Protein AF-A0A379ACI0-F1 (afdb_monomer_lite)

pLDDT: mean 88.12, std 12.46, range [31.86, 98.62]

Sequence (749 aa):
MEHFRGHLYNWYDTQTLKPLNPRYVSTVDSGNMAAHLVTLQAGLAQWKYQPVMSLPCILEGLSDTFSLLKDQRSDTRSDIVEQIAAKLSLMQRASPADFHAGMQALLALSVVAEQAYLPTTRLNWPALFHQQLVDFTQEWALLFSWVSPDAPLPADIPSLLWLAELNLNRPGLPEKQAETAIWAARERMAALLELDSRLSDHASMDFRFLYYPATSLLSVGYNMDSGLLDASKYDLFPSEVRLTHYFAISTSQLPAKSWFVLGRLFTQLNNQPAVMSWSGSMFEYLMPHLVMPVYLDTLLEKMALSAVRQQIASGNSTDTPWGVSESGYAAFDVNHNYQYRAFGTPELGLKRGLNDNHVVAPYATLLALMVLPQEATANLIRLKKMGASGDYGYYEALDFTADRLAPGQPFSIVKSYMAHHQAMGLLALSHQLLDAPMVARFMSSALFQSSRLLLQEKVPDDIELYTPRRSFVENSDPKQQRSIPDQREFSGSDPRQPQLQLLSNADYHLMVTHAGTGYSQWKGLALTRWRADSTSNNYGTFCYVTDQQSAEVIAHSYQPTCCERPHYKTRFNDAGIEFDASGTTFSIHTHIVVSPEDDVEIRRITVTNRSRQTRPFDITSYTEVVLAPAASDMAHPAFSNLFVQTEIVDRLEAILAHRRPREENEVTAWMFHAMAIHGNTGRQTSFETDRARFLGRGRTPADAQALMPGSELTGQQGAVLDPVLSIRQSSDVKSGRGRHHRYALRCDT

Organism: Enterobacter agglomerans (NCBI:txid549)

Foldseek 3Di:
DDADQLFAFPDADPPVRHGDPQRWGFLLVLLVLLLVLLLVLLVLVCQQFDFVDDQLVLLVVLVVLLVVLVVPDPDDPVVLNVVLVVLSVVLNPDQPVVNLVSLVVNLVSLVVSQVRDDDPDPDRSSVVSNVSSVVVNVVCCQQVQLDDPVRHDPSDRGGLNCLLCVCVVDPPRDCVSSVRNNVVSVVVVVVSVVSSVVSVSSSSHQQLVQADPVLLWGFSIARPVVRDTHPDTQQALLASSLSSLLSCVLVVNGPPVSLVRRDQAWAADPNAIEGADAAQALCSLQVSVLAADADPQAPSLSHNQVSVVVQVVVCVVVVHQGAAFWFFFLDADPVRATDTDGARDPRRHLDPCSVQWDKHALLSLLSCCLRCVVSSVVSLVVCVVVVQADDLGGATIWTQRPVSDDVPGRTDHRRDDDPVSSVSSVSSVCCNPVVSSSNVSSCVDPSSVVSSVSSRHHDDPDDDHDDPPDRDDPPPPPVVPPPQQVWDKDWADPLPDWAWDWADLVQWIWIATQQGATFIDGNQFTFFDDDPDSPQSAAHKWKWKAFLVPRDIWIQGCPPQVDPPQTWMWIDGPQFIWIWTDHDFWIKIWGWHQDNVANKIKIKIKIAGQDQFKTKIKMKIKTFGQQGRNVVCVVCVQVSLQQKFWDQDVVQLKIKIWGHDPDPPDDIKIKIKHKDWPDDDPKDKAWAFEPCLQAPPPGGPNRRPCSGHPHGHPRDTTRYRGTMTMMMIMDIDGHGDMIMMMMMMHMDD

Structure (mmCIF, N/CA/C/O backbone):
data_AF-A0A379ACI0-F1
#
_entry.id   AF-A0A379ACI0-F1
#
loop_
_atom_site.group_PDB
_atom_site.id
_atom_site.type_symbol
_atom_site.label_atom_id
_atom_site.label_alt_id
_atom_site.label_comp_id
_atom_site.label_asym_id
_atom_site.label_entity_id
_atom_site.label_seq_id
_atom_site.pdbx_PDB_ins_code
_atom_site.Cartn_x
_atom_site.Cartn_y
_atom_site.Cartn_z
_atom_site.occupancy
_atom_site.B_iso_or_equiv
_atom_site.auth_seq_id
_atom_site.auth_comp_id
_atom_site.auth_asym_id
_atom_site.auth_atom_id
_atom_site.pdbx_PDB_model_num
ATOM 1 N N . MET A 1 1 ? 19.127 -13.271 1.588 1.00 89.81 1 MET A N 1
ATOM 2 C CA . MET A 1 1 ? 18.110 -13.074 2.645 1.00 89.81 1 MET A CA 1
ATOM 3 C C . MET A 1 1 ? 17.628 -14.440 3.105 1.00 89.81 1 MET A C 1
ATOM 5 O O . MET A 1 1 ? 17.553 -15.342 2.271 1.00 89.81 1 MET A O 1
ATOM 9 N N . GLU A 1 2 ? 17.359 -14.611 4.401 1.00 92.44 2 GLU A N 1
ATOM 10 C CA . GLU A 1 2 ? 16.724 -15.835 4.919 1.00 92.44 2 GLU A CA 1
ATOM 11 C C . GLU A 1 2 ? 15.342 -16.005 4.279 1.00 92.44 2 GLU A C 1
ATOM 13 O O . GLU A 1 2 ? 14.630 -15.018 4.114 1.00 92.44 2 GLU A O 1
ATOM 18 N N . HIS A 1 3 ? 14.977 -17.226 3.902 1.00 93.88 3 HIS A N 1
ATOM 19 C CA . HIS A 1 3 ? 13.701 -17.549 3.269 1.00 93.88 3 HIS A CA 1
ATOM 20 C C . HIS A 1 3 ? 13.302 -18.989 3.611 1.00 93.88 3 HIS A C 1
ATOM 22 O O . HIS A 1 3 ? 14.149 -19.798 3.999 1.00 93.88 3 HIS A O 1
ATOM 28 N N . PHE A 1 4 ? 12.021 -19.324 3.460 1.00 95.88 4 PHE A N 1
ATOM 29 C CA . PHE A 1 4 ? 11.481 -20.634 3.817 1.00 95.88 4 PHE A CA 1
ATOM 30 C C . PHE A 1 4 ? 10.836 -21.307 2.609 1.00 95.88 4 PHE A C 1
ATOM 32 O O . PHE A 1 4 ? 9.865 -20.802 2.060 1.00 95.88 4 PHE A O 1
ATOM 39 N N . ARG A 1 5 ? 11.369 -22.463 2.189 1.00 95.62 5 ARG A N 1
ATOM 40 C CA . ARG A 1 5 ? 10.863 -23.232 1.030 1.00 95.62 5 ARG A CA 1
ATOM 41 C C . ARG A 1 5 ? 10.708 -22.393 -0.256 1.00 95.62 5 ARG A C 1
ATOM 43 O O . ARG A 1 5 ? 9.732 -22.530 -0.987 1.00 95.62 5 ARG A O 1
ATOM 50 N N . GLY A 1 6 ? 11.664 -21.496 -0.497 1.00 94.94 6 GLY A N 1
ATOM 51 C CA . GLY A 1 6 ? 11.647 -20.536 -1.609 1.00 94.94 6 GLY A CA 1
ATOM 52 C C . GLY A 1 6 ? 10.874 -19.240 -1.329 1.00 94.94 6 GLY A C 1
ATOM 53 O O . GLY A 1 6 ? 11.082 -18.257 -2.030 1.00 94.94 6 GLY A O 1
ATOM 54 N N . HIS A 1 7 ? 10.049 -19.185 -0.280 1.00 97.00 7 HIS A N 1
ATOM 55 C CA . HIS A 1 7 ? 9.253 -18.006 0.064 1.00 97.00 7 HIS A CA 1
ATOM 56 C C . HIS A 1 7 ? 10.051 -16.993 0.881 1.00 97.00 7 HIS A C 1
ATOM 58 O O . HIS A 1 7 ? 10.611 -17.331 1.931 1.00 97.00 7 HIS A O 1
ATOM 64 N N . LEU A 1 8 ? 10.048 -15.736 0.439 1.00 95.25 8 LEU A N 1
ATOM 65 C CA . LEU A 1 8 ? 10.459 -14.621 1.285 1.00 95.25 8 LEU A CA 1
ATOM 66 C C . LEU A 1 8 ? 9.436 -14.397 2.405 1.00 95.25 8 LEU A C 1
ATOM 68 O O . LEU A 1 8 ? 8.249 -14.684 2.254 1.00 95.25 8 LEU A O 1
ATOM 72 N N . TYR A 1 9 ? 9.908 -13.869 3.529 1.00 95.94 9 TYR A N 1
ATOM 73 C CA . TYR A 1 9 ? 9.036 -13.381 4.587 1.00 95.94 9 TYR A CA 1
ATOM 74 C C . TYR A 1 9 ? 8.456 -12.013 4.217 1.00 95.94 9 TYR A C 1
ATOM 76 O O . TYR A 1 9 ? 9.044 -11.279 3.425 1.00 95.94 9 TYR A O 1
ATOM 84 N N . ASN A 1 10 ? 7.330 -11.641 4.825 1.00 91.50 10 ASN A N 1
ATOM 85 C CA . ASN A 1 10 ? 6.665 -10.374 4.510 1.00 91.50 10 ASN A CA 1
ATOM 86 C C . ASN A 1 10 ? 7.539 -9.140 4.764 1.00 91.50 10 ASN A C 1
ATOM 88 O O . ASN A 1 10 ? 7.423 -8.153 4.042 1.00 91.50 10 ASN A O 1
ATOM 92 N N . TRP A 1 11 ? 8.409 -9.183 5.777 1.00 92.88 11 TRP A N 1
ATOM 93 C CA . TRP A 1 11 ? 9.135 -8.001 6.227 1.00 92.88 11 TRP A CA 1
ATOM 94 C C . TRP A 1 11 ? 10.600 -8.302 6.538 1.00 92.88 11 TRP A C 1
ATOM 96 O O . TRP A 1 11 ? 10.926 -9.242 7.267 1.00 92.88 11 TRP A O 1
ATOM 106 N N . TYR A 1 12 ? 11.478 -7.441 6.027 1.00 94.56 12 TYR A N 1
ATOM 107 C CA . TYR A 1 12 ? 12.907 -7.429 6.320 1.00 94.56 12 TYR A CA 1
ATOM 108 C C . TYR A 1 12 ? 13.334 -6.019 6.705 1.00 94.56 12 TYR A C 1
ATOM 110 O O . TYR A 1 12 ? 12.845 -5.035 6.150 1.00 94.56 12 TYR A O 1
ATOM 118 N N . ASP A 1 13 ? 14.293 -5.928 7.617 1.00 93.12 13 ASP A N 1
ATOM 119 C CA . ASP A 1 13 ? 15.030 -4.693 7.834 1.00 93.12 13 ASP A CA 1
ATOM 120 C C . ASP A 1 13 ? 15.885 -4.398 6.592 1.00 93.12 13 ASP A C 1
ATOM 122 O O . ASP A 1 13 ? 16.698 -5.223 6.168 1.00 93.12 13 ASP A O 1
ATOM 126 N N . THR A 1 14 ? 15.702 -3.229 5.981 1.00 91.00 14 THR A N 1
ATOM 127 C CA . THR A 1 14 ? 16.304 -2.912 4.676 1.00 91.00 14 THR A CA 1
ATOM 128 C C . THR A 1 14 ? 17.811 -2.661 4.734 1.00 91.00 14 THR A C 1
ATOM 130 O O . THR A 1 14 ? 18.450 -2.622 3.687 1.00 91.00 14 THR A O 1
ATOM 133 N N . GLN A 1 15 ? 18.395 -2.477 5.923 1.00 94.00 15 GLN A N 1
ATOM 134 C CA . GLN A 1 15 ? 19.834 -2.240 6.085 1.00 94.00 15 GLN A CA 1
ATOM 135 C C . GLN A 1 15 ? 20.580 -3.535 6.403 1.00 94.00 15 GLN A C 1
ATOM 137 O O . GLN A 1 15 ? 21.621 -3.832 5.823 1.00 94.00 15 GLN A O 1
ATOM 142 N N . THR A 1 16 ? 20.042 -4.318 7.331 1.00 95.06 16 THR A N 1
ATOM 143 C CA . THR A 1 16 ? 20.653 -5.558 7.819 1.00 95.06 16 THR A CA 1
ATOM 144 C C . THR A 1 16 ? 20.209 -6.788 7.035 1.00 95.06 16 THR A C 1
ATOM 146 O O . THR A 1 16 ? 20.839 -7.839 7.156 1.00 95.06 16 THR A O 1
ATOM 149 N N . LEU A 1 17 ? 19.131 -6.674 6.250 1.00 94.88 17 LEU A N 1
ATOM 150 C CA . LEU A 1 17 ? 18.490 -7.758 5.500 1.00 94.88 17 LEU A CA 1
ATOM 151 C C . LEU A 1 17 ? 18.009 -8.920 6.385 1.00 94.88 17 LEU A C 1
ATOM 153 O O . LEU A 1 17 ? 17.786 -10.035 5.898 1.00 94.88 17 LEU A O 1
ATOM 157 N N . LYS A 1 18 ? 17.864 -8.673 7.693 1.00 95.31 18 LYS A N 1
ATOM 158 C CA . LYS A 1 18 ? 17.331 -9.635 8.658 1.00 95.31 18 LYS A CA 1
ATOM 159 C C . LYS A 1 18 ? 15.804 -9.610 8.633 1.00 95.31 18 LYS A C 1
ATOM 161 O O . LYS A 1 18 ? 15.226 -8.533 8.481 1.00 95.31 18 LYS A O 1
ATOM 166 N N . PRO A 1 19 ? 15.147 -10.768 8.790 1.00 94.44 19 PRO A N 1
ATOM 167 C CA . PRO A 1 19 ? 13.697 -10.806 8.838 1.00 94.44 19 PRO A CA 1
ATOM 168 C C . PRO A 1 19 ? 13.170 -10.123 10.103 1.00 94.44 19 PRO A C 1
ATOM 170 O O . PRO A 1 19 ? 13.763 -10.249 11.178 1.00 94.44 19 PRO A O 1
ATOM 173 N N . LEU A 1 20 ? 12.060 -9.401 9.965 1.00 92.69 20 LEU A N 1
ATOM 174 C CA . LEU A 1 20 ? 11.349 -8.801 11.092 1.00 92.69 20 LEU A CA 1
ATOM 175 C C . LEU A 1 20 ? 10.346 -9.802 11.672 1.00 92.69 20 LEU A C 1
ATOM 177 O O . LEU A 1 20 ? 9.811 -10.647 10.955 1.00 92.69 20 LEU A O 1
ATOM 181 N N . ASN A 1 21 ? 10.098 -9.699 12.979 1.00 90.06 21 ASN A N 1
ATOM 182 C CA . ASN A 1 21 ? 9.120 -10.547 13.651 1.00 90.06 21 ASN A CA 1
ATOM 183 C C . ASN A 1 21 ? 7.703 -9.951 13.560 1.00 90.06 21 ASN A C 1
ATOM 185 O O . ASN A 1 21 ? 7.558 -8.732 13.680 1.00 90.06 21 ASN A O 1
ATOM 189 N N . PRO A 1 22 ? 6.662 -10.794 13.437 1.00 91.00 22 PRO A N 1
ATOM 190 C CA . PRO A 1 22 ? 6.744 -12.248 13.279 1.00 91.00 22 PRO A CA 1
ATOM 191 C C . PRO A 1 22 ? 7.257 -12.646 11.888 1.00 91.00 22 PRO A C 1
ATOM 193 O O . PRO A 1 22 ? 6.895 -12.033 10.882 1.00 91.00 22 PRO A O 1
ATOM 196 N N . ARG A 1 23 ? 8.065 -13.710 11.823 1.00 94.12 23 ARG A N 1
ATOM 197 C CA . ARG A 1 23 ? 8.497 -14.289 10.544 1.00 94.12 23 ARG A CA 1
ATOM 198 C C . ARG A 1 23 ? 7.299 -14.967 9.888 1.00 94.12 23 ARG A C 1
ATOM 200 O O . ARG A 1 23 ? 6.845 -16.022 10.331 1.00 94.12 23 ARG A O 1
ATOM 207 N N . TYR A 1 24 ? 6.768 -14.342 8.847 1.00 96.38 24 TYR A N 1
ATOM 208 C CA . TYR A 1 24 ? 5.497 -14.730 8.242 1.00 96.38 24 TYR A CA 1
ATOM 209 C C . TYR A 1 24 ? 5.637 -14.916 6.734 1.00 96.38 24 TYR A C 1
ATOM 211 O O . TYR A 1 24 ? 6.251 -14.083 6.068 1.00 96.38 24 TYR A O 1
ATOM 219 N N . VAL A 1 25 ? 5.073 -16.008 6.215 1.00 97.38 25 VAL A N 1
ATOM 220 C CA . VAL A 1 25 ? 4.952 -16.279 4.779 1.00 97.38 25 VAL A CA 1
ATOM 221 C C . VAL A 1 25 ? 3.504 -16.045 4.361 1.00 97.38 25 VAL A C 1
ATOM 223 O O . VAL A 1 25 ? 2.625 -16.831 4.715 1.00 97.38 25 VAL A O 1
ATOM 226 N N . SER A 1 26 ? 3.268 -14.989 3.587 1.00 96.81 26 SER A N 1
ATOM 227 C CA . SER A 1 26 ? 1.974 -14.694 2.965 1.00 96.81 26 SER A CA 1
ATOM 228 C C . SER A 1 26 ? 1.792 -15.464 1.659 1.00 96.81 26 SER A C 1
ATOM 230 O O . SER A 1 26 ? 2.659 -15.445 0.776 1.00 96.81 26 SER A O 1
ATOM 232 N N . THR A 1 27 ? 0.639 -16.118 1.510 1.00 97.50 27 THR A N 1
ATOM 233 C CA . THR A 1 27 ? 0.257 -16.830 0.280 1.00 97.50 27 THR A CA 1
ATOM 234 C C . THR A 1 27 ? 0.143 -15.881 -0.912 1.00 97.50 27 THR A C 1
ATOM 236 O O . THR A 1 27 ? 0.573 -16.212 -2.022 1.00 97.50 27 THR A O 1
ATOM 239 N N . VAL A 1 28 ? -0.450 -14.707 -0.697 1.00 95.75 28 VAL A N 1
ATOM 240 C CA . VAL A 1 28 ? -0.686 -13.716 -1.751 1.00 95.75 28 VAL A CA 1
ATOM 241 C C . VAL A 1 28 ? 0.619 -13.063 -2.165 1.00 95.75 28 VAL A C 1
ATOM 243 O O . VAL A 1 28 ? 0.926 -13.060 -3.354 1.00 95.75 28 VAL A O 1
ATOM 246 N N . ASP A 1 29 ? 1.423 -12.593 -1.211 1.00 95.44 29 ASP A N 1
ATOM 247 C CA . ASP A 1 29 ? 2.673 -11.893 -1.532 1.00 95.44 29 ASP A CA 1
ATOM 248 C C . ASP A 1 29 ? 3.646 -12.823 -2.257 1.00 95.44 29 ASP A C 1
ATOM 250 O O . ASP A 1 29 ? 4.250 -12.447 -3.262 1.00 95.44 29 ASP A O 1
ATOM 254 N N . SER A 1 30 ? 3.719 -14.082 -1.812 1.00 97.00 30 SER A N 1
ATOM 255 C CA . SER A 1 30 ? 4.525 -15.112 -2.469 1.00 97.00 30 SER A CA 1
ATOM 256 C C . SER A 1 30 ? 4.057 -15.390 -3.895 1.00 97.00 30 SER A C 1
ATOM 258 O O . SER A 1 30 ? 4.872 -15.444 -4.813 1.00 97.00 30 SER A O 1
ATOM 260 N N . GLY A 1 31 ? 2.751 -15.582 -4.107 1.00 96.56 31 GLY A N 1
ATOM 261 C CA . GLY A 1 31 ? 2.221 -15.870 -5.442 1.00 96.56 31 GLY A CA 1
ATOM 262 C C . GLY A 1 31 ? 2.343 -14.682 -6.387 1.00 96.56 31 GLY A C 1
ATOM 263 O O . GLY A 1 31 ? 2.699 -14.860 -7.552 1.00 96.56 31 GLY A O 1
ATOM 264 N N . ASN A 1 32 ? 2.130 -13.474 -5.866 1.00 95.75 32 ASN A N 1
ATOM 265 C CA . ASN A 1 32 ? 2.331 -12.233 -6.591 1.00 95.75 32 ASN A CA 1
ATOM 266 C C . ASN A 1 32 ? 3.793 -12.098 -7.039 1.00 95.75 32 ASN A C 1
ATOM 268 O O . ASN A 1 32 ? 4.062 -11.917 -8.228 1.00 95.75 32 ASN A O 1
ATOM 272 N N . MET A 1 33 ? 4.740 -12.293 -6.118 1.00 96.31 33 MET A N 1
ATOM 273 C CA . MET A 1 33 ? 6.168 -12.273 -6.422 1.00 96.31 33 MET A CA 1
ATOM 274 C C . MET A 1 33 ? 6.548 -13.342 -7.451 1.00 96.31 33 MET A C 1
ATOM 276 O O . MET A 1 33 ? 7.152 -13.011 -8.468 1.00 96.31 33 MET A O 1
ATOM 280 N N . ALA A 1 34 ? 6.169 -14.604 -7.240 1.00 97.00 34 ALA A N 1
ATOM 281 C CA . ALA A 1 34 ? 6.536 -15.702 -8.134 1.00 97.00 34 ALA A CA 1
ATOM 282 C C . ALA A 1 34 ? 6.019 -15.486 -9.568 1.00 97.00 34 ALA A C 1
ATOM 284 O O . ALA A 1 34 ? 6.771 -15.630 -10.535 1.00 97.00 34 ALA A O 1
ATOM 285 N N . ALA A 1 35 ? 4.762 -15.062 -9.721 1.00 96.81 35 ALA A N 1
ATOM 286 C CA . ALA A 1 35 ? 4.184 -14.753 -11.024 1.00 96.81 35 ALA A CA 1
ATOM 287 C C . ALA A 1 35 ? 4.885 -13.575 -11.725 1.00 96.81 35 ALA A C 1
ATOM 289 O O . ALA A 1 35 ? 5.153 -13.635 -12.930 1.00 96.81 35 ALA A O 1
ATOM 290 N N . HIS A 1 36 ? 5.219 -12.516 -10.983 1.00 96.62 36 HIS A N 1
ATOM 291 C CA . HIS A 1 36 ? 5.930 -11.364 -11.535 1.00 96.62 36 HIS A CA 1
ATOM 292 C C . HIS A 1 36 ? 7.383 -11.687 -11.890 1.00 96.62 36 HIS A C 1
ATOM 294 O O . HIS A 1 36 ? 7.865 -11.192 -12.905 1.00 96.62 36 HIS A O 1
ATOM 300 N N . LEU A 1 37 ? 8.067 -12.557 -11.138 1.00 96.94 37 LEU A N 1
ATOM 301 C CA . LEU A 1 37 ? 9.415 -13.022 -11.484 1.00 96.94 37 LEU A CA 1
ATOM 302 C C . LEU A 1 37 ? 9.421 -13.784 -12.814 1.00 96.94 37 LEU A C 1
ATOM 304 O O . LEU A 1 37 ? 10.251 -13.489 -13.670 1.00 96.94 37 LEU A O 1
ATOM 308 N N . VAL A 1 38 ? 8.455 -14.683 -13.040 1.00 96.12 38 VAL A N 1
ATOM 309 C CA . VAL A 1 38 ? 8.307 -15.382 -14.334 1.00 96.12 38 VAL A CA 1
ATOM 310 C C . VAL A 1 38 ? 7.956 -14.404 -15.463 1.00 96.12 38 VAL A C 1
ATOM 312 O O . VAL A 1 38 ? 8.452 -14.524 -16.582 1.00 96.12 38 VAL A O 1
ATOM 315 N N . THR A 1 39 ? 7.136 -13.391 -15.179 1.00 96.38 39 THR A N 1
ATOM 316 C CA . THR A 1 39 ? 6.794 -12.341 -16.157 1.00 96.38 39 THR A CA 1
ATOM 317 C C . THR A 1 39 ? 8.010 -11.489 -16.527 1.00 96.38 39 THR A C 1
ATOM 319 O O . THR A 1 39 ? 8.228 -11.182 -17.701 1.00 96.38 39 THR A O 1
ATOM 322 N N . LEU A 1 40 ? 8.827 -11.127 -15.535 1.00 95.62 40 LEU A N 1
ATOM 323 C CA . LEU A 1 40 ? 10.072 -10.392 -15.725 1.00 95.62 40 LEU A CA 1
ATOM 324 C C . LEU A 1 40 ? 11.082 -11.224 -16.516 1.00 95.62 40 LEU A C 1
ATOM 326 O O . LEU A 1 40 ? 11.688 -10.707 -17.452 1.00 95.62 40 LEU A O 1
ATOM 330 N N . GLN A 1 41 ? 11.204 -12.512 -16.191 1.00 95.06 41 GLN A N 1
ATOM 331 C CA . GLN A 1 41 ? 12.053 -13.461 -16.904 1.00 95.06 41 GLN A CA 1
ATOM 332 C C . GLN A 1 41 ? 11.717 -13.490 -18.403 1.00 95.06 41 GLN A C 1
ATOM 334 O O . GLN A 1 41 ? 12.597 -13.314 -19.248 1.00 95.06 41 GLN A O 1
ATOM 339 N N . ALA A 1 42 ? 10.429 -13.599 -18.745 1.00 93.25 42 ALA A N 1
ATOM 340 C CA . ALA A 1 42 ? 9.968 -13.528 -20.130 1.00 93.25 42 ALA A CA 1
ATOM 341 C C . ALA A 1 42 ? 10.338 -12.200 -20.817 1.00 93.25 42 ALA A C 1
ATOM 343 O O . ALA A 1 42 ? 10.683 -12.188 -21.999 1.00 93.25 42 ALA A O 1
ATOM 344 N N . GLY A 1 43 ? 10.305 -11.082 -20.085 1.00 91.56 43 GLY A N 1
ATOM 345 C CA . GLY A 1 43 ? 10.757 -9.780 -20.577 1.00 91.56 43 GLY A CA 1
ATOM 346 C C . GLY A 1 43 ? 12.262 -9.727 -20.857 1.00 91.56 43 GLY A C 1
ATOM 347 O O . GLY A 1 43 ? 12.661 -9.287 -21.935 1.00 91.56 43 GLY A O 1
ATOM 348 N N . LEU A 1 44 ? 13.096 -10.221 -19.936 1.00 91.94 44 LEU A N 1
ATOM 349 C CA . LEU A 1 44 ? 14.555 -10.272 -20.116 1.00 91.94 44 LEU A CA 1
ATOM 350 C C . LEU A 1 44 ? 14.951 -11.153 -21.304 1.00 91.94 44 LEU A C 1
ATOM 352 O O . LEU A 1 44 ? 15.832 -10.792 -22.085 1.00 91.94 44 LEU A O 1
ATOM 356 N N . ALA A 1 45 ? 14.253 -12.272 -21.502 1.00 88.56 45 ALA A N 1
ATOM 357 C CA . ALA A 1 45 ? 14.496 -13.161 -22.631 1.00 88.56 45 ALA A CA 1
ATOM 358 C C . ALA A 1 45 ? 14.250 -12.489 -23.998 1.00 88.56 45 ALA A C 1
ATOM 360 O O . ALA A 1 45 ? 14.855 -12.902 -24.989 1.00 88.56 45 ALA A O 1
ATOM 361 N N . GLN A 1 46 ? 13.401 -11.455 -24.069 1.00 89.75 46 GLN A N 1
ATOM 362 C CA . GLN A 1 46 ? 13.144 -10.691 -25.297 1.00 89.75 46 GLN A CA 1
ATOM 363 C C . GLN A 1 46 ? 14.286 -9.721 -25.634 1.00 89.75 46 GLN A C 1
ATOM 365 O O . GLN A 1 46 ? 14.559 -9.490 -26.813 1.00 89.75 46 GLN A O 1
ATOM 370 N N . TRP A 1 47 ? 14.991 -9.187 -24.629 1.00 90.44 47 TRP A N 1
ATOM 371 C CA . TRP A 1 47 ? 16.016 -8.146 -24.815 1.00 90.44 47 TRP A CA 1
ATOM 372 C C . TRP A 1 47 ? 17.188 -8.588 -25.689 1.00 90.44 47 TRP A C 1
ATOM 374 O O . TRP A 1 47 ? 17.786 -7.770 -26.381 1.00 90.44 47 TRP A O 1
ATOM 384 N N . LYS A 1 48 ? 17.489 -9.889 -25.730 1.00 91.81 48 LYS A N 1
ATOM 385 C CA . LYS A 1 48 ? 18.557 -10.421 -26.590 1.00 91.81 48 LYS A CA 1
ATOM 386 C C . LYS A 1 48 ? 18.277 -10.250 -28.089 1.00 91.81 48 LYS A C 1
ATOM 388 O O . LYS A 1 48 ? 19.217 -10.189 -28.879 1.00 91.81 48 LYS A O 1
ATOM 393 N N . TYR A 1 49 ? 17.001 -10.180 -28.474 1.00 92.31 49 TYR A N 1
ATOM 394 C CA . TYR A 1 49 ? 16.559 -10.080 -29.867 1.00 92.31 49 TYR A CA 1
ATOM 395 C C . TYR A 1 49 ? 16.086 -8.682 -30.259 1.00 92.31 49 TYR A C 1
ATOM 397 O O . TYR A 1 49 ? 16.014 -8.380 -31.447 1.00 92.31 49 TYR A O 1
ATOM 405 N N . GLN A 1 50 ? 15.759 -7.838 -29.283 1.00 91.25 50 GLN A N 1
ATOM 406 C CA . GLN A 1 50 ? 15.362 -6.457 -29.532 1.00 91.25 50 GLN A CA 1
ATOM 407 C C . GLN A 1 50 ? 16.574 -5.596 -29.914 1.00 91.25 50 GLN A C 1
ATOM 409 O O . GLN A 1 50 ? 17.705 -5.951 -29.565 1.00 91.25 50 GLN A O 1
ATOM 414 N N . PRO A 1 51 ? 16.357 -4.472 -30.623 1.00 92.25 51 PRO A N 1
ATOM 415 C CA . PRO A 1 51 ? 17.410 -3.499 -30.884 1.00 92.25 51 PRO A CA 1
ATOM 416 C C . PRO A 1 51 ? 18.114 -3.095 -29.589 1.00 92.25 51 PRO A C 1
ATOM 418 O O . PRO A 1 51 ? 17.446 -2.799 -28.598 1.00 92.25 51 PRO A O 1
ATOM 421 N N . VAL A 1 52 ? 19.450 -3.036 -29.593 1.00 92.38 52 VAL A N 1
ATOM 422 C CA . VAL A 1 52 ? 20.214 -2.653 -28.388 1.00 92.38 52 VAL A CA 1
ATOM 423 C C . VAL A 1 52 ? 19.902 -1.242 -27.896 1.00 92.38 52 VAL A C 1
ATOM 425 O O . VAL A 1 52 ? 20.148 -0.925 -26.737 1.00 92.38 52 VAL A O 1
ATOM 428 N N . MET A 1 53 ? 19.351 -0.403 -28.774 1.00 89.94 53 MET A N 1
ATOM 429 C CA . MET A 1 53 ? 18.834 0.919 -28.456 1.00 89.94 53 MET A CA 1
ATOM 430 C C . MET A 1 53 ? 17.566 1.188 -29.260 1.00 89.94 53 MET A C 1
ATOM 432 O O . MET A 1 53 ? 17.574 1.113 -30.490 1.00 89.94 53 MET A O 1
ATOM 436 N N . SER A 1 54 ? 16.488 1.570 -28.578 1.00 89.25 54 SER A N 1
ATOM 437 C CA . SER A 1 54 ? 15.295 2.111 -29.232 1.00 89.25 54 SER A CA 1
ATOM 438 C C . SER A 1 54 ? 15.445 3.624 -29.372 1.00 89.25 54 SER A C 1
ATOM 440 O O . SER A 1 54 ? 15.147 4.370 -28.440 1.00 89.25 54 SER A O 1
ATOM 442 N N . LEU A 1 55 ? 15.930 4.083 -30.530 1.00 88.38 55 LEU A N 1
ATOM 443 C CA . LEU A 1 55 ? 16.111 5.518 -30.793 1.00 88.38 55 LEU A CA 1
ATOM 444 C C . LEU A 1 55 ? 14.825 6.339 -30.588 1.00 88.38 55 LEU A C 1
ATOM 446 O O . LEU A 1 55 ? 14.922 7.394 -29.962 1.00 88.38 55 LEU A O 1
ATOM 450 N N . PRO A 1 56 ? 13.631 5.876 -31.023 1.00 88.00 56 PRO A N 1
ATOM 451 C CA . PRO A 1 56 ? 12.386 6.595 -30.757 1.00 88.00 56 PRO A CA 1
ATOM 452 C C . PRO A 1 56 ? 12.116 6.763 -29.258 1.00 88.00 56 PRO A C 1
ATOM 454 O O . PRO A 1 56 ? 11.891 7.878 -28.803 1.00 88.00 56 PRO A O 1
ATOM 457 N N . CYS A 1 57 ? 12.248 5.687 -28.474 1.00 88.38 57 CYS A N 1
ATOM 458 C CA . CYS A 1 57 ? 12.021 5.724 -27.027 1.00 88.38 57 CYS A CA 1
ATOM 459 C C . CYS A 1 57 ? 13.017 6.647 -26.308 1.00 88.38 57 CYS A C 1
ATOM 461 O O . CYS A 1 57 ? 12.654 7.347 -25.366 1.00 88.38 57 CYS A O 1
ATOM 463 N N . ILE A 1 58 ? 14.274 6.665 -26.755 1.00 90.25 58 ILE A N 1
ATOM 464 C CA . ILE A 1 58 ? 15.312 7.528 -26.185 1.00 90.25 58 ILE A CA 1
ATOM 465 C C . ILE A 1 58 ? 15.009 9.002 -26.485 1.00 90.25 58 ILE A C 1
ATOM 467 O O . ILE A 1 58 ? 15.132 9.838 -25.595 1.00 90.25 58 ILE A O 1
ATOM 471 N N . LEU A 1 59 ? 14.567 9.329 -27.704 1.00 90.44 59 LEU A N 1
ATOM 472 C CA . LEU A 1 59 ? 14.157 10.691 -28.061 1.00 90.44 59 LEU A CA 1
ATOM 473 C C . LEU A 1 59 ? 12.907 11.156 -27.322 1.00 90.44 59 LEU A C 1
ATOM 475 O O . LEU A 1 59 ? 12.850 12.319 -26.926 1.00 90.44 59 LEU A O 1
ATOM 479 N N . GLU A 1 60 ? 11.917 10.283 -27.150 1.00 90.62 60 GLU A N 1
ATOM 480 C CA . GLU A 1 60 ? 10.726 10.576 -26.350 1.00 90.62 60 GLU A CA 1
ATOM 481 C C . GLU A 1 60 ? 11.132 10.872 -24.904 1.00 90.62 60 GLU A C 1
ATOM 483 O O . GLU A 1 60 ? 10.841 11.955 -24.403 1.00 90.62 60 GLU A O 1
ATOM 488 N N . GLY A 1 61 ? 11.944 10.006 -24.288 1.00 92.00 61 GLY A N 1
ATOM 489 C CA . GLY A 1 61 ? 12.443 10.224 -22.928 1.00 92.00 61 GLY A CA 1
ATOM 490 C C . GLY A 1 61 ? 13.285 11.497 -22.772 1.00 92.00 61 GLY A C 1
ATOM 491 O O . GLY A 1 61 ? 13.161 12.197 -21.771 1.00 92.00 61 GLY A O 1
ATOM 492 N N . LEU A 1 62 ? 14.118 11.842 -23.759 1.00 92.50 62 LEU A N 1
ATOM 493 C CA . LEU A 1 62 ? 14.853 13.115 -23.771 1.00 92.50 62 LEU A CA 1
ATOM 494 C C . LEU A 1 62 ? 13.907 14.313 -23.899 1.00 92.50 62 LEU A C 1
ATOM 496 O O . LEU A 1 62 ? 14.138 15.348 -23.275 1.00 92.50 62 LEU A O 1
ATOM 500 N N . SER A 1 63 ? 12.848 14.180 -24.697 1.00 92.75 63 SER A N 1
ATOM 501 C CA . SER A 1 63 ? 11.834 15.221 -24.885 1.00 92.75 63 SER A CA 1
ATOM 502 C C . SER A 1 63 ? 11.017 15.447 -23.612 1.00 92.75 63 SER A C 1
ATOM 504 O O . SER A 1 63 ? 10.716 16.597 -23.288 1.00 92.75 63 SER A O 1
ATOM 506 N N . ASP A 1 64 ? 10.719 14.390 -22.856 1.00 92.19 64 ASP A N 1
ATOM 507 C CA . ASP A 1 64 ? 10.043 14.478 -21.559 1.00 92.19 64 ASP A CA 1
ATOM 508 C C . ASP A 1 64 ? 10.917 15.204 -20.529 1.00 92.19 64 ASP A C 1
ATOM 510 O O . ASP A 1 64 ? 10.488 16.203 -19.944 1.00 92.19 64 ASP A O 1
ATOM 514 N N . TH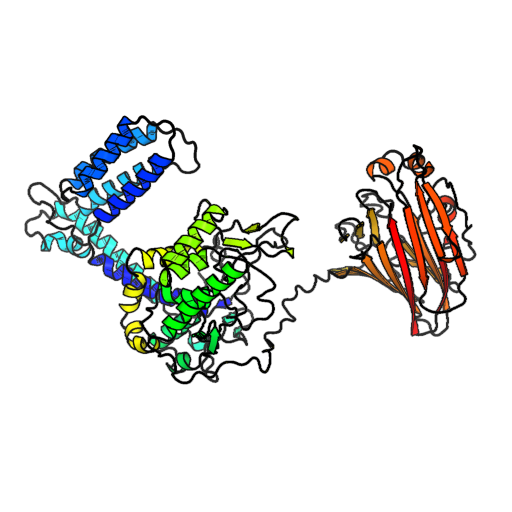R A 1 65 ? 12.179 14.785 -20.366 1.00 91.69 65 THR A N 1
ATOM 515 C CA . THR A 1 65 ? 13.138 15.464 -19.475 1.00 91.69 65 THR A CA 1
ATOM 516 C C . THR A 1 65 ? 13.323 16.931 -19.874 1.00 91.69 65 THR A C 1
ATOM 518 O O . THR A 1 65 ? 13.344 17.820 -19.019 1.00 91.69 65 THR A O 1
ATOM 521 N N . PHE A 1 66 ? 13.413 17.213 -21.177 1.00 91.12 66 PHE A N 1
ATOM 522 C CA . PHE A 1 66 ? 13.524 18.575 -21.696 1.00 91.12 66 PHE A CA 1
ATOM 523 C C . PHE A 1 66 ? 12.257 19.411 -21.451 1.00 91.12 66 PHE A C 1
ATOM 525 O O . PHE A 1 66 ? 12.354 20.603 -21.156 1.00 91.12 66 PHE A O 1
ATOM 532 N N . SER A 1 67 ? 11.070 18.809 -21.521 1.00 90.38 67 SER A N 1
ATOM 533 C CA . SER A 1 67 ? 9.810 19.494 -21.211 1.00 90.38 67 SER A CA 1
ATOM 534 C C . SER A 1 67 ? 9.750 19.899 -19.737 1.00 90.38 67 SER A C 1
ATOM 536 O O . SER A 1 67 ? 9.411 21.037 -19.424 1.00 90.38 67 SER A O 1
ATOM 538 N N . LEU A 1 68 ? 10.193 19.023 -18.832 1.00 87.88 68 LEU A N 1
ATOM 539 C CA . LEU A 1 68 ? 10.282 19.325 -17.399 1.00 87.88 68 LEU A CA 1
ATOM 540 C C . LEU A 1 68 ? 11.336 20.398 -17.088 1.00 87.88 68 LEU A C 1
ATOM 542 O O . LEU A 1 68 ? 11.122 21.255 -16.229 1.00 87.88 68 LEU A O 1
ATOM 546 N N . LEU A 1 69 ? 12.454 20.391 -17.820 1.00 86.12 69 LEU A N 1
ATOM 547 C CA . LEU A 1 69 ? 13.445 21.468 -17.791 1.00 86.12 69 LEU A CA 1
ATOM 548 C C . LEU A 1 69 ? 12.821 22.805 -18.203 1.00 86.12 69 LEU A C 1
ATOM 550 O O . LEU A 1 69 ? 13.048 23.817 -17.537 1.00 86.12 69 LEU A O 1
ATOM 554 N N . LYS A 1 70 ? 12.038 22.812 -19.286 1.00 84.19 70 LYS A N 1
ATOM 555 C CA . LYS A 1 70 ? 11.372 24.008 -19.810 1.00 84.19 70 LYS A CA 1
ATOM 556 C C . LYS A 1 70 ? 10.354 24.575 -18.815 1.00 84.19 70 LYS A C 1
ATOM 558 O O . LYS A 1 70 ? 10.337 25.786 -18.610 1.00 84.19 70 LYS A O 1
ATOM 563 N N . ASP A 1 71 ? 9.564 23.718 -18.173 1.00 79.38 71 ASP A N 1
ATOM 564 C CA . ASP A 1 71 ? 8.518 24.120 -17.222 1.00 79.38 71 ASP A CA 1
ATOM 565 C C . ASP A 1 71 ? 9.073 24.727 -15.919 1.00 79.38 71 ASP A C 1
ATOM 567 O O . ASP A 1 71 ? 8.384 25.494 -15.248 1.00 79.38 71 ASP A O 1
ATOM 571 N N . GLN A 1 72 ? 10.326 24.431 -15.553 1.00 74.88 72 GLN A N 1
ATOM 572 C CA . GLN A 1 72 ? 10.946 24.933 -14.321 1.00 74.88 72 GLN A CA 1
ATOM 573 C C . GLN A 1 72 ? 11.528 26.355 -14.406 1.00 74.88 72 GLN A C 1
ATOM 575 O O . GLN A 1 72 ? 12.077 26.829 -13.407 1.00 74.88 72 GLN A O 1
ATOM 580 N N . ARG A 1 73 ? 11.434 27.073 -15.539 1.00 62.62 73 ARG A N 1
ATOM 581 C CA . ARG A 1 73 ? 12.094 28.389 -15.674 1.00 62.62 73 ARG A CA 1
ATOM 582 C C . ARG A 1 73 ? 11.158 29.549 -16.002 1.00 62.62 73 ARG A C 1
ATOM 584 O O . ARG A 1 73 ? 10.377 29.507 -16.943 1.00 62.62 73 ARG A O 1
ATOM 591 N N . SER A 1 74 ? 11.361 30.632 -15.246 1.00 53.34 74 SER A N 1
ATOM 592 C CA . SER A 1 74 ? 10.863 31.986 -15.508 1.00 53.34 74 SER A CA 1
ATOM 593 C C . SER A 1 74 ? 11.862 32.882 -16.261 1.00 53.34 74 SER A C 1
ATOM 595 O O . SER A 1 74 ? 11.461 33.947 -16.701 1.00 53.34 74 SER A O 1
ATOM 597 N N . ASP A 1 75 ? 13.139 32.488 -16.407 1.00 55.38 75 ASP A N 1
ATOM 598 C CA . ASP A 1 75 ? 14.182 33.312 -17.054 1.00 55.38 75 ASP A CA 1
ATOM 599 C C . ASP A 1 75 ? 15.411 32.470 -17.483 1.00 55.38 75 ASP A C 1
ATOM 601 O O . ASP A 1 75 ? 16.470 32.441 -16.849 1.00 55.38 75 ASP A O 1
ATOM 605 N N . THR A 1 76 ? 15.271 31.696 -18.559 1.00 54.59 76 THR A N 1
ATOM 606 C CA . THR A 1 76 ? 16.419 31.094 -19.266 1.00 54.59 76 THR A CA 1
ATOM 607 C C . THR A 1 76 ? 16.735 31.938 -20.484 1.00 54.59 76 THR A C 1
ATOM 609 O O . THR A 1 76 ? 15.817 32.447 -21.115 1.00 54.59 76 THR A O 1
ATOM 612 N N . ARG A 1 77 ? 18.006 31.998 -20.887 1.00 63.22 77 ARG A N 1
ATOM 613 C CA . ARG A 1 77 ? 18.404 32.383 -22.247 1.00 63.22 77 ARG A CA 1
ATOM 614 C C . ARG A 1 77 ? 17.576 31.594 -23.285 1.00 63.22 77 ARG A C 1
ATOM 616 O O . ARG A 1 77 ? 17.859 30.418 -23.523 1.00 63.22 77 ARG A O 1
ATOM 623 N N . SER A 1 78 ? 16.505 32.213 -23.807 1.00 68.56 78 SER A N 1
ATOM 624 C CA . SER A 1 78 ? 15.484 31.588 -24.679 1.00 68.56 78 SER A CA 1
ATOM 625 C C . SER A 1 78 ? 16.112 30.893 -25.886 1.00 68.56 78 SER A C 1
ATOM 627 O O . SER A 1 78 ? 15.670 29.830 -26.311 1.00 68.56 78 SER A O 1
ATOM 629 N N . ASP A 1 79 ? 17.230 31.439 -26.362 1.00 82.50 79 ASP A N 1
ATOM 630 C CA . ASP A 1 79 ? 17.996 30.965 -27.505 1.00 82.50 79 ASP A CA 1
ATOM 631 C C . ASP A 1 79 ? 18.548 29.542 -27.337 1.00 82.50 79 ASP A C 1
ATOM 633 O O . ASP A 1 79 ? 18.563 28.789 -28.309 1.00 82.50 79 ASP A O 1
ATOM 637 N N . ILE A 1 80 ? 18.986 29.130 -26.141 1.00 84.69 80 ILE A N 1
ATOM 638 C CA . ILE A 1 80 ? 19.533 27.773 -25.933 1.00 84.69 80 ILE A CA 1
ATOM 639 C C . ILE A 1 80 ? 18.403 26.740 -25.896 1.00 84.69 80 ILE A C 1
ATOM 641 O O . ILE A 1 80 ? 18.524 25.660 -26.473 1.00 84.69 80 ILE A O 1
ATOM 645 N N . VAL A 1 81 ? 17.289 27.075 -25.243 1.00 85.00 81 VAL A N 1
ATOM 646 C CA . VAL A 1 81 ? 16.107 26.204 -25.158 1.00 85.00 81 VAL A CA 1
ATOM 647 C C . VAL A 1 81 ? 15.509 25.998 -26.548 1.00 85.00 81 VAL A C 1
ATOM 649 O O . VAL A 1 81 ? 15.219 24.868 -26.931 1.00 85.00 81 VAL A O 1
ATOM 652 N N . GLU A 1 82 ? 15.392 27.063 -27.341 1.00 88.38 82 GLU A N 1
ATOM 653 C CA . GLU A 1 82 ? 14.943 26.983 -28.733 1.00 88.38 82 GLU A CA 1
ATOM 654 C C . GLU A 1 82 ? 15.883 26.129 -29.596 1.00 88.38 82 GLU A C 1
ATOM 656 O O . GLU A 1 82 ? 15.410 25.303 -30.377 1.00 88.38 82 GLU A O 1
ATOM 661 N N . GLN A 1 83 ? 17.204 26.254 -29.418 1.00 91.25 83 GLN A N 1
ATOM 662 C CA . GLN A 1 83 ? 18.183 25.414 -30.117 1.00 91.25 83 GLN A CA 1
ATOM 663 C C . GLN A 1 83 ? 18.048 23.930 -29.758 1.00 91.25 83 GLN A C 1
ATOM 665 O O . GLN A 1 83 ? 18.056 23.085 -30.656 1.00 91.25 83 GLN A O 1
ATOM 670 N N . ILE A 1 84 ? 17.888 23.601 -28.471 1.00 91.94 84 ILE A N 1
ATOM 671 C CA . ILE A 1 84 ? 17.669 22.218 -28.023 1.00 91.94 84 ILE A CA 1
ATOM 672 C C . ILE A 1 84 ? 16.354 21.677 -28.600 1.00 91.94 84 ILE A C 1
ATOM 674 O O . ILE A 1 84 ? 16.346 20.592 -29.181 1.00 91.94 84 ILE A O 1
ATOM 678 N N . ALA A 1 85 ? 15.265 22.448 -28.526 1.00 91.50 85 ALA A N 1
ATOM 679 C CA . ALA A 1 85 ? 13.961 22.060 -29.064 1.00 91.50 85 ALA A CA 1
ATOM 680 C C . ALA A 1 85 ? 14.002 21.813 -30.583 1.00 91.50 85 ALA A C 1
ATOM 682 O O . ALA A 1 85 ? 13.483 20.805 -31.075 1.00 91.50 85 ALA A O 1
ATOM 683 N N . ALA A 1 86 ? 14.653 22.706 -31.336 1.00 92.12 86 ALA A N 1
ATOM 684 C CA . ALA A 1 86 ? 14.831 22.562 -32.777 1.00 92.12 86 ALA A CA 1
ATOM 685 C C . ALA A 1 86 ? 15.658 21.315 -33.113 1.00 92.12 86 ALA A C 1
ATOM 687 O O . ALA A 1 86 ? 15.330 20.573 -34.042 1.00 92.12 86 ALA A O 1
ATOM 688 N N . LYS A 1 87 ? 16.708 21.045 -32.329 1.00 92.19 87 LYS A N 1
ATOM 689 C CA . LYS A 1 87 ? 17.569 19.883 -32.536 1.00 92.19 87 LYS A CA 1
ATOM 690 C C . LYS A 1 87 ? 16.854 18.566 -32.229 1.00 92.19 87 LYS A C 1
ATOM 692 O O . LYS A 1 87 ? 16.926 17.663 -33.058 1.00 92.19 87 LYS A O 1
ATOM 697 N N . LEU A 1 88 ? 16.117 18.477 -31.118 1.00 91.56 88 LEU A N 1
ATOM 698 C CA . LEU A 1 88 ? 15.276 17.315 -30.796 1.00 91.56 88 LEU A CA 1
ATOM 699 C C . LEU A 1 88 ? 14.261 17.040 -31.917 1.00 91.56 88 LEU A C 1
ATOM 701 O O . LEU A 1 88 ? 14.141 15.906 -32.376 1.00 91.56 88 LEU A O 1
ATOM 705 N N . SER A 1 89 ? 13.612 18.088 -32.435 1.00 90.12 89 SER A N 1
ATOM 706 C CA . SER A 1 89 ? 12.642 17.976 -33.536 1.00 90.12 89 SER A CA 1
ATOM 707 C C . SER A 1 89 ? 13.267 17.445 -34.833 1.00 90.12 89 SER A C 1
ATOM 709 O O . SER A 1 89 ? 12.661 16.633 -35.530 1.00 90.12 89 SER A O 1
ATOM 711 N N . LEU A 1 90 ? 14.492 17.870 -35.167 1.00 89.62 90 LEU A N 1
ATOM 712 C CA . LEU A 1 90 ? 15.228 17.343 -36.323 1.00 89.62 90 LEU A CA 1
ATOM 713 C C . LEU A 1 90 ? 15.585 15.863 -36.143 1.00 89.62 90 LEU A C 1
ATOM 715 O O . LEU A 1 90 ? 15.507 15.085 -37.093 1.00 89.62 90 LEU A O 1
ATOM 719 N N . MET A 1 91 ? 15.957 15.466 -34.926 1.00 89.69 91 MET A N 1
ATOM 720 C CA . MET A 1 91 ? 16.397 14.102 -34.632 1.00 89.69 91 MET A CA 1
ATOM 721 C C . MET A 1 91 ? 15.272 13.070 -34.689 1.00 89.69 91 MET A C 1
ATOM 723 O O . MET A 1 91 ? 15.547 11.923 -35.024 1.00 89.69 91 MET A O 1
ATOM 727 N N . GLN A 1 92 ? 14.013 13.472 -34.489 1.00 84.56 92 GLN A N 1
ATOM 728 C CA . GLN A 1 92 ? 12.844 12.593 -34.666 1.00 84.56 92 GLN A CA 1
ATOM 729 C C . GLN A 1 92 ? 12.751 11.960 -36.063 1.00 84.56 92 GLN A C 1
ATOM 731 O O . GLN A 1 92 ? 12.069 10.955 -36.238 1.00 84.56 92 GLN A O 1
ATOM 736 N N . ARG A 1 93 ? 13.412 12.550 -37.067 1.00 82.94 93 ARG A N 1
ATOM 737 C CA . ARG A 1 93 ? 13.416 12.073 -38.460 1.00 82.94 93 ARG A CA 1
ATOM 738 C C . ARG A 1 93 ? 14.811 11.684 -38.952 1.00 82.94 93 ARG A C 1
ATOM 740 O O . ARG A 1 93 ? 14.982 11.435 -40.143 1.00 82.94 93 ARG A O 1
ATOM 747 N N . ALA A 1 94 ? 15.808 11.695 -38.070 1.00 81.81 94 ALA A N 1
ATOM 748 C CA . ALA A 1 94 ? 17.186 11.414 -38.436 1.00 81.81 94 ALA A CA 1
ATOM 749 C C . ALA A 1 94 ? 17.385 9.922 -38.722 1.00 81.81 94 ALA A C 1
ATOM 751 O O . ALA A 1 94 ? 16.790 9.063 -38.069 1.00 81.81 94 ALA A O 1
ATOM 752 N N . SER A 1 95 ? 18.269 9.615 -39.673 1.00 80.62 95 SER A N 1
ATOM 753 C CA . SER A 1 95 ? 18.770 8.251 -39.817 1.00 80.62 95 SER A CA 1
ATOM 754 C C . SER A 1 95 ? 19.584 7.867 -38.570 1.00 80.62 95 SER A C 1
ATOM 756 O O . SER A 1 95 ? 20.148 8.749 -37.914 1.00 80.62 95 SER A O 1
ATOM 758 N N . PRO A 1 96 ? 19.723 6.571 -38.244 1.00 77.50 96 PRO A N 1
ATOM 759 C CA . PRO A 1 96 ? 20.606 6.137 -37.162 1.00 77.50 96 PRO A CA 1
ATOM 760 C C . PRO A 1 96 ? 22.045 6.676 -37.261 1.00 77.50 96 PRO A C 1
ATOM 762 O O . PRO A 1 96 ? 22.666 6.961 -36.241 1.00 77.50 96 PRO A O 1
ATOM 765 N N . ALA A 1 97 ? 22.568 6.861 -38.478 1.00 72.12 97 ALA A N 1
ATOM 766 C CA . ALA A 1 97 ? 23.902 7.419 -38.701 1.00 72.12 97 ALA A CA 1
ATOM 767 C C . ALA A 1 97 ? 23.983 8.914 -38.330 1.00 72.12 97 ALA A C 1
ATOM 769 O O . ALA A 1 97 ? 24.951 9.348 -37.705 1.00 72.12 97 ALA A O 1
ATOM 770 N N . ASP A 1 98 ? 22.942 9.689 -38.644 1.00 78.94 98 ASP A N 1
ATOM 771 C CA . ASP A 1 98 ? 22.857 11.118 -38.309 1.00 78.94 98 ASP A CA 1
ATOM 772 C C . ASP A 1 98 ? 22.507 11.356 -36.831 1.00 78.94 98 ASP A C 1
ATOM 774 O O . ASP A 1 98 ? 22.782 12.423 -36.269 1.00 78.94 98 ASP A O 1
ATOM 778 N N . PHE A 1 99 ? 21.918 10.349 -36.181 1.00 82.19 99 PHE A N 1
ATOM 779 C CA . PHE A 1 99 ? 21.487 10.404 -34.790 1.00 82.19 99 PHE A CA 1
ATOM 780 C C . PHE A 1 99 ? 22.650 10.687 -33.835 1.00 82.19 99 PHE A C 1
ATOM 782 O O . PHE A 1 99 ? 22.531 11.540 -32.956 1.00 82.19 99 PHE A O 1
ATOM 789 N N . HIS A 1 100 ? 23.804 10.039 -34.033 1.00 81.81 100 HIS A N 1
ATOM 790 C CA . HIS A 1 100 ? 24.977 10.233 -33.175 1.00 81.81 100 HIS A CA 1
ATOM 791 C C . HIS A 1 100 ? 25.504 11.674 -33.217 1.00 81.81 100 HIS A C 1
ATOM 793 O O . HIS A 1 100 ? 25.733 12.291 -32.175 1.00 81.81 100 HIS A O 1
ATOM 799 N N . ALA A 1 101 ? 25.641 12.243 -34.419 1.00 84.31 101 ALA A N 1
ATOM 800 C CA . ALA A 1 101 ? 26.037 13.640 -34.587 1.00 84.31 101 ALA A CA 1
ATOM 801 C C . ALA A 1 101 ? 25.001 14.594 -33.965 1.00 84.31 101 ALA A C 1
ATOM 803 O O . ALA A 1 101 ? 25.350 15.626 -33.387 1.00 84.31 101 ALA A O 1
ATOM 804 N N . GLY A 1 102 ? 23.718 14.230 -34.048 1.00 88.88 102 GLY A N 1
ATOM 805 C CA . GLY A 1 102 ? 22.635 14.918 -33.359 1.00 88.88 102 GLY A CA 1
ATOM 806 C C . GLY A 1 102 ? 22.814 14.959 -31.841 1.00 88.88 102 GLY A C 1
ATOM 807 O O . GLY A 1 102 ? 22.746 16.039 -31.250 1.00 88.88 102 GLY A O 1
ATOM 808 N N . MET A 1 103 ? 23.118 13.809 -31.238 1.00 89.38 103 MET A N 1
ATOM 809 C CA . MET A 1 103 ? 23.318 13.662 -29.794 1.00 89.38 103 MET A CA 1
ATOM 810 C C . MET A 1 103 ? 24.533 14.433 -29.283 1.00 89.38 103 MET A C 1
ATOM 812 O O . MET A 1 103 ? 24.435 15.089 -28.252 1.00 89.38 103 MET A O 1
ATOM 816 N N . GLN A 1 104 ? 25.652 14.430 -30.013 1.00 89.75 104 GLN A N 1
ATOM 817 C CA . GLN A 1 104 ? 26.835 15.221 -29.640 1.00 89.75 104 GLN A CA 1
ATOM 818 C C . GLN A 1 104 ? 26.539 16.726 -29.622 1.00 89.75 104 GLN A C 1
ATOM 820 O O . GLN A 1 104 ? 26.973 17.447 -28.723 1.00 89.75 104 GLN A O 1
ATOM 825 N N . ALA A 1 105 ? 25.744 17.207 -30.581 1.00 92.06 105 ALA A N 1
ATOM 826 C CA . ALA A 1 105 ? 25.310 18.600 -30.593 1.00 92.06 105 ALA A CA 1
ATOM 827 C C . ALA A 1 105 ? 24.373 18.926 -29.414 1.00 92.06 105 ALA A C 1
ATOM 829 O O . ALA A 1 105 ? 24.522 19.980 -28.798 1.00 92.06 105 ALA A O 1
ATOM 830 N N . LEU A 1 106 ? 23.444 18.027 -29.062 1.00 93.75 106 LEU A N 1
ATOM 831 C CA . LEU A 1 106 ? 22.606 18.182 -27.866 1.00 93.75 106 LEU A CA 1
ATOM 832 C C . LEU A 1 106 ? 23.437 18.189 -26.581 1.00 93.75 106 LEU A C 1
ATOM 834 O O . LEU A 1 106 ? 23.195 19.020 -25.708 1.00 93.75 106 LEU A O 1
ATOM 838 N N . LEU A 1 107 ? 24.441 17.315 -26.481 1.00 94.50 107 LEU A N 1
ATOM 839 C CA . LEU A 1 107 ? 25.346 17.257 -25.338 1.00 94.50 107 LEU A CA 1
ATOM 840 C C . LEU A 1 107 ? 26.078 18.592 -25.154 1.00 94.50 107 LEU A C 1
ATOM 842 O O . LEU A 1 107 ? 26.059 19.150 -24.058 1.00 94.50 107 LEU A O 1
ATOM 846 N N . ALA A 1 108 ? 26.621 19.166 -26.229 1.00 93.50 108 ALA A N 1
ATOM 847 C CA . ALA A 1 108 ? 27.259 20.480 -26.180 1.00 93.50 108 ALA A CA 1
ATOM 848 C C . ALA A 1 108 ? 26.297 21.589 -25.708 1.00 93.50 108 ALA A C 1
ATOM 850 O O . ALA A 1 108 ? 26.669 22.414 -24.874 1.00 93.50 108 ALA A O 1
ATOM 851 N N . LEU A 1 109 ? 25.048 21.590 -26.191 1.00 91.69 109 LEU A N 1
ATOM 852 C CA . LEU A 1 109 ? 24.024 22.551 -25.761 1.00 91.69 109 LEU A CA 1
ATOM 853 C C . LEU A 1 109 ? 23.622 22.359 -24.290 1.00 91.69 109 LEU A C 1
ATOM 855 O O . LEU A 1 109 ? 23.406 23.341 -23.578 1.00 91.69 109 LEU A O 1
ATOM 859 N N . SER A 1 110 ? 23.552 21.111 -23.819 1.00 91.94 110 SER A N 1
ATOM 860 C CA . SER A 1 110 ? 23.151 20.789 -22.445 1.00 91.94 110 SER A CA 1
ATOM 861 C C . SER A 1 110 ? 24.137 21.306 -21.394 1.00 91.94 110 SER A C 1
ATOM 863 O O . SER A 1 110 ? 23.691 21.805 -20.366 1.00 91.94 110 SER A O 1
ATOM 865 N N . VAL A 1 111 ? 25.446 21.312 -21.685 1.00 91.00 111 VAL A N 1
ATOM 866 C CA . VAL A 1 111 ? 26.475 21.891 -20.797 1.00 91.00 111 VAL A CA 1
ATOM 867 C C . VAL A 1 111 ? 26.203 23.374 -20.551 1.00 91.00 111 VAL A C 1
ATOM 869 O O . VAL A 1 111 ? 26.263 23.853 -19.419 1.00 91.00 111 VAL A O 1
ATOM 872 N N . VAL A 1 112 ? 25.866 24.117 -21.609 1.00 87.25 112 VAL A N 1
ATOM 873 C CA . VAL A 1 112 ? 25.563 25.549 -21.494 1.00 87.25 112 VAL A CA 1
ATOM 874 C C . VAL A 1 112 ? 24.240 25.765 -20.751 1.00 87.25 112 VAL A C 1
ATOM 876 O O . VAL A 1 112 ? 24.130 26.697 -19.954 1.00 87.25 112 VAL A O 1
ATOM 879 N N . ALA A 1 113 ? 23.241 24.907 -20.984 1.00 83.44 113 ALA A N 1
ATOM 880 C CA . ALA A 1 113 ? 21.955 24.964 -20.292 1.00 83.44 113 ALA A CA 1
ATOM 881 C C . ALA A 1 113 ? 22.091 24.703 -18.780 1.00 83.44 113 ALA A C 1
ATOM 883 O O . ALA A 1 113 ? 21.468 25.411 -17.983 1.00 83.44 113 ALA A O 1
ATOM 884 N N . GLU A 1 114 ? 22.926 23.736 -18.395 1.00 84.00 114 GLU A N 1
ATOM 885 C CA . GLU A 1 114 ? 23.237 23.401 -17.005 1.00 84.00 114 GLU A CA 1
ATOM 886 C C . GLU A 1 114 ? 23.994 24.535 -16.306 1.00 84.00 114 GLU A C 1
ATOM 888 O O . GLU A 1 114 ? 23.563 25.003 -15.255 1.00 84.00 114 GLU A O 1
ATOM 893 N N . GLN A 1 115 ? 25.063 25.055 -16.918 1.00 83.75 115 GLN A N 1
ATOM 894 C CA . GLN A 1 115 ? 25.850 26.163 -16.356 1.00 83.75 115 GLN A CA 1
ATOM 895 C C . GLN A 1 115 ? 25.039 27.452 -16.187 1.00 83.75 115 GLN A C 1
ATOM 897 O O . GLN A 1 115 ? 25.313 28.255 -15.297 1.00 83.75 115 GLN A O 1
ATOM 902 N N . ALA A 1 116 ? 24.041 27.667 -17.044 1.00 77.06 116 ALA A N 1
ATOM 903 C CA . ALA A 1 116 ? 23.158 28.822 -16.965 1.00 77.06 116 ALA A CA 1
ATOM 904 C C . ALA A 1 116 ? 22.045 28.665 -15.913 1.00 77.06 116 ALA A C 1
ATOM 906 O O . ALA A 1 116 ? 21.243 29.588 -15.754 1.00 77.06 116 ALA A O 1
ATOM 907 N N . TYR A 1 117 ? 21.905 27.510 -15.255 1.00 73.12 117 TYR A N 1
ATOM 908 C CA . TYR A 1 117 ? 20.826 27.244 -14.306 1.00 73.12 117 TYR A CA 1
ATOM 909 C C . TYR A 1 117 ? 21.196 27.638 -12.873 1.00 73.12 117 TYR A C 1
ATOM 911 O O . TYR A 1 117 ? 22.217 27.222 -12.333 1.00 73.12 117 TYR A O 1
ATOM 919 N N . LEU A 1 118 ? 20.316 28.414 -12.238 1.00 69.69 118 LEU A N 1
ATOM 920 C CA . LEU A 1 118 ? 20.338 28.667 -10.801 1.00 69.69 118 LEU A CA 1
ATOM 921 C C . LEU A 1 118 ? 19.220 27.824 -10.175 1.00 69.69 118 LEU A C 1
ATOM 923 O O . LEU A 1 118 ? 18.061 28.028 -10.539 1.00 69.69 118 LEU A O 1
ATOM 927 N N . PRO A 1 119 ? 19.529 26.875 -9.276 1.00 66.44 119 PRO A N 1
ATOM 928 C CA . PRO A 1 119 ? 18.529 25.952 -8.757 1.00 66.44 119 PRO A CA 1
ATOM 929 C C . PRO A 1 119 ? 17.483 26.676 -7.900 1.00 66.44 119 PRO A C 1
ATOM 931 O O . PRO A 1 119 ? 17.795 27.209 -6.838 1.00 66.44 119 PRO A O 1
ATOM 934 N N . THR A 1 120 ? 16.232 26.670 -8.365 1.00 66.12 120 THR A N 1
ATOM 935 C CA . THR A 1 120 ? 15.049 27.182 -7.642 1.00 66.12 120 THR A CA 1
ATOM 936 C C . THR A 1 120 ? 14.186 26.057 -7.061 1.00 66.12 120 THR A C 1
ATOM 938 O O . THR A 1 120 ? 13.353 26.290 -6.187 1.00 66.12 120 THR A O 1
ATOM 941 N N . THR A 1 121 ? 14.400 24.826 -7.525 1.00 68.06 121 THR A N 1
ATOM 942 C CA . THR A 1 121 ? 13.670 23.605 -7.165 1.00 68.06 121 THR A CA 1
ATOM 943 C C . THR A 1 121 ? 14.610 22.542 -6.599 1.00 68.06 121 THR A C 1
ATOM 945 O O . THR A 1 121 ? 15.824 22.589 -6.783 1.00 68.06 121 THR A O 1
ATOM 948 N N . ARG A 1 122 ? 14.039 21.532 -5.929 1.00 71.81 122 ARG A N 1
ATOM 949 C CA . ARG A 1 122 ? 14.789 20.393 -5.369 1.00 71.81 122 ARG A CA 1
ATOM 950 C C . ARG A 1 122 ? 15.463 19.521 -6.441 1.00 71.81 122 ARG A C 1
ATOM 952 O O . ARG A 1 122 ? 16.518 18.955 -6.178 1.00 71.81 122 ARG A O 1
ATOM 959 N N . LEU A 1 123 ? 14.855 19.401 -7.624 1.00 79.94 123 LEU A N 1
ATOM 960 C CA . LEU A 1 123 ? 15.393 18.653 -8.767 1.00 79.94 123 LEU A CA 1
ATOM 961 C C . LEU A 1 123 ? 16.044 19.605 -9.774 1.00 79.94 123 LEU A C 1
ATOM 963 O O . LEU A 1 123 ? 15.460 20.637 -10.106 1.00 79.94 123 LEU A O 1
ATOM 967 N N . ASN A 1 124 ? 17.226 19.229 -10.268 1.00 86.25 124 ASN A N 1
ATOM 968 C CA . ASN A 1 124 ? 17.982 19.951 -11.290 1.00 86.25 124 ASN A CA 1
ATOM 969 C C . ASN A 1 124 ? 17.788 19.265 -12.654 1.00 86.25 124 ASN A C 1
ATOM 971 O O . ASN A 1 124 ? 18.605 18.437 -13.059 1.00 86.25 124 ASN A O 1
ATOM 975 N N . TRP A 1 125 ? 16.685 19.573 -13.349 1.00 87.62 125 TRP A N 1
ATOM 976 C CA . TRP A 1 125 ? 16.402 18.982 -14.666 1.00 87.62 125 TRP A CA 1
ATOM 977 C C . TRP A 1 125 ? 17.476 19.259 -15.727 1.00 87.62 125 TRP A C 1
ATOM 979 O O . TRP A 1 125 ? 17.744 18.342 -16.496 1.00 87.62 125 TRP A O 1
ATOM 989 N N . PRO A 1 126 ? 18.135 20.437 -15.785 1.00 89.00 126 PRO A N 1
ATOM 990 C CA . PRO A 1 126 ? 19.291 20.637 -16.662 1.00 89.00 126 PRO A CA 1
ATOM 991 C C . PRO A 1 126 ? 20.410 19.614 -16.460 1.00 89.00 126 PRO A C 1
ATOM 993 O O . PRO A 1 126 ? 20.867 19.026 -17.438 1.00 89.00 126 PRO A O 1
ATOM 996 N N . ALA A 1 127 ? 20.800 19.350 -15.211 1.00 89.62 127 ALA A N 1
ATOM 997 C CA . ALA A 1 127 ? 21.816 18.342 -14.909 1.00 89.62 127 ALA A CA 1
ATOM 998 C C . ALA A 1 127 ? 21.339 16.922 -15.259 1.00 89.62 127 ALA A C 1
AT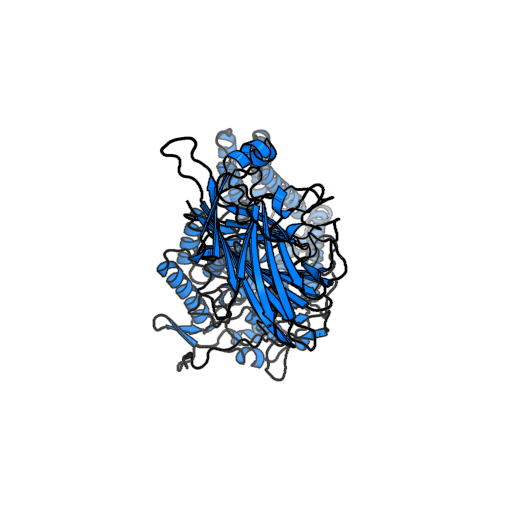OM 1000 O O . ALA A 1 127 ? 22.101 16.137 -15.813 1.00 89.62 127 ALA A O 1
ATOM 1001 N N . LEU A 1 128 ? 20.068 16.592 -14.996 1.00 91.88 128 LEU A N 1
ATOM 1002 C CA . LEU A 1 128 ? 19.497 15.288 -15.366 1.00 91.88 128 LEU A CA 1
ATOM 1003 C C . LEU A 1 128 ? 19.438 15.092 -16.889 1.00 91.88 128 LEU A C 1
ATOM 1005 O O . LEU A 1 128 ? 19.773 14.018 -17.379 1.00 91.88 128 LEU A O 1
ATOM 1009 N N . PHE A 1 129 ? 19.068 16.132 -17.640 1.00 93.19 129 PHE A N 1
ATOM 1010 C CA . PHE A 1 129 ? 19.081 16.122 -19.103 1.00 93.19 129 PHE A CA 1
ATOM 1011 C C . PHE A 1 129 ? 20.503 15.950 -19.647 1.00 93.19 129 PHE A C 1
ATOM 1013 O O . PHE A 1 129 ? 20.726 15.130 -20.535 1.00 93.19 129 PHE A O 1
ATOM 1020 N N . HIS A 1 130 ? 21.478 16.674 -19.085 1.00 94.00 130 HIS A N 1
ATOM 1021 C CA . HIS A 1 130 ? 22.889 16.509 -19.430 1.00 94.00 130 HIS A CA 1
ATOM 1022 C C . HIS A 1 130 ? 23.372 15.078 -19.157 1.00 94.00 130 HIS A C 1
ATOM 1024 O O . HIS A 1 130 ? 23.917 14.438 -20.055 1.00 94.00 130 HIS A O 1
ATOM 1030 N N . GLN A 1 131 ? 23.104 14.544 -17.962 1.00 94.75 131 GLN A N 1
ATOM 1031 C CA . GLN A 1 131 ? 23.496 13.186 -17.588 1.00 94.75 131 GLN A CA 1
ATOM 1032 C C . GLN A 1 131 ? 22.877 12.136 -18.520 1.00 94.75 131 GLN A C 1
ATOM 1034 O O . GLN A 1 131 ? 23.584 11.250 -18.986 1.00 94.75 131 GLN A O 1
ATOM 1039 N N . GLN A 1 132 ? 21.597 12.276 -18.878 1.00 94.00 132 GLN A N 1
ATOM 1040 C CA . GLN A 1 132 ? 20.923 11.371 -19.816 1.00 94.00 132 GLN A CA 1
ATOM 1041 C C . GLN A 1 132 ? 21.608 11.350 -21.197 1.00 94.00 132 GLN A C 1
ATOM 1043 O O . GLN A 1 132 ? 21.741 10.291 -21.815 1.00 94.00 132 GLN A O 1
ATOM 1048 N N . LEU A 1 133 ? 22.077 12.506 -21.684 1.00 94.69 133 LEU A N 1
ATOM 1049 C CA . LEU A 1 133 ? 22.850 12.608 -22.928 1.00 94.69 133 LEU A CA 1
ATOM 1050 C C . LEU A 1 133 ? 24.247 11.978 -22.787 1.00 94.69 133 LEU A C 1
ATOM 1052 O O . LEU A 1 133 ? 24.708 11.298 -23.708 1.00 94.69 133 LEU A O 1
ATOM 1056 N N . VAL A 1 134 ? 24.921 12.183 -21.650 1.00 95.06 134 VAL A N 1
ATOM 1057 C CA . VAL A 1 134 ? 26.223 11.562 -21.348 1.00 95.06 134 VAL A CA 1
ATOM 1058 C C . VAL A 1 134 ? 26.099 10.040 -21.351 1.00 95.06 134 VAL A C 1
ATOM 1060 O O . VAL A 1 134 ? 26.829 9.381 -22.091 1.00 95.06 134 VAL A O 1
ATOM 1063 N N . ASP A 1 135 ? 25.140 9.492 -20.607 1.00 93.50 135 ASP A N 1
ATOM 1064 C CA . ASP A 1 135 ? 24.921 8.048 -20.498 1.00 93.50 135 ASP A CA 1
ATOM 1065 C C . ASP A 1 135 ? 24.667 7.434 -21.879 1.00 93.50 135 ASP A C 1
ATOM 1067 O O . ASP A 1 135 ? 25.305 6.451 -22.261 1.00 93.50 135 ASP A O 1
ATOM 1071 N N . PHE A 1 136 ? 23.814 8.070 -22.691 1.00 91.25 136 PHE A N 1
ATOM 1072 C CA . PHE A 1 136 ? 23.568 7.611 -24.055 1.00 91.25 136 PHE A CA 1
ATOM 1073 C C . PHE A 1 136 ? 24.826 7.650 -24.931 1.00 91.25 136 PHE A C 1
ATOM 1075 O O . PHE A 1 136 ? 25.097 6.707 -25.673 1.00 91.25 136 PHE A O 1
ATOM 1082 N N . THR A 1 137 ? 25.586 8.748 -24.907 1.00 91.19 137 THR A N 1
ATOM 1083 C CA . THR A 1 137 ? 26.763 8.888 -25.782 1.00 91.19 137 THR A CA 1
ATOM 1084 C C . THR A 1 137 ? 27.868 7.894 -25.428 1.00 91.19 137 THR A C 1
ATOM 1086 O O . THR A 1 137 ? 28.513 7.371 -26.339 1.00 91.19 137 THR A O 1
ATOM 1089 N N . GLN A 1 138 ? 28.046 7.581 -24.142 1.00 92.44 138 GLN A N 1
ATOM 1090 C CA . GLN A 1 138 ? 28.956 6.530 -23.679 1.00 92.44 138 GLN A CA 1
ATOM 1091 C C . GLN A 1 138 ? 28.503 5.149 -24.157 1.00 92.44 138 GLN A C 1
ATOM 1093 O O . GLN A 1 138 ? 29.288 4.395 -24.734 1.00 92.44 138 GLN A O 1
ATOM 1098 N N . GLU A 1 139 ? 27.218 4.850 -23.980 1.00 92.62 139 GLU A N 1
ATOM 1099 C CA . GLU A 1 139 ? 26.615 3.595 -24.409 1.00 92.62 139 GLU A CA 1
ATOM 1100 C C . GLU A 1 139 ? 26.747 3.390 -25.928 1.00 92.62 139 GLU A C 1
ATOM 1102 O O . GLU A 1 139 ? 27.092 2.305 -26.407 1.00 92.62 139 GLU A O 1
ATOM 1107 N N . TRP A 1 140 ? 26.524 4.460 -26.697 1.00 91.50 140 TRP A N 1
ATOM 1108 C CA . TRP A 1 140 ? 26.674 4.448 -28.145 1.00 91.50 140 TRP A CA 1
ATOM 1109 C C . TRP A 1 140 ? 28.122 4.173 -28.549 1.00 91.50 140 TRP A C 1
ATOM 1111 O O . TRP A 1 140 ? 28.376 3.317 -29.395 1.00 91.50 140 TRP A O 1
ATOM 1121 N N . ALA A 1 141 ? 29.081 4.875 -27.939 1.00 91.12 141 ALA A N 1
ATOM 1122 C CA . ALA A 1 141 ? 30.500 4.694 -28.228 1.00 91.12 141 ALA A CA 1
ATOM 1123 C C . ALA A 1 141 ? 30.964 3.252 -27.964 1.00 91.12 141 ALA A C 1
ATOM 1125 O O . ALA A 1 141 ? 31.794 2.731 -28.706 1.00 91.12 141 ALA A O 1
ATOM 1126 N N . LEU A 1 142 ? 30.397 2.591 -26.951 1.00 93.38 142 LEU A N 1
ATOM 1127 C CA . LEU A 1 142 ? 30.696 1.200 -26.628 1.00 93.38 142 LEU A CA 1
ATOM 1128 C C . LEU A 1 142 ? 30.136 0.231 -27.685 1.00 93.38 142 LEU A C 1
ATOM 1130 O O . LEU A 1 142 ? 30.894 -0.516 -28.312 1.00 93.38 142 LEU A O 1
ATOM 1134 N N . LEU A 1 143 ? 28.817 0.253 -27.904 1.00 93.38 143 LEU A N 1
ATOM 1135 C CA . LEU A 1 143 ? 28.108 -0.731 -28.738 1.00 93.38 143 LEU A CA 1
ATOM 1136 C C . LEU A 1 143 ? 28.295 -0.516 -30.248 1.00 93.38 143 LEU A C 1
ATOM 1138 O O . LEU A 1 143 ? 28.163 -1.461 -31.029 1.00 93.38 143 LEU A O 1
ATOM 1142 N N . PHE A 1 144 ? 28.633 0.706 -30.659 1.00 92.38 144 PHE A N 1
ATOM 1143 C CA . PHE A 1 144 ? 28.850 1.087 -32.056 1.00 92.38 144 PHE A CA 1
ATOM 1144 C C . PHE A 1 144 ? 30.301 1.486 -32.352 1.00 92.38 144 PHE A C 1
ATOM 1146 O O . PHE A 1 144 ? 30.566 2.091 -33.387 1.00 92.38 144 PHE A O 1
ATOM 1153 N N . SER A 1 145 ? 31.253 1.097 -31.496 1.00 92.06 145 SER A N 1
ATOM 1154 C CA . SER A 1 145 ? 32.707 1.292 -31.693 1.00 92.06 145 SER A CA 1
ATOM 1155 C C . SER A 1 145 ? 33.236 0.769 -33.036 1.00 92.06 145 SER A C 1
ATOM 1157 O O . SER A 1 145 ? 34.258 1.233 -33.536 1.00 92.06 145 SER A O 1
ATOM 1159 N N . TRP A 1 146 ? 32.522 -0.180 -33.638 1.00 92.12 146 TRP A N 1
ATOM 1160 C CA . TRP A 1 146 ? 32.860 -0.781 -34.918 1.00 92.12 146 TRP A CA 1
ATOM 1161 C C . TRP A 1 146 ? 32.398 0.028 -36.139 1.00 92.12 146 TRP A C 1
ATOM 1163 O O . TRP A 1 146 ? 32.856 -0.253 -37.246 1.00 92.12 146 TRP A O 1
ATOM 1173 N N . VAL A 1 147 ? 31.500 1.006 -35.971 1.00 90.19 147 VAL A N 1
ATOM 1174 C CA . VAL A 1 147 ? 30.928 1.781 -37.081 1.00 90.19 147 VAL A CA 1
ATOM 1175 C C . VAL A 1 147 ? 31.987 2.715 -37.669 1.00 90.19 147 VAL A C 1
ATOM 1177 O O . VAL A 1 147 ? 32.554 3.555 -36.973 1.00 90.19 147 VAL A O 1
ATOM 1180 N N . SER A 1 148 ? 32.237 2.593 -38.972 1.00 86.19 148 SER A N 1
ATOM 1181 C CA . SER A 1 148 ? 33.171 3.442 -39.723 1.00 86.19 148 SER A CA 1
ATOM 1182 C C . SER A 1 148 ? 32.656 3.699 -41.147 1.00 86.19 148 SER A C 1
ATOM 1184 O O . SER A 1 148 ? 31.685 3.060 -41.561 1.00 86.19 148 SER A O 1
ATOM 1186 N N . PRO A 1 149 ? 33.279 4.603 -41.931 1.00 82.56 149 PRO A N 1
ATOM 1187 C CA . PRO A 1 149 ? 32.895 4.816 -43.330 1.00 82.56 149 PRO A CA 1
ATOM 1188 C C . PRO A 1 149 ? 32.909 3.533 -44.178 1.00 82.56 149 PRO A C 1
ATOM 1190 O O . PRO A 1 149 ? 32.044 3.357 -45.033 1.00 82.56 149 PRO A O 1
ATOM 1193 N N . ASP A 1 150 ? 33.842 2.618 -43.900 1.00 79.25 150 ASP A N 1
ATOM 1194 C CA . ASP A 1 150 ? 33.994 1.344 -44.618 1.00 79.25 150 ASP A CA 1
ATOM 1195 C C . ASP A 1 150 ? 33.062 0.235 -44.092 1.00 79.25 150 ASP A C 1
ATOM 1197 O O . ASP A 1 150 ? 32.850 -0.782 -44.754 1.00 79.25 150 ASP A O 1
ATOM 1201 N N . ALA A 1 151 ? 32.479 0.425 -42.906 1.00 81.94 151 ALA A N 1
ATOM 1202 C CA . ALA A 1 151 ? 31.551 -0.502 -42.267 1.00 81.94 151 ALA A CA 1
ATOM 1203 C C . ALA A 1 151 ? 30.388 0.271 -41.612 1.00 81.94 151 ALA A C 1
ATOM 1205 O O . ALA A 1 151 ? 30.317 0.369 -40.382 1.00 81.94 151 ALA A O 1
ATOM 1206 N N . PRO A 1 152 ? 29.469 0.845 -42.414 1.00 84.19 152 PRO A N 1
ATOM 1207 C CA . PRO A 1 152 ? 28.377 1.654 -41.891 1.00 84.19 152 PRO A CA 1
ATOM 1208 C C . PRO A 1 152 ? 27.345 0.798 -41.153 1.00 84.19 152 PRO A C 1
ATOM 1210 O O . PRO A 1 152 ? 27.178 -0.399 -41.432 1.00 84.19 152 PRO A O 1
ATOM 1213 N N . LEU A 1 153 ? 26.603 1.440 -40.250 1.00 85.88 153 LEU A N 1
ATOM 1214 C CA . LEU A 1 153 ? 25.486 0.831 -39.531 1.00 85.88 153 LEU A CA 1
ATOM 1215 C C . LEU A 1 153 ? 24.448 0.241 -40.515 1.00 85.88 153 LEU A C 1
ATOM 1217 O O . LEU A 1 153 ? 24.248 0.813 -41.591 1.00 85.88 153 LEU A O 1
ATOM 1221 N N . PRO A 1 154 ? 23.791 -0.897 -40.203 1.00 84.88 154 PRO A N 1
ATOM 1222 C CA . PRO A 1 154 ? 22.664 -1.384 -40.992 1.00 84.88 154 PRO A CA 1
ATOM 1223 C C . PRO A 1 154 ? 21.494 -0.387 -40.958 1.00 84.88 154 PRO A C 1
ATOM 1225 O O . PRO A 1 154 ? 21.485 0.550 -40.160 1.00 84.88 154 PRO A O 1
ATOM 1228 N N . ALA A 1 155 ? 20.495 -0.606 -41.820 1.00 82.56 155 ALA A N 1
ATOM 1229 C CA . ALA A 1 155 ? 19.289 0.226 -41.851 1.00 82.56 155 ALA A CA 1
ATOM 1230 C C . ALA A 1 155 ? 18.565 0.252 -40.491 1.00 82.56 155 ALA A C 1
ATOM 1232 O O . ALA A 1 155 ? 18.084 1.303 -40.075 1.00 82.56 155 ALA A O 1
ATOM 1233 N N . ASP A 1 156 ? 18.568 -0.884 -39.789 1.00 85.62 156 ASP A N 1
ATOM 1234 C CA . ASP A 1 156 ? 17.994 -1.039 -38.457 1.00 85.62 156 ASP A CA 1
ATOM 1235 C C . ASP A 1 156 ? 19.080 -1.159 -37.383 1.00 85.62 156 ASP A C 1
ATOM 1237 O O . ASP A 1 156 ? 20.181 -1.672 -37.624 1.00 85.62 156 ASP A O 1
ATOM 1241 N N . ILE A 1 157 ? 18.749 -0.725 -36.163 1.00 90.69 157 ILE A N 1
ATOM 1242 C CA . ILE A 1 157 ? 19.624 -0.908 -35.005 1.00 90.69 157 ILE A CA 1
ATOM 1243 C C . ILE A 1 157 ? 19.743 -2.410 -34.691 1.00 90.69 157 ILE A C 1
ATOM 1245 O O . ILE A 1 157 ? 18.722 -3.067 -34.470 1.00 90.69 157 ILE A O 1
ATOM 1249 N N . PRO A 1 158 ? 20.967 -2.966 -34.641 1.00 94.00 158 PRO A N 1
ATOM 1250 C CA . PRO A 1 158 ? 21.170 -4.383 -34.382 1.00 94.00 158 PRO A CA 1
ATOM 1251 C C . PRO A 1 158 ? 20.743 -4.784 -32.969 1.00 94.00 158 PRO A C 1
ATOM 1253 O O . PRO A 1 158 ? 20.737 -3.975 -32.040 1.00 94.00 158 PRO A O 1
ATOM 1256 N N . SER A 1 159 ? 20.422 -6.065 -32.801 1.00 95.25 159 SER A N 1
ATOM 1257 C CA . SER A 1 159 ? 20.151 -6.649 -31.490 1.00 95.25 159 SER A CA 1
ATOM 1258 C C . SER A 1 159 ? 21.427 -7.016 -30.742 1.00 95.25 159 SER A C 1
ATOM 1260 O O . SER A 1 159 ? 22.528 -7.035 -31.301 1.00 95.25 159 SER A O 1
ATOM 1262 N N . LEU A 1 160 ? 21.275 -7.346 -29.460 1.00 95.06 160 LEU A N 1
ATOM 1263 C CA . LEU A 1 160 ? 22.400 -7.761 -28.630 1.00 95.06 160 LEU A CA 1
ATOM 1264 C C . LEU A 1 160 ? 23.045 -9.050 -29.156 1.00 95.06 160 LEU A C 1
ATOM 1266 O O . LEU A 1 160 ? 24.268 -9.132 -29.252 1.00 95.06 160 LEU A O 1
ATOM 1270 N N . LEU A 1 161 ? 22.221 -10.024 -29.562 1.00 95.75 161 LEU A N 1
ATOM 1271 C CA . LEU A 1 161 ? 22.697 -11.257 -30.189 1.00 95.75 161 LEU A CA 1
ATOM 1272 C C . LEU A 1 161 ? 23.450 -10.967 -31.493 1.00 95.75 161 LEU A C 1
ATOM 1274 O O . LEU A 1 161 ? 24.528 -11.512 -31.716 1.00 95.75 161 LEU A O 1
ATOM 1278 N N . TRP A 1 162 ? 22.921 -10.061 -32.321 1.00 96.12 162 TRP A N 1
ATOM 1279 C CA . TRP A 1 162 ? 23.563 -9.689 -33.580 1.00 96.12 162 TRP A CA 1
ATOM 1280 C C . TRP A 1 162 ? 24.963 -9.102 -33.355 1.00 96.12 162 TRP A C 1
ATOM 1282 O O . TRP A 1 162 ? 25.898 -9.456 -34.074 1.00 96.12 162 TRP A O 1
ATOM 1292 N N . LEU A 1 163 ? 25.128 -8.245 -32.338 1.00 96.06 163 LEU A N 1
ATOM 1293 C CA . LEU A 1 163 ? 26.428 -7.669 -31.976 1.00 96.06 163 LEU A CA 1
ATOM 1294 C C . LEU A 1 163 ? 27.384 -8.698 -31.359 1.00 96.06 163 LEU A C 1
ATOM 1296 O O . LEU A 1 163 ? 28.579 -8.661 -31.641 1.00 96.06 163 LEU A O 1
ATOM 1300 N N . ALA A 1 164 ? 26.889 -9.653 -30.571 1.00 95.88 164 ALA A N 1
ATOM 1301 C CA . ALA A 1 164 ? 27.719 -10.737 -30.036 1.00 95.88 164 ALA A CA 1
ATOM 1302 C C . ALA A 1 164 ? 28.288 -11.661 -31.136 1.00 95.88 164 ALA A C 1
ATOM 1304 O O . ALA A 1 164 ? 29.312 -12.330 -30.931 1.00 95.88 164 ALA A O 1
ATOM 1305 N N . GLU A 1 165 ? 27.637 -11.661 -32.301 1.00 95.31 165 GLU A N 1
ATOM 1306 C CA . GLU A 1 165 ? 27.990 -12.386 -33.523 1.00 95.31 165 GLU A CA 1
ATOM 1307 C C . GLU A 1 165 ? 28.480 -11.445 -34.646 1.00 95.31 165 GLU A C 1
ATOM 1309 O O . GLU A 1 165 ? 28.493 -11.823 -35.817 1.00 95.31 165 GLU A O 1
ATOM 1314 N N . LEU A 1 166 ? 28.914 -10.220 -34.315 1.00 94.38 166 LEU A N 1
ATOM 1315 C CA . LEU A 1 166 ? 29.219 -9.157 -35.286 1.00 94.38 166 LEU A CA 1
ATOM 1316 C C . LEU A 1 166 ? 30.153 -9.597 -36.427 1.00 94.38 166 LEU A C 1
ATOM 1318 O O . LEU A 1 166 ? 29.862 -9.313 -37.585 1.00 94.38 166 LEU A O 1
ATOM 1322 N N . ASN A 1 167 ? 31.230 -10.336 -36.139 1.00 93.06 167 ASN A N 1
ATOM 1323 C CA . ASN A 1 167 ? 32.164 -10.813 -37.174 1.00 93.06 167 ASN A CA 1
ATOM 1324 C C . ASN A 1 167 ? 31.523 -11.802 -38.166 1.00 93.06 167 ASN A C 1
ATOM 1326 O O . ASN A 1 167 ? 31.933 -11.857 -39.324 1.00 93.06 167 ASN A O 1
ATOM 1330 N N . LEU A 1 168 ? 30.519 -12.572 -37.732 1.00 91.44 168 LEU A N 1
ATOM 1331 C CA . LEU A 1 168 ? 29.748 -13.458 -38.610 1.00 91.44 168 LEU A CA 1
ATOM 1332 C C . LEU A 1 168 ? 28.764 -12.650 -39.461 1.00 91.44 168 LEU A C 1
ATOM 1334 O O . LEU A 1 168 ? 28.599 -12.918 -40.648 1.00 91.44 168 LEU A O 1
ATOM 1338 N N . ASN A 1 169 ? 28.148 -11.632 -38.857 1.00 91.19 169 ASN A N 1
ATOM 1339 C CA . ASN A 1 169 ? 27.169 -10.770 -39.512 1.00 91.19 169 ASN A CA 1
ATOM 1340 C C . ASN A 1 169 ? 27.798 -9.727 -40.460 1.00 91.19 169 ASN A C 1
ATOM 1342 O O . ASN A 1 169 ? 27.123 -9.215 -41.355 1.00 91.19 169 ASN A O 1
ATOM 1346 N N . ARG A 1 170 ? 29.086 -9.404 -40.287 1.00 90.94 170 ARG A N 1
ATOM 1347 C CA . ARG A 1 170 ? 29.879 -8.497 -41.135 1.00 90.94 170 ARG A CA 1
ATOM 1348 C C . ARG A 1 170 ? 31.219 -9.149 -41.515 1.00 90.94 170 ARG A C 1
ATOM 1350 O O . ARG A 1 170 ? 32.266 -8.751 -40.998 1.00 90.94 170 ARG A O 1
ATOM 1357 N N . PRO A 1 171 ? 31.213 -10.133 -42.434 1.00 85.44 171 PRO A N 1
ATOM 1358 C CA . PRO A 1 171 ? 32.443 -10.773 -42.886 1.00 85.44 171 PRO A CA 1
ATOM 1359 C C . PRO A 1 171 ? 33.351 -9.738 -43.571 1.00 85.44 171 PRO A C 1
ATOM 1361 O O . PRO A 1 171 ? 32.947 -9.097 -44.539 1.00 85.44 171 PRO A O 1
ATOM 1364 N N . GLY A 1 172 ? 34.569 -9.559 -43.052 1.00 84.81 172 GLY A N 1
ATOM 1365 C CA . GLY A 1 172 ? 35.545 -8.572 -43.540 1.00 84.81 172 GLY A CA 1
ATOM 1366 C C . GLY A 1 172 ? 35.799 -7.389 -42.599 1.00 84.81 172 GLY A C 1
ATOM 1367 O O . GLY A 1 172 ? 36.744 -6.637 -42.828 1.00 84.81 172 GLY A O 1
ATOM 1368 N N . LEU A 1 173 ? 35.018 -7.243 -41.523 1.00 90.19 173 LEU A N 1
ATOM 1369 C CA . LEU A 1 173 ? 35.318 -6.286 -40.458 1.00 90.19 173 LEU A CA 1
ATOM 1370 C C . LEU A 1 173 ? 36.592 -6.726 -39.700 1.00 90.19 173 LEU A C 1
ATOM 1372 O O . LEU A 1 173 ? 36.673 -7.887 -39.290 1.00 90.19 173 LEU A O 1
ATOM 1376 N N . PRO A 1 174 ? 37.594 -5.847 -39.497 1.00 90.06 174 PRO A N 1
ATOM 1377 C CA . PRO A 1 174 ? 38.789 -6.196 -38.735 1.00 90.06 174 PRO A CA 1
ATOM 1378 C C . PRO A 1 174 ? 38.446 -6.609 -37.301 1.00 90.06 174 PRO A C 1
ATOM 1380 O O . PRO A 1 174 ? 37.729 -5.899 -36.599 1.00 90.06 174 PRO A O 1
ATOM 1383 N N . GLU A 1 175 ? 39.027 -7.712 -36.828 1.00 86.81 175 GLU A N 1
ATOM 1384 C CA . GLU A 1 175 ? 38.710 -8.278 -35.508 1.00 86.81 175 GLU A CA 1
ATOM 1385 C C . GLU A 1 175 ? 38.912 -7.268 -34.367 1.00 86.81 175 GLU A C 1
ATOM 1387 O O . GLU A 1 175 ? 38.026 -7.096 -33.535 1.00 86.81 175 GLU A O 1
ATOM 1392 N N . LYS A 1 176 ? 40.011 -6.502 -34.402 1.00 88.50 176 LYS A N 1
ATOM 1393 C CA . LYS A 1 176 ? 40.298 -5.430 -33.429 1.00 88.50 176 LYS A CA 1
ATOM 1394 C C . LYS A 1 176 ? 39.248 -4.315 -33.404 1.00 88.50 176 LYS A C 1
ATOM 1396 O O . LYS A 1 176 ? 39.066 -3.677 -32.377 1.00 88.50 176 LYS A O 1
ATOM 1401 N N . GLN A 1 177 ? 38.595 -4.043 -34.533 1.00 88.94 177 GLN A N 1
ATOM 1402 C CA . GLN A 1 177 ? 37.561 -3.009 -34.635 1.00 88.94 177 GLN A CA 1
ATOM 1403 C C . GLN A 1 177 ? 36.216 -3.508 -34.084 1.00 88.94 177 GLN A C 1
ATOM 1405 O O . GLN A 1 177 ? 35.435 -2.725 -33.554 1.00 88.94 177 GLN A O 1
ATOM 1410 N N . ALA A 1 178 ? 35.952 -4.811 -34.191 1.00 92.38 178 ALA A N 1
ATOM 1411 C CA . ALA A 1 178 ? 34.741 -5.446 -33.681 1.00 92.38 178 ALA A CA 1
ATOM 1412 C C . ALA A 1 178 ? 34.826 -5.817 -32.187 1.00 92.38 178 ALA A C 1
ATOM 1414 O O . ALA A 1 178 ? 33.795 -5.940 -31.524 1.00 92.38 178 ALA A O 1
ATOM 1415 N N . GLU A 1 179 ? 36.042 -6.010 -31.667 1.00 94.38 179 GLU A N 1
ATOM 1416 C CA . GLU A 1 179 ? 36.333 -6.587 -30.349 1.00 94.38 179 GLU A CA 1
ATOM 1417 C C . GLU A 1 179 ? 35.561 -5.916 -29.207 1.00 94.38 179 GLU A C 1
ATOM 1419 O O . GLU A 1 179 ? 34.893 -6.602 -28.436 1.00 94.38 179 GLU A O 1
ATOM 1424 N N . THR A 1 180 ? 35.584 -4.582 -29.130 1.00 95.56 180 THR A N 1
ATOM 1425 C CA . THR A 1 180 ? 34.923 -3.825 -28.055 1.00 95.56 180 THR A CA 1
ATOM 1426 C C . THR A 1 180 ? 33.406 -4.025 -28.044 1.00 95.56 180 THR A C 1
ATOM 1428 O O . THR A 1 180 ? 32.833 -4.306 -26.990 1.00 95.56 180 THR A O 1
ATOM 1431 N N . ALA A 1 181 ? 32.750 -3.927 -29.204 1.00 95.56 181 ALA A N 1
ATOM 1432 C CA . ALA A 1 181 ? 31.303 -4.105 -29.308 1.00 95.56 181 ALA A CA 1
ATOM 1433 C C . ALA A 1 181 ? 30.877 -5.561 -29.068 1.00 95.56 181 ALA A C 1
ATOM 1435 O O . ALA A 1 181 ? 29.891 -5.800 -28.370 1.00 95.56 181 ALA A O 1
ATOM 1436 N N . ILE A 1 182 ? 31.637 -6.533 -29.591 1.00 96.69 182 ILE A N 1
ATOM 1437 C CA . ILE A 1 182 ? 31.399 -7.964 -29.349 1.00 96.69 182 ILE A CA 1
ATOM 1438 C C . ILE A 1 182 ? 31.527 -8.275 -27.860 1.00 96.69 182 ILE A C 1
ATOM 1440 O O . ILE A 1 182 ? 30.660 -8.945 -27.299 1.00 96.69 182 ILE A O 1
ATOM 1444 N N . TRP A 1 183 ? 32.599 -7.801 -27.223 1.00 96.19 183 TRP A N 1
ATOM 1445 C CA . TRP A 1 183 ? 32.830 -8.004 -25.798 1.00 96.19 183 TRP A CA 1
ATOM 1446 C C . TRP A 1 183 ? 31.678 -7.423 -24.975 1.00 96.19 183 TRP A C 1
ATOM 1448 O O . TRP A 1 183 ? 31.049 -8.156 -24.215 1.00 96.19 183 TRP A O 1
ATOM 1458 N N . ALA A 1 184 ? 31.316 -6.157 -25.202 1.00 96.38 184 ALA A N 1
ATOM 1459 C CA . ALA A 1 184 ? 30.224 -5.503 -24.483 1.00 96.38 184 ALA A CA 1
ATOM 1460 C C . ALA A 1 184 ? 28.879 -6.224 -24.669 1.00 96.38 184 ALA A C 1
ATOM 1462 O O . ALA A 1 184 ? 28.113 -6.381 -23.715 1.00 96.38 184 ALA A O 1
ATOM 1463 N N . ALA A 1 185 ? 28.591 -6.693 -25.888 1.00 96.44 185 ALA A N 1
ATOM 1464 C CA . ALA A 1 185 ? 27.378 -7.446 -26.172 1.00 96.44 185 ALA A CA 1
ATOM 1465 C C . ALA A 1 185 ? 27.358 -8.803 -25.451 1.00 96.44 185 ALA A C 1
ATOM 1467 O O . ALA A 1 185 ? 26.348 -9.166 -24.846 1.00 96.44 185 ALA A O 1
ATOM 1468 N N . ARG A 1 186 ? 28.481 -9.532 -25.460 1.00 96.12 186 ARG A N 1
ATOM 1469 C CA . ARG A 1 186 ? 28.617 -10.830 -24.784 1.00 96.12 186 ARG A CA 1
ATOM 1470 C C . ARG A 1 186 ? 28.538 -10.713 -23.268 1.00 96.12 186 ARG A C 1
ATOM 1472 O O . ARG A 1 186 ? 27.854 -11.528 -22.660 1.00 96.12 186 ARG A O 1
ATOM 1479 N N . GLU A 1 187 ? 29.151 -9.693 -22.677 1.00 96.31 187 GLU A N 1
ATOM 1480 C CA . GLU A 1 187 ? 29.045 -9.421 -21.237 1.00 96.31 187 GLU A CA 1
ATOM 1481 C C . GLU A 1 187 ? 27.588 -9.187 -20.822 1.00 96.31 187 GLU A C 1
ATOM 1483 O O . GLU A 1 187 ? 27.098 -9.783 -19.865 1.00 96.31 187 GLU A O 1
ATOM 1488 N N . ARG A 1 188 ? 26.837 -8.389 -21.591 1.00 95.31 188 ARG A N 1
ATOM 1489 C CA . ARG A 1 188 ? 25.404 -8.171 -21.333 1.00 95.31 188 ARG A CA 1
ATOM 1490 C C . ARG A 1 188 ? 24.576 -9.428 -21.535 1.00 95.31 188 ARG A C 1
ATOM 1492 O O . ARG A 1 188 ? 23.658 -9.670 -20.762 1.00 95.31 188 ARG A O 1
ATOM 1499 N N . MET A 1 189 ? 24.880 -10.235 -22.551 1.00 94.81 189 MET A N 1
ATOM 1500 C CA . MET A 1 189 ? 24.211 -11.525 -22.733 1.00 94.81 189 MET A CA 1
ATOM 1501 C C . MET A 1 189 ? 24.486 -12.464 -21.558 1.00 94.81 189 MET A C 1
ATOM 1503 O O . MET A 1 189 ? 23.558 -13.116 -21.087 1.00 94.81 189 MET A O 1
ATOM 1507 N N . ALA A 1 190 ? 25.723 -12.507 -21.060 1.00 95.50 190 ALA A N 1
ATOM 1508 C CA . ALA A 1 190 ? 26.080 -13.286 -19.881 1.00 95.50 190 ALA A CA 1
ATOM 1509 C C . ALA A 1 190 ? 25.316 -12.800 -18.640 1.00 95.50 190 ALA A C 1
ATOM 1511 O O . ALA A 1 190 ? 24.753 -13.622 -17.922 1.00 95.50 190 ALA A O 1
ATOM 1512 N N . ALA A 1 191 ? 25.202 -11.482 -18.441 1.00 95.75 191 ALA A N 1
ATOM 1513 C CA . ALA A 1 191 ? 24.391 -10.905 -17.371 1.00 95.75 191 ALA A CA 1
ATOM 1514 C C . ALA A 1 191 ? 22.898 -11.251 -17.514 1.00 95.75 191 ALA A C 1
ATOM 1516 O O . ALA A 1 191 ? 22.258 -11.617 -16.535 1.00 95.75 191 ALA A O 1
ATOM 1517 N N . LEU A 1 192 ? 22.335 -11.200 -18.727 1.00 95.06 192 LEU A N 1
ATOM 1518 C CA . LEU A 1 192 ? 20.943 -11.599 -18.966 1.00 95.06 192 LEU A CA 1
ATOM 1519 C C . LEU A 1 192 ? 20.704 -13.082 -18.659 1.00 95.06 192 LEU A C 1
ATOM 1521 O O . LEU A 1 192 ? 19.667 -13.414 -18.094 1.00 95.06 192 LEU A O 1
ATOM 1525 N N . LEU A 1 193 ? 21.646 -13.965 -19.003 1.00 93.50 193 LEU A N 1
ATOM 1526 C CA . LEU A 1 193 ? 21.562 -15.396 -18.690 1.00 93.50 193 LEU A CA 1
ATOM 1527 C C . LEU A 1 193 ? 21.698 -15.670 -17.183 1.00 93.50 193 LEU A C 1
ATOM 1529 O O . LEU A 1 193 ? 20.991 -16.522 -16.649 1.00 93.50 193 LEU A O 1
ATOM 1533 N N . GLU A 1 194 ? 22.576 -14.944 -16.489 1.00 96.06 194 GLU A N 1
ATOM 1534 C CA . GLU A 1 194 ? 22.711 -15.026 -15.028 1.00 96.06 194 GLU A CA 1
ATOM 1535 C C . GLU A 1 194 ? 21.430 -14.564 -14.321 1.00 96.06 194 GLU A C 1
ATOM 1537 O O . GLU A 1 194 ? 20.926 -15.262 -13.436 1.00 96.06 194 GLU A O 1
ATOM 1542 N N . LEU A 1 195 ? 20.856 -13.441 -14.765 1.00 96.38 195 LEU A N 1
ATOM 1543 C CA . LEU A 1 195 ? 19.599 -12.920 -14.236 1.00 96.38 195 LEU A CA 1
ATOM 1544 C C . LEU A 1 195 ? 18.436 -13.872 -14.515 1.00 96.38 195 LEU A C 1
ATOM 1546 O O . LEU A 1 195 ? 17.633 -14.111 -13.619 1.00 96.38 195 LEU A O 1
ATOM 1550 N N . ASP A 1 196 ? 18.357 -14.445 -15.716 1.00 94.31 196 ASP A N 1
ATOM 1551 C CA . ASP A 1 196 ? 17.350 -15.450 -16.072 1.00 94.31 196 ASP A CA 1
ATOM 1552 C C . ASP A 1 196 ? 17.389 -16.650 -15.113 1.00 94.31 196 ASP A C 1
ATOM 1554 O O . ASP A 1 196 ? 16.361 -17.010 -14.532 1.00 94.31 196 ASP A O 1
ATOM 1558 N N . SER A 1 197 ? 18.585 -17.193 -14.852 1.00 94.19 197 SER A N 1
ATOM 1559 C CA . SER A 1 197 ? 18.775 -18.281 -13.884 1.00 94.19 197 SER A CA 1
ATOM 1560 C C . SER A 1 197 ? 18.325 -17.874 -12.481 1.00 94.19 197 SER A C 1
ATOM 1562 O O . SER A 1 197 ? 17.577 -18.604 -11.833 1.00 94.19 197 SER A O 1
ATOM 1564 N N . ARG A 1 198 ? 18.721 -16.685 -12.011 1.00 95.44 198 ARG A N 1
ATOM 1565 C CA . ARG A 1 198 ? 18.351 -16.196 -10.673 1.00 95.44 198 ARG A CA 1
ATOM 1566 C C . ARG A 1 198 ? 16.854 -15.978 -10.519 1.00 95.44 198 ARG A C 1
ATOM 1568 O O . ARG A 1 198 ? 16.301 -16.296 -9.469 1.00 95.44 198 ARG A O 1
ATOM 1575 N N . LEU A 1 199 ? 16.193 -15.430 -11.536 1.00 95.50 199 LEU A N 1
ATOM 1576 C CA . LEU A 1 199 ? 14.744 -15.244 -11.521 1.00 95.50 199 LEU A CA 1
ATOM 1577 C C . LEU A 1 199 ? 14.022 -16.591 -11.475 1.00 95.50 199 LEU A C 1
ATOM 1579 O O . LEU A 1 199 ? 13.081 -16.732 -10.697 1.00 95.50 199 LEU A O 1
ATOM 1583 N N . SER A 1 200 ? 14.488 -17.578 -12.246 1.00 91.81 200 SER A N 1
ATOM 1584 C CA . SER A 1 200 ? 13.956 -18.943 -12.211 1.00 91.81 200 SER A CA 1
ATOM 1585 C C . SER A 1 200 ? 14.084 -19.564 -10.817 1.00 91.81 200 SER A C 1
ATOM 1587 O O . SER A 1 200 ? 13.104 -20.079 -10.276 1.00 91.81 200 SER A O 1
ATOM 1589 N N . ASP A 1 201 ? 15.263 -19.463 -10.200 1.00 93.19 201 ASP A N 1
ATOM 1590 C CA . ASP A 1 201 ? 15.516 -20.008 -8.862 1.00 93.19 201 ASP A CA 1
ATOM 1591 C C . ASP A 1 201 ? 14.629 -19.339 -7.801 1.00 93.19 201 ASP A C 1
ATOM 1593 O O . ASP A 1 201 ? 14.041 -20.014 -6.955 1.00 93.19 201 ASP A O 1
ATOM 1597 N N . HIS A 1 202 ? 14.469 -18.014 -7.868 1.00 94.44 202 HIS A N 1
ATOM 1598 C CA . HIS A 1 202 ? 13.630 -17.265 -6.929 1.00 94.44 202 HIS A CA 1
ATOM 1599 C C . HIS A 1 202 ? 12.124 -17.422 -7.173 1.00 94.44 202 HIS A C 1
ATOM 1601 O O . HIS A 1 202 ? 11.342 -17.252 -6.238 1.00 94.44 202 HIS A O 1
ATOM 1607 N N . ALA A 1 203 ? 11.697 -17.757 -8.392 1.00 94.50 203 ALA A N 1
ATOM 1608 C CA . ALA A 1 203 ? 10.300 -18.071 -8.688 1.00 94.50 203 ALA A CA 1
ATOM 1609 C C . ALA A 1 203 ? 9.893 -19.475 -8.197 1.00 94.50 203 ALA A C 1
ATOM 1611 O O . ALA A 1 203 ? 8.700 -19.764 -8.073 1.00 94.50 203 ALA A O 1
ATOM 1612 N N . SER A 1 204 ? 10.861 -20.350 -7.894 1.00 94.25 204 SER A N 1
ATOM 1613 C CA . SER A 1 204 ? 10.622 -21.709 -7.402 1.00 94.25 204 SER A CA 1
ATOM 1614 C C . SER A 1 204 ? 10.215 -21.726 -5.919 1.00 94.25 204 SER A C 1
ATOM 1616 O O . SER A 1 204 ? 11.011 -22.042 -5.033 1.00 94.25 204 SER A O 1
ATOM 1618 N N . MET A 1 205 ? 8.942 -21.429 -5.653 1.00 96.31 205 MET A N 1
ATOM 1619 C CA . MET A 1 205 ? 8.333 -21.444 -4.315 1.00 96.31 205 MET A CA 1
ATOM 1620 C C . MET A 1 205 ? 7.384 -22.642 -4.132 1.00 96.31 205 MET A C 1
ATOM 1622 O O . MET A 1 205 ? 6.633 -22.981 -5.050 1.00 96.31 205 MET A O 1
ATOM 1626 N N . ASP A 1 206 ? 7.405 -23.286 -2.958 1.00 97.62 206 ASP A N 1
ATOM 1627 C CA . ASP A 1 206 ? 6.596 -24.476 -2.634 1.00 97.62 206 ASP A CA 1
ATOM 1628 C C . ASP A 1 206 ? 5.224 -24.121 -2.031 1.00 97.62 206 ASP A C 1
ATOM 1630 O O . ASP A 1 206 ? 5.045 -24.119 -0.819 1.00 97.62 206 ASP A O 1
ATOM 1634 N N . PHE A 1 207 ? 4.194 -23.922 -2.849 1.00 98.06 207 PHE A N 1
ATOM 1635 C CA . PHE A 1 207 ? 2.843 -23.594 -2.367 1.00 98.06 207 PHE A CA 1
ATOM 1636 C C . PHE A 1 207 ? 2.090 -24.776 -1.737 1.00 98.06 207 PHE A C 1
ATOM 1638 O O . PHE A 1 207 ? 1.032 -24.586 -1.133 1.00 98.06 207 PHE A O 1
ATOM 1645 N N . ARG A 1 208 ? 2.605 -26.010 -1.837 1.00 97.56 208 ARG A N 1
ATOM 1646 C CA . ARG A 1 208 ? 1.902 -27.216 -1.356 1.00 97.56 208 ARG A CA 1
ATOM 1647 C C . ARG A 1 208 ? 1.701 -27.234 0.156 1.00 97.56 208 ARG A C 1
ATOM 1649 O O . ARG A 1 208 ? 0.717 -27.806 0.610 1.00 97.56 208 ARG A O 1
ATOM 1656 N N . PHE A 1 209 ? 2.595 -26.627 0.941 1.00 96.56 209 PHE A N 1
ATOM 1657 C CA . PHE A 1 209 ? 2.422 -26.585 2.400 1.00 96.56 209 PHE A CA 1
ATOM 1658 C C . PHE A 1 209 ? 1.395 -25.538 2.852 1.00 96.56 209 PHE A C 1
ATOM 1660 O O . PHE A 1 209 ? 0.859 -25.667 3.946 1.00 96.56 209 PHE A O 1
ATOM 1667 N N . LEU A 1 210 ? 1.099 -24.536 2.017 1.00 97.50 210 LEU A N 1
ATOM 1668 C CA . LEU A 1 210 ? 0.051 -23.536 2.260 1.00 97.50 210 LEU A CA 1
ATOM 1669 C C . LEU A 1 210 ? -1.336 -24.044 1.843 1.00 97.50 210 LEU A C 1
ATOM 1671 O O . LEU A 1 210 ? -2.346 -23.394 2.100 1.00 97.50 210 LEU A O 1
ATOM 1675 N N . TYR A 1 211 ? -1.399 -25.196 1.178 1.00 97.50 211 TYR A N 1
ATOM 1676 C CA . TYR A 1 211 ? -2.618 -25.769 0.633 1.00 97.50 211 TYR A CA 1
ATOM 1677 C C . TYR A 1 211 ? -3.296 -26.709 1.629 1.00 97.50 211 TYR A C 1
ATOM 1679 O O . TYR A 1 211 ? -2.666 -27.605 2.186 1.00 97.50 211 TYR A O 1
ATOM 1687 N N . TYR A 1 212 ? -4.610 -26.554 1.796 1.00 95.88 212 TYR A N 1
ATOM 1688 C CA . TYR A 1 212 ? -5.457 -27.451 2.577 1.00 95.88 212 TYR A CA 1
ATOM 1689 C C . TYR A 1 212 ? -6.158 -28.465 1.657 1.00 95.88 212 TYR A C 1
ATOM 1691 O O . TYR A 1 212 ? -7.159 -28.116 1.022 1.00 95.88 212 TYR A O 1
ATOM 1699 N N . PRO A 1 213 ? -5.733 -29.746 1.617 1.00 93.19 213 PRO A N 1
ATOM 1700 C CA . PRO A 1 213 ? -6.306 -30.727 0.691 1.00 93.19 213 PRO A CA 1
ATOM 1701 C C . PRO A 1 213 ? -7.802 -30.975 0.910 1.00 93.19 213 PRO A C 1
ATOM 1703 O O . PRO A 1 213 ? -8.544 -31.170 -0.050 1.00 93.19 213 PRO A O 1
ATOM 1706 N N . ALA A 1 214 ? -8.256 -30.915 2.167 1.00 93.38 214 ALA A N 1
ATOM 1707 C CA . ALA A 1 214 ? -9.648 -31.168 2.538 1.00 93.38 214 ALA A CA 1
ATOM 1708 C C . ALA A 1 214 ? -10.627 -30.151 1.928 1.00 93.38 214 ALA A C 1
ATOM 1710 O O . ALA A 1 214 ? -11.702 -30.533 1.474 1.00 93.38 214 ALA A O 1
ATOM 1711 N N . THR A 1 215 ? -10.255 -28.869 1.893 1.00 94.00 215 THR A N 1
ATOM 1712 C CA . THR A 1 215 ? -11.091 -27.796 1.326 1.00 94.00 215 THR A CA 1
ATOM 1713 C C . THR A 1 215 ? -10.686 -27.424 -0.096 1.00 94.00 215 THR A C 1
ATOM 1715 O O . THR A 1 215 ? -11.435 -26.744 -0.785 1.00 94.00 215 THR A O 1
ATOM 1718 N N . SER A 1 216 ? -9.517 -27.877 -0.556 1.00 95.94 216 SER A N 1
ATOM 1719 C CA . SER A 1 216 ? -8.886 -27.446 -1.805 1.00 95.94 216 SER A CA 1
ATOM 1720 C C . SER A 1 216 ? -8.573 -25.942 -1.880 1.00 95.94 216 SER A C 1
ATOM 1722 O O . SER A 1 216 ? -8.453 -25.406 -2.979 1.00 95.94 216 SER A O 1
ATOM 1724 N N . LEU A 1 217 ? -8.404 -25.283 -0.730 1.00 96.69 217 LEU A N 1
ATOM 1725 C CA . LEU A 1 217 ? -8.120 -23.846 -0.614 1.00 96.69 217 LEU A CA 1
ATOM 1726 C C . LEU A 1 217 ? -6.708 -23.606 -0.078 1.00 96.69 217 LEU A C 1
ATOM 1728 O O . LEU A 1 217 ? -6.134 -24.476 0.579 1.00 96.69 217 LEU A O 1
ATOM 1732 N N . LEU A 1 218 ? -6.173 -22.413 -0.321 1.00 97.56 218 LEU A N 1
ATOM 1733 C CA . LEU A 1 218 ? -4.932 -21.950 0.293 1.00 97.56 218 LEU A CA 1
ATOM 1734 C C . LEU A 1 218 ? -5.212 -21.256 1.638 1.00 97.56 218 LEU A C 1
ATOM 1736 O O . LEU A 1 218 ? -6.208 -20.547 1.791 1.00 97.56 218 LEU A O 1
ATOM 1740 N N . SER A 1 219 ? -4.323 -21.466 2.606 1.00 97.19 219 SER A N 1
ATOM 1741 C CA . SER A 1 219 ? -4.226 -20.676 3.840 1.00 97.19 219 SER A CA 1
ATOM 1742 C C . SER A 1 219 ? -3.941 -19.208 3.521 1.00 97.19 219 SER A C 1
ATOM 1744 O O . SER A 1 219 ? -3.341 -18.917 2.484 1.00 97.19 219 SER A O 1
ATOM 1746 N N . VAL A 1 220 ? -4.300 -18.286 4.419 1.00 95.12 220 VAL A N 1
ATOM 1747 C CA . VAL A 1 220 ? -3.886 -16.875 4.289 1.00 95.12 220 VAL A CA 1
ATOM 1748 C C . VAL A 1 220 ? -2.359 -16.753 4.338 1.00 95.12 220 VAL A C 1
ATOM 1750 O O . VAL A 1 220 ? -1.750 -16.144 3.454 1.00 95.12 220 VAL A O 1
ATOM 1753 N N . GLY A 1 221 ? -1.737 -17.455 5.280 1.00 95.94 221 GLY A N 1
ATOM 1754 C CA . GLY A 1 221 ? -0.296 -17.633 5.321 1.00 95.94 221 GLY A CA 1
ATOM 1755 C C . GLY A 1 221 ? 0.145 -18.643 6.371 1.00 95.94 221 GLY A C 1
ATOM 1756 O O . GLY A 1 221 ? -0.624 -19.518 6.797 1.00 95.94 221 GLY A O 1
ATOM 1757 N N . TYR A 1 222 ? 1.420 -18.545 6.733 1.00 96.56 222 TYR A N 1
ATOM 1758 C CA . TYR A 1 222 ? 2.102 -19.417 7.679 1.00 96.56 222 TYR A CA 1
ATOM 1759 C C . TYR A 1 222 ? 3.019 -18.604 8.589 1.00 96.56 222 TYR A C 1
ATOM 1761 O O . TYR A 1 222 ? 3.896 -17.873 8.120 1.00 96.56 222 TYR A O 1
ATOM 1769 N N . ASN A 1 223 ? 2.846 -18.764 9.897 1.00 95.31 223 ASN A N 1
ATOM 1770 C CA . ASN A 1 223 ? 3.679 -18.116 10.897 1.00 95.31 223 ASN A CA 1
ATOM 1771 C C . ASN A 1 223 ? 4.823 -19.058 11.299 1.00 95.31 223 ASN A C 1
ATOM 1773 O O . ASN A 1 223 ? 4.604 -20.082 11.950 1.00 95.31 223 ASN A O 1
ATOM 1777 N N . MET A 1 224 ? 6.055 -18.697 10.937 1.00 93.62 224 MET A N 1
ATOM 1778 C CA . MET A 1 224 ? 7.249 -19.508 11.196 1.00 93.62 224 MET A CA 1
ATOM 1779 C C . MET A 1 224 ? 7.572 -19.660 12.677 1.00 93.62 224 MET A C 1
ATOM 1781 O O . MET A 1 224 ? 8.130 -20.681 13.071 1.00 93.62 224 MET A O 1
ATOM 1785 N N . ASP A 1 225 ? 7.267 -18.644 13.482 1.00 89.69 225 ASP A N 1
ATOM 1786 C CA . ASP A 1 225 ? 7.632 -18.623 14.898 1.00 89.69 225 ASP A CA 1
ATOM 1787 C C . ASP A 1 225 ? 6.738 -19.564 15.717 1.00 89.69 225 ASP A C 1
ATOM 1789 O O . ASP A 1 225 ? 7.211 -20.225 16.638 1.00 89.69 225 ASP A O 1
ATOM 1793 N N . SER A 1 226 ? 5.462 -19.680 15.340 1.00 92.12 226 SER A N 1
ATOM 1794 C CA . SER A 1 226 ? 4.522 -20.653 15.917 1.00 92.12 226 SER A CA 1
ATOM 1795 C C . SER A 1 226 ? 4.525 -22.012 15.208 1.00 92.12 226 SER A C 1
ATOM 1797 O O . SER A 1 226 ? 4.096 -23.006 15.791 1.00 92.12 226 SER A O 1
ATOM 1799 N N . GLY A 1 227 ? 4.998 -22.071 13.960 1.00 93.19 227 GLY A N 1
ATOM 1800 C CA . GLY A 1 227 ? 4.962 -23.271 13.124 1.00 93.19 227 GLY A CA 1
ATOM 1801 C C . GLY A 1 227 ? 3.558 -23.651 12.640 1.00 93.19 227 GLY A C 1
ATOM 1802 O O . GLY A 1 227 ? 3.312 -24.819 12.333 1.00 93.19 227 GLY A O 1
ATOM 1803 N N . LEU A 1 228 ? 2.624 -22.695 12.611 1.00 93.56 228 LEU A N 1
ATOM 1804 C CA . LEU A 1 228 ? 1.217 -22.931 12.292 1.00 93.56 228 LEU A CA 1
ATOM 1805 C C . LEU A 1 228 ? 0.791 -22.197 11.018 1.00 93.56 228 LEU A C 1
ATOM 1807 O O . LEU A 1 228 ? 1.183 -21.056 10.763 1.00 93.56 228 LEU A O 1
ATOM 1811 N N . LEU A 1 229 ? -0.054 -22.870 10.234 1.00 94.00 229 LEU A N 1
ATOM 1812 C CA . LEU A 1 229 ? -0.852 -22.232 9.192 1.00 94.00 229 LEU A CA 1
ATOM 1813 C C . LEU A 1 229 ? -1.973 -21.422 9.837 1.00 94.00 229 LEU A C 1
ATOM 1815 O O . LEU A 1 229 ? -2.539 -21.835 10.854 1.00 94.00 229 LEU A O 1
ATOM 1819 N N . ASP A 1 230 ? -2.348 -20.326 9.191 1.00 92.44 230 ASP A N 1
ATOM 1820 C CA . ASP A 1 230 ? -3.547 -19.600 9.584 1.00 92.44 230 ASP A CA 1
ATOM 1821 C C . ASP A 1 230 ? -4.798 -20.476 9.437 1.00 92.44 230 ASP A C 1
ATOM 1823 O O . ASP A 1 230 ? -4.933 -21.304 8.528 1.00 92.44 230 ASP A O 1
ATOM 1827 N N . ALA A 1 231 ? -5.747 -20.286 10.356 1.00 89.38 231 ALA A N 1
ATOM 1828 C CA . ALA A 1 231 ? -7.024 -20.996 10.310 1.00 89.38 231 ALA A CA 1
ATOM 1829 C C . ALA A 1 231 ? -7.888 -20.515 9.125 1.00 89.38 231 ALA A C 1
ATOM 1831 O O . ALA A 1 231 ? -8.614 -21.311 8.503 1.00 89.38 231 ALA A O 1
ATOM 1832 N N . SER A 1 232 ? -7.782 -19.214 8.830 1.00 91.81 232 SER A N 1
ATOM 1833 C CA . SER A 1 232 ? -8.426 -18.521 7.717 1.00 91.81 232 SER A CA 1
ATOM 1834 C C . SER A 1 232 ? -7.862 -18.980 6.376 1.00 91.81 232 SER A C 1
ATOM 1836 O O . SER A 1 232 ? -6.679 -19.296 6.242 1.00 91.81 232 SER A O 1
ATOM 1838 N N . LYS A 1 233 ? -8.731 -19.019 5.367 1.00 92.69 233 LYS A N 1
ATOM 1839 C CA . LYS A 1 233 ? -8.410 -19.479 4.015 1.00 92.69 233 LYS A CA 1
ATOM 1840 C C . LYS A 1 233 ? -8.943 -18.472 3.017 1.00 92.69 233 LYS A C 1
ATOM 1842 O O . LYS A 1 233 ? -9.965 -17.844 3.275 1.00 92.69 233 LYS A O 1
ATOM 1847 N N . TYR A 1 234 ? -8.290 -18.391 1.871 1.00 93.56 234 TYR A N 1
ATOM 1848 C CA . TYR A 1 234 ? -8.848 -17.688 0.730 1.00 93.56 234 TYR A CA 1
ATOM 1849 C C . TYR A 1 234 ? -9.924 -18.552 0.087 1.00 93.56 234 TYR A C 1
ATOM 1851 O O . TYR A 1 234 ? -9.620 -19.597 -0.483 1.00 93.56 234 TYR A O 1
ATOM 1859 N N . ASP A 1 235 ? -11.177 -18.138 0.222 1.00 92.81 235 ASP A N 1
ATOM 1860 C CA . ASP A 1 235 ? -12.350 -18.919 -0.160 1.00 92.81 235 ASP A CA 1
ATOM 1861 C C . ASP A 1 235 ? -13.269 -18.206 -1.154 1.00 92.81 235 ASP A C 1
ATOM 1863 O O . ASP A 1 235 ? -14.255 -18.807 -1.559 1.00 92.81 235 ASP A O 1
ATOM 1867 N N . LEU A 1 236 ? -12.955 -16.981 -1.590 1.00 94.56 236 LEU A N 1
ATOM 1868 C CA . LEU A 1 236 ? -13.742 -16.221 -2.565 1.00 94.56 236 LEU A CA 1
ATOM 1869 C C . LEU A 1 236 ? -12.983 -15.998 -3.868 1.00 94.56 236 LEU A C 1
ATOM 1871 O O . LEU A 1 236 ? -11.770 -15.795 -3.889 1.00 94.56 236 LEU A O 1
ATOM 1875 N N . PHE A 1 237 ? -13.725 -16.026 -4.975 1.00 94.88 237 PHE A N 1
ATOM 1876 C CA . PHE A 1 237 ? -13.173 -15.800 -6.302 1.00 94.88 237 PHE A CA 1
ATOM 1877 C C . PHE A 1 237 ? -12.740 -14.344 -6.492 1.00 94.88 237 PHE A C 1
ATOM 1879 O O . PHE A 1 237 ? -11.631 -14.150 -6.986 1.00 94.88 237 PHE A O 1
ATOM 1886 N N . PRO A 1 238 ? -13.503 -13.320 -6.059 1.00 93.88 238 PRO A N 1
ATOM 1887 C CA . PRO A 1 238 ? -13.044 -11.933 -6.053 1.00 93.88 238 PRO A CA 1
ATOM 1888 C C . PRO A 1 238 ? -11.989 -11.658 -4.959 1.00 93.88 238 PRO A C 1
ATOM 1890 O O . PRO A 1 238 ? -12.270 -11.029 -3.949 1.00 93.88 238 PRO A O 1
ATOM 1893 N N . SER A 1 239 ? -10.772 -12.168 -5.151 1.00 93.69 239 SER A N 1
ATOM 1894 C CA . SER A 1 239 ? -9.573 -11.893 -4.361 1.00 93.69 239 SER A CA 1
ATOM 1895 C C . SER A 1 239 ? -8.307 -11.886 -5.233 1.00 93.69 239 SER A C 1
ATOM 1897 O O . SER A 1 239 ? -8.175 -12.597 -6.231 1.00 93.69 239 SER A O 1
ATOM 1899 N N . GLU A 1 240 ? -7.334 -11.103 -4.809 1.00 93.44 240 GLU A N 1
ATOM 1900 C CA . GLU A 1 240 ? -5.959 -11.061 -5.272 1.00 93.44 240 GLU A CA 1
ATOM 1901 C C . GLU A 1 240 ? -5.255 -12.435 -5.306 1.00 93.44 240 GLU A C 1
ATOM 1903 O O . GLU A 1 240 ? -4.412 -12.682 -6.173 1.00 93.44 240 GLU A O 1
ATOM 1908 N N . VAL A 1 241 ? -5.669 -13.382 -4.453 1.00 96.06 241 VAL A N 1
ATOM 1909 C CA . VAL A 1 241 ? -5.133 -14.755 -4.394 1.00 96.06 241 VAL A CA 1
ATOM 1910 C C . VAL A 1 241 ? -5.342 -15.558 -5.683 1.00 96.06 241 VAL A C 1
ATOM 1912 O O . VAL A 1 241 ? -4.683 -16.580 -5.896 1.00 96.06 241 VAL A O 1
ATOM 1915 N N . ARG A 1 242 ? -6.230 -15.106 -6.585 1.00 96.50 242 ARG A N 1
ATOM 1916 C CA . ARG A 1 242 ? -6.427 -15.732 -7.903 1.00 96.50 242 ARG A CA 1
ATOM 1917 C C . ARG A 1 242 ? -5.102 -15.891 -8.644 1.00 96.50 242 ARG A C 1
ATOM 1919 O O . ARG A 1 242 ? -4.878 -16.936 -9.252 1.00 96.50 242 ARG A O 1
ATOM 1926 N N . LEU A 1 243 ? -4.211 -14.901 -8.560 1.00 97.69 243 LEU A N 1
ATOM 1927 C CA . LEU A 1 243 ? -2.895 -14.976 -9.195 1.00 97.69 243 LEU A CA 1
ATOM 1928 C C . LEU A 1 243 ? -2.063 -16.134 -8.626 1.00 97.69 243 LEU A C 1
ATOM 1930 O O . LEU A 1 243 ? -1.491 -16.912 -9.390 1.00 97.69 243 LEU A O 1
ATOM 1934 N N . THR A 1 244 ? -2.075 -16.313 -7.302 1.00 98.00 244 THR A N 1
ATOM 1935 C CA . THR A 1 244 ? -1.404 -17.432 -6.628 1.00 98.00 244 THR A CA 1
ATOM 1936 C C . THR A 1 244 ? -1.979 -18.779 -7.057 1.00 98.00 244 THR A C 1
ATOM 1938 O O . THR A 1 244 ? -1.221 -19.675 -7.423 1.00 98.00 244 THR A O 1
ATOM 1941 N N . HIS A 1 245 ? -3.308 -18.932 -7.066 1.00 97.94 245 HIS A N 1
ATOM 1942 C CA . HIS A 1 245 ? -3.946 -20.165 -7.541 1.00 97.94 245 HIS A CA 1
ATOM 1943 C C . HIS A 1 245 ? -3.564 -20.469 -8.991 1.00 97.94 245 HIS A C 1
ATOM 1945 O O . HIS A 1 245 ? -3.175 -21.594 -9.301 1.00 97.94 245 HIS A O 1
ATOM 1951 N N . TYR A 1 246 ? -3.630 -19.469 -9.872 1.00 98.00 246 TYR A N 1
ATOM 1952 C CA . TYR A 1 246 ? -3.280 -19.633 -11.278 1.00 98.00 246 TYR A CA 1
ATOM 1953 C C . TYR A 1 246 ? -1.826 -20.078 -11.457 1.00 98.00 246 TYR A C 1
ATOM 1955 O O . TYR A 1 246 ? -1.555 -21.042 -12.178 1.00 98.00 246 TYR A O 1
ATOM 1963 N N . PHE A 1 247 ? -0.894 -19.416 -10.765 1.00 97.75 247 PHE A N 1
ATOM 1964 C CA . PHE A 1 247 ? 0.525 -19.762 -10.774 1.00 97.75 247 PHE A CA 1
ATOM 1965 C C . PHE A 1 247 ? 0.758 -21.194 -10.282 1.00 97.75 247 PHE A C 1
ATOM 1967 O O . PHE A 1 247 ? 1.436 -21.989 -10.938 1.00 97.75 247 PHE A O 1
ATOM 1974 N N . ALA A 1 248 ? 0.175 -21.547 -9.139 1.00 97.94 248 ALA A N 1
ATOM 1975 C CA . ALA A 1 248 ? 0.430 -22.820 -8.485 1.00 97.94 248 ALA A CA 1
ATOM 1976 C C . ALA A 1 248 ? -0.217 -24.005 -9.234 1.00 97.94 248 ALA A C 1
ATOM 1978 O O . ALA A 1 248 ? 0.321 -25.112 -9.224 1.00 97.94 248 ALA A O 1
ATOM 1979 N N . ILE A 1 249 ? -1.324 -23.780 -9.953 1.00 97.94 249 ILE A N 1
ATOM 1980 C CA . ILE A 1 249 ? -1.886 -24.762 -10.897 1.00 97.94 249 ILE A CA 1
ATOM 1981 C C . ILE A 1 249 ? -0.996 -24.885 -12.141 1.00 97.94 249 ILE A C 1
ATOM 1983 O O . ILE A 1 249 ? -0.638 -25.994 -12.532 1.00 97.94 249 ILE A O 1
ATOM 1987 N N . SER A 1 250 ? -0.583 -23.759 -12.729 1.00 97.00 250 SER A N 1
ATOM 1988 C CA . SER A 1 250 ? 0.256 -23.729 -13.940 1.00 97.00 250 SER A CA 1
ATOM 1989 C C . SER A 1 250 ? 1.621 -24.394 -13.740 1.00 97.00 250 SER A C 1
ATOM 1991 O O . SER A 1 250 ? 2.188 -24.957 -14.672 1.00 97.00 250 SER A O 1
ATOM 1993 N N . THR A 1 251 ? 2.144 -24.355 -12.514 1.00 95.56 251 THR A N 1
ATOM 1994 C CA . THR A 1 251 ? 3.391 -25.022 -12.104 1.00 95.56 251 THR A CA 1
ATOM 1995 C C . THR A 1 251 ? 3.164 -26.434 -11.551 1.00 95.56 251 THR A C 1
ATOM 1997 O O . THR A 1 251 ? 4.079 -27.035 -10.995 1.00 95.56 251 THR A O 1
ATOM 2000 N N . SER A 1 252 ? 1.959 -26.995 -11.720 1.00 95.69 252 SER A N 1
ATOM 2001 C CA . SER A 1 252 ? 1.583 -28.352 -11.291 1.00 95.69 252 SER A CA 1
ATOM 2002 C C . SER A 1 252 ? 1.750 -28.627 -9.788 1.00 95.69 252 SER A C 1
ATOM 2004 O O . SER A 1 252 ? 1.933 -29.772 -9.375 1.00 95.69 252 SER A O 1
ATOM 2006 N N . GLN A 1 253 ? 1.673 -27.593 -8.949 1.00 97.19 253 GLN A N 1
ATOM 2007 C CA . GLN A 1 253 ? 1.736 -27.729 -7.492 1.00 97.19 253 GLN A CA 1
ATOM 2008 C C . GLN A 1 253 ? 0.360 -27.982 -6.869 1.00 97.19 253 GLN A C 1
ATOM 2010 O O . GLN A 1 253 ? 0.258 -28.687 -5.865 1.00 97.19 253 GLN A O 1
ATOM 2015 N N . LEU A 1 254 ? -0.697 -27.414 -7.460 1.00 97.44 254 LEU A N 1
ATOM 2016 C CA . LEU A 1 254 ? -2.079 -27.537 -6.997 1.00 97.44 254 LEU A CA 1
ATOM 2017 C C . LEU A 1 254 ? -2.982 -28.106 -8.101 1.00 97.44 254 LEU A C 1
ATOM 2019 O O . LEU A 1 254 ? -2.759 -27.845 -9.283 1.00 97.44 254 LEU A O 1
ATOM 2023 N N . PRO A 1 255 ? -4.052 -28.841 -7.745 1.00 96.62 255 PRO A N 1
ATOM 2024 C CA . PRO A 1 255 ? -5.024 -29.308 -8.724 1.00 96.62 255 PRO A CA 1
ATOM 2025 C C . PRO A 1 255 ? -5.880 -28.150 -9.255 1.00 96.62 255 PRO A C 1
ATOM 2027 O O . PRO A 1 255 ? -6.246 -27.242 -8.503 1.00 96.62 255 PRO A O 1
ATOM 2030 N N . ALA A 1 256 ? -6.318 -28.241 -10.517 1.00 96.06 256 ALA A N 1
ATOM 2031 C CA . ALA A 1 256 ? -7.209 -27.256 -11.146 1.00 96.06 256 ALA A CA 1
ATOM 2032 C C . ALA A 1 256 ? -8.518 -27.030 -10.364 1.00 96.06 256 ALA A C 1
ATOM 2034 O O . ALA A 1 256 ? -9.054 -25.926 -10.351 1.00 96.06 256 ALA A O 1
ATOM 2035 N N . LYS A 1 257 ? -8.998 -28.050 -9.631 1.00 95.56 257 LYS A N 1
ATOM 2036 C CA . LYS A 1 257 ? -10.151 -27.938 -8.721 1.00 95.56 257 LYS A CA 1
ATOM 2037 C C . LYS A 1 257 ? -10.008 -26.779 -7.723 1.00 95.56 257 LYS A C 1
ATOM 2039 O O . LYS A 1 257 ? -11.021 -26.190 -7.369 1.00 95.56 257 LYS A O 1
ATOM 2044 N N . SER A 1 258 ? -8.785 -26.430 -7.308 1.00 95.94 258 SER A N 1
ATOM 2045 C CA . SER A 1 258 ? -8.532 -25.320 -6.376 1.00 95.94 258 SER A CA 1
ATOM 2046 C C . SER A 1 258 ? -9.016 -23.956 -6.896 1.00 95.94 258 SER A C 1
ATOM 2048 O O . SER A 1 258 ? -9.398 -23.109 -6.102 1.00 95.94 258 SER A O 1
ATOM 2050 N N . TRP A 1 259 ? -9.082 -23.760 -8.218 1.00 96.75 259 TRP A N 1
ATOM 2051 C CA . TRP A 1 259 ? -9.645 -22.556 -8.840 1.00 96.75 259 TRP A CA 1
ATOM 2052 C C . TRP A 1 259 ? -11.176 -22.499 -8.734 1.00 96.75 259 TRP A C 1
ATOM 2054 O O . TRP A 1 259 ? -11.773 -21.452 -8.474 1.00 96.75 259 TRP A O 1
ATOM 2064 N N . PHE A 1 260 ? -11.829 -23.644 -8.932 1.00 94.50 260 PHE A N 1
ATOM 2065 C CA . PHE A 1 260 ? -13.289 -23.747 -9.006 1.00 94.50 260 PHE A CA 1
ATOM 2066 C C . PHE A 1 260 ? -13.970 -23.824 -7.636 1.00 94.50 260 PHE A C 1
ATOM 2068 O O . PHE A 1 260 ? -15.171 -23.599 -7.551 1.00 94.50 260 PHE A O 1
ATOM 2075 N N . VAL A 1 261 ? -13.226 -24.112 -6.562 1.00 94.06 261 VAL A N 1
ATOM 2076 C CA . VAL A 1 261 ? -13.764 -24.079 -5.187 1.00 94.06 261 VAL A CA 1
ATOM 2077 C C . VAL A 1 261 ? -13.844 -22.675 -4.592 1.00 94.06 261 VAL A C 1
ATOM 2079 O O . VAL A 1 261 ? -14.511 -22.507 -3.576 1.00 94.06 261 VAL A O 1
ATOM 2082 N N . LEU A 1 262 ? -13.195 -21.675 -5.199 1.00 94.75 262 LEU A N 1
ATOM 2083 C CA . LEU A 1 262 ? -13.359 -20.283 -4.780 1.00 94.75 262 LEU A CA 1
ATOM 2084 C C . LEU A 1 262 ? -14.843 -19.874 -4.927 1.00 94.75 262 LEU A C 1
ATOM 2086 O O . LEU A 1 262 ? -15.509 -20.200 -5.903 1.00 94.75 262 LEU A O 1
ATOM 2090 N N . GLY A 1 263 ? -15.417 -19.189 -3.955 1.00 91.69 263 GLY A N 1
ATOM 2091 C CA . GLY A 1 263 ? -16.830 -18.832 -3.939 1.00 91.69 263 GLY A CA 1
ATOM 2092 C C . GLY A 1 263 ? -17.146 -17.726 -4.943 1.00 91.69 263 GLY A C 1
ATOM 2093 O O . GLY A 1 263 ? -16.474 -16.697 -4.969 1.00 91.69 263 GLY A O 1
ATOM 2094 N N . ARG A 1 264 ? -18.189 -17.917 -5.757 1.00 90.69 264 ARG A N 1
ATOM 2095 C CA . ARG A 1 264 ? -18.774 -16.872 -6.611 1.00 90.69 264 ARG A CA 1
ATOM 2096 C C . ARG A 1 264 ? -20.070 -16.394 -5.957 1.00 90.69 264 ARG A C 1
ATOM 2098 O O . ARG A 1 264 ? -21.149 -16.887 -6.269 1.00 90.69 264 ARG A O 1
ATOM 2105 N N . LEU A 1 265 ? -19.957 -15.493 -4.985 1.00 90.12 265 LEU A N 1
ATOM 2106 C CA . LEU A 1 265 ? -21.126 -14.950 -4.292 1.00 90.12 265 LEU A CA 1
ATOM 2107 C C . LEU A 1 265 ? -21.743 -13.837 -5.130 1.00 90.12 265 LEU A C 1
ATOM 2109 O O . LEU A 1 265 ? -21.260 -12.707 -5.118 1.00 90.12 265 LEU A O 1
ATOM 2113 N N . PHE A 1 266 ? -22.786 -14.169 -5.883 1.00 89.06 266 PHE A N 1
ATOM 2114 C CA . PHE A 1 266 ? -23.446 -13.201 -6.745 1.00 89.06 266 PHE A CA 1
ATOM 2115 C C . PHE A 1 266 ? -24.404 -12.300 -5.967 1.00 89.06 266 PHE A C 1
ATOM 2117 O O . PHE A 1 266 ? -25.185 -12.759 -5.141 1.00 89.06 266 PHE A O 1
ATOM 2124 N N . THR A 1 267 ? -24.384 -11.015 -6.286 1.00 87.31 267 THR A N 1
ATOM 2125 C CA . THR A 1 267 ? -25.348 -10.004 -5.852 1.00 87.31 267 THR A CA 1
ATOM 2126 C C . THR A 1 267 ? -25.873 -9.253 -7.077 1.00 87.31 267 THR A C 1
ATOM 2128 O O . THR A 1 267 ? -25.399 -9.460 -8.197 1.00 87.31 267 THR A O 1
ATOM 2131 N N . GLN A 1 268 ? -26.866 -8.389 -6.887 1.00 83.25 268 GLN A N 1
ATOM 2132 C CA . GLN A 1 268 ? -27.466 -7.602 -7.959 1.00 83.25 268 GLN A CA 1
ATOM 2133 C C . GLN A 1 268 ? -27.252 -6.111 -7.698 1.00 83.25 268 GLN A C 1
ATOM 2135 O O . GLN A 1 268 ? -27.768 -5.565 -6.725 1.00 83.25 268 GLN A O 1
ATOM 2140 N N . LEU A 1 269 ? -26.526 -5.448 -8.600 1.00 82.50 269 LEU A N 1
ATOM 2141 C CA . LEU A 1 269 ? -26.283 -4.006 -8.578 1.00 82.50 269 LEU A CA 1
ATOM 2142 C C . LEU A 1 269 ? -26.869 -3.392 -9.846 1.00 82.50 269 LEU A C 1
ATOM 2144 O O . LEU A 1 269 ? -26.493 -3.778 -10.949 1.00 82.50 269 LEU A O 1
ATOM 2148 N N . ASN A 1 270 ? -27.815 -2.459 -9.713 1.00 75.94 270 ASN A N 1
ATOM 2149 C CA . ASN A 1 270 ? -28.484 -1.813 -10.854 1.00 75.94 270 ASN A CA 1
ATOM 2150 C C . ASN A 1 270 ? -29.017 -2.813 -11.906 1.00 75.94 270 ASN A C 1
ATOM 2152 O O . ASN A 1 270 ? -28.867 -2.606 -13.110 1.00 75.94 270 ASN A O 1
ATOM 2156 N N . ASN A 1 271 ? -29.626 -3.915 -11.451 1.00 76.81 271 ASN A N 1
ATOM 2157 C CA . ASN A 1 271 ? -30.118 -5.015 -12.296 1.00 76.81 271 ASN A CA 1
ATOM 2158 C C . ASN A 1 271 ? -29.048 -5.720 -13.145 1.00 76.81 271 ASN A C 1
ATOM 2160 O O . ASN A 1 271 ? -29.376 -6.351 -14.147 1.00 76.81 271 ASN A O 1
ATOM 2164 N N . GLN A 1 272 ? -27.782 -5.636 -12.742 1.00 79.88 272 GLN A N 1
ATOM 2165 C CA . GLN A 1 272 ? -26.678 -6.396 -13.315 1.00 79.88 272 GLN A CA 1
ATOM 2166 C C . GLN A 1 272 ? -26.073 -7.313 -12.244 1.00 79.88 272 GLN A C 1
ATOM 2168 O O . GLN A 1 272 ? -26.011 -6.924 -11.072 1.00 79.88 272 GLN A O 1
ATOM 2173 N N . PRO A 1 273 ? -25.637 -8.528 -12.615 1.00 82.06 273 PRO A N 1
ATOM 2174 C CA . PRO A 1 273 ? -24.969 -9.417 -11.681 1.00 82.06 273 PRO A CA 1
ATOM 2175 C C . PRO A 1 273 ? -23.581 -8.879 -11.332 1.00 82.06 273 PRO A C 1
ATOM 2177 O O . PRO A 1 273 ? -22.795 -8.530 -12.211 1.00 82.06 273 PRO A O 1
ATOM 2180 N N . ALA A 1 274 ? -23.269 -8.859 -10.043 1.00 88.44 274 ALA A N 1
ATOM 2181 C CA . ALA A 1 274 ? -21.948 -8.554 -9.511 1.00 88.44 274 ALA A CA 1
ATOM 2182 C C . ALA A 1 274 ? -21.494 -9.694 -8.598 1.00 88.44 274 ALA A C 1
ATOM 2184 O O . ALA A 1 274 ? -22.325 -10.438 -8.082 1.00 88.44 274 ALA A O 1
ATOM 2185 N N . VAL A 1 275 ? -20.188 -9.844 -8.389 1.00 90.88 275 VAL A N 1
ATOM 2186 C CA . VAL A 1 275 ? -19.640 -10.861 -7.480 1.00 90.88 275 VAL A CA 1
ATOM 2187 C C . VAL A 1 275 ? -19.030 -10.155 -6.281 1.00 90.88 275 VAL A C 1
ATOM 2189 O O . VAL A 1 275 ? -18.269 -9.210 -6.464 1.00 90.88 275 VAL A O 1
ATOM 2192 N N . MET A 1 276 ? -19.373 -10.604 -5.079 1.00 90.81 276 MET A N 1
ATOM 2193 C CA . MET A 1 276 ? -18.897 -10.024 -3.826 1.00 90.81 276 MET A CA 1
ATOM 2194 C C . MET A 1 276 ? -17.525 -10.575 -3.428 1.00 90.81 276 MET A C 1
ATOM 2196 O O . MET A 1 276 ? -17.245 -11.766 -3.597 1.00 90.81 276 MET A O 1
ATOM 2200 N N . SER A 1 277 ? -16.706 -9.712 -2.835 1.00 92.88 277 SER A N 1
ATOM 2201 C CA . SER A 1 277 ? -15.448 -10.042 -2.164 1.00 92.88 277 SER A CA 1
ATOM 2202 C C . SER A 1 277 ? -15.606 -9.929 -0.644 1.00 92.88 277 SER A C 1
ATOM 2204 O O . SER A 1 277 ? -16.669 -9.572 -0.127 1.00 92.88 277 SER A O 1
ATOM 2206 N N . TRP A 1 278 ? -14.547 -10.231 0.110 1.00 89.69 278 TRP A N 1
ATOM 2207 C CA . TRP A 1 278 ? -14.583 -10.082 1.565 1.00 89.69 278 TRP A CA 1
ATOM 2208 C C . TRP A 1 278 ? -14.702 -8.618 1.973 1.00 89.69 278 TRP A C 1
ATOM 2210 O O . TRP A 1 278 ? -15.581 -8.267 2.766 1.00 89.69 278 TRP A O 1
ATOM 2220 N N . SER A 1 279 ? -13.839 -7.761 1.424 1.00 88.69 279 SER A N 1
ATOM 2221 C CA . SER A 1 279 ? -13.767 -6.357 1.831 1.00 88.69 279 SER A CA 1
ATOM 2222 C C . SER A 1 279 ? -14.472 -5.384 0.884 1.00 88.69 279 SER A C 1
ATOM 2224 O O . SER A 1 279 ? -14.772 -4.272 1.300 1.00 88.69 279 SER A O 1
ATOM 2226 N N . GLY A 1 280 ? -14.798 -5.783 -0.346 1.00 90.81 280 GLY A N 1
ATOM 2227 C CA . GLY A 1 280 ? -15.326 -4.882 -1.379 1.00 90.81 280 GLY A CA 1
ATOM 2228 C C . GLY A 1 280 ? -14.267 -3.920 -1.930 1.00 90.81 280 GLY A C 1
ATOM 2229 O O . GLY A 1 280 ? -14.615 -2.840 -2.421 1.00 90.81 280 GLY A O 1
ATOM 2230 N N . SER A 1 281 ? -12.989 -4.271 -1.781 1.00 94.38 281 SER A N 1
ATOM 2231 C CA . SER A 1 281 ? -11.823 -3.434 -2.055 1.00 94.38 281 SER A CA 1
ATOM 2232 C C . SER A 1 281 ? -11.393 -3.553 -3.514 1.00 94.38 281 SER A C 1
ATOM 2234 O O . SER A 1 281 ? -11.350 -4.654 -4.059 1.00 94.38 281 SER A O 1
ATOM 2236 N N . MET A 1 282 ? -11.064 -2.439 -4.178 1.00 96.25 282 MET A N 1
ATOM 2237 C CA . MET A 1 282 ? -10.802 -2.439 -5.627 1.00 96.25 282 MET A CA 1
ATOM 2238 C C . MET A 1 282 ? -9.657 -3.383 -6.039 1.00 96.25 282 MET A C 1
ATOM 2240 O O . MET A 1 282 ? -9.731 -4.024 -7.093 1.00 96.25 282 MET A O 1
ATOM 2244 N N . PHE A 1 283 ? -8.599 -3.495 -5.228 1.00 95.31 283 PHE A N 1
ATOM 2245 C CA . PHE A 1 283 ? -7.444 -4.330 -5.578 1.00 95.31 283 PHE A CA 1
ATOM 2246 C C . PHE A 1 283 ? -7.786 -5.833 -5.666 1.00 95.31 283 PHE A C 1
ATOM 2248 O O . PHE A 1 283 ? -7.239 -6.509 -6.537 1.00 95.31 283 PHE A O 1
ATOM 2255 N N . GLU A 1 284 ? -8.737 -6.342 -4.865 1.00 95.44 284 GLU A N 1
ATOM 2256 C CA . GLU A 1 284 ? -9.187 -7.752 -4.882 1.00 95.44 284 GLU A CA 1
ATOM 2257 C C . GLU A 1 284 ? -9.699 -8.159 -6.280 1.00 95.44 284 GLU A C 1
ATOM 2259 O O . GLU A 1 284 ? -9.577 -9.307 -6.733 1.00 95.44 284 GLU A O 1
ATOM 2264 N N . TYR A 1 285 ? -10.269 -7.190 -6.998 1.00 96.69 285 TYR A N 1
ATOM 2265 C CA . TYR A 1 285 ? -10.804 -7.357 -8.342 1.00 96.69 285 TYR A CA 1
ATOM 2266 C C . TYR A 1 285 ? -9.730 -7.151 -9.410 1.00 96.69 285 TYR A C 1
ATOM 2268 O O . TYR A 1 285 ? -9.623 -7.967 -10.326 1.00 96.69 285 TYR A O 1
ATOM 2276 N N . LEU A 1 286 ? -8.930 -6.087 -9.288 1.00 97.56 286 LEU A N 1
ATOM 2277 C CA . LEU A 1 286 ? -8.131 -5.576 -10.404 1.00 97.56 286 LEU A CA 1
ATOM 2278 C C . LEU A 1 286 ? -6.642 -5.922 -10.352 1.00 97.56 286 LEU A C 1
ATOM 2280 O O . LEU A 1 286 ? -6.023 -5.995 -11.410 1.00 97.56 286 LEU A O 1
ATOM 2284 N N . MET A 1 287 ? -6.046 -6.153 -9.175 1.00 96.88 287 MET A N 1
ATOM 2285 C CA . MET A 1 287 ? -4.592 -6.360 -9.067 1.00 96.88 287 MET A CA 1
ATOM 2286 C C . MET A 1 287 ? -4.085 -7.514 -9.952 1.00 96.88 287 MET A C 1
ATOM 2288 O O . MET A 1 287 ? -3.125 -7.300 -10.696 1.00 96.88 287 MET A O 1
ATOM 2292 N N . PRO A 1 288 ? -4.741 -8.693 -10.007 1.00 96.81 288 PRO A N 1
ATOM 2293 C CA . PRO A 1 288 ? -4.278 -9.771 -10.879 1.00 96.81 288 PRO A CA 1
ATOM 2294 C C . PRO A 1 288 ? -4.241 -9.400 -12.372 1.00 96.81 288 PRO A C 1
ATOM 2296 O O . PRO A 1 288 ? -3.449 -9.972 -13.116 1.00 96.81 288 PRO A O 1
ATOM 2299 N N . HIS A 1 289 ? -5.055 -8.437 -12.826 1.00 96.25 289 HIS A N 1
ATOM 2300 C CA . HIS A 1 289 ? -5.132 -8.017 -14.235 1.00 96.25 289 HIS A CA 1
ATOM 2301 C C . HIS A 1 289 ? -3.905 -7.226 -14.708 1.00 96.25 289 HIS A C 1
ATOM 2303 O O . HIS A 1 289 ? -3.723 -7.029 -15.908 1.00 96.25 289 HIS A O 1
ATOM 2309 N N . LEU A 1 290 ? -3.022 -6.823 -13.787 1.00 97.38 290 LEU A N 1
ATOM 2310 C CA . LEU A 1 290 ? -1.740 -6.206 -14.133 1.00 97.38 290 LEU A CA 1
ATOM 2311 C C . LEU A 1 290 ? -0.872 -7.131 -15.001 1.00 97.38 290 LEU A C 1
ATOM 2313 O O . LEU A 1 290 ? -0.125 -6.650 -15.853 1.00 97.38 290 LEU A O 1
ATOM 2317 N N . VAL A 1 291 ? -0.989 -8.449 -14.804 1.00 97.31 291 VAL A N 1
ATOM 2318 C CA . VAL A 1 291 ? -0.234 -9.471 -15.552 1.00 97.31 291 VAL A CA 1
ATOM 2319 C C . VAL A 1 291 ? -1.114 -10.581 -16.129 1.00 97.31 291 VAL A C 1
ATOM 2321 O O . VAL A 1 291 ? -0.752 -11.179 -17.136 1.00 97.31 291 VAL A O 1
ATOM 2324 N N . MET A 1 292 ? -2.281 -10.871 -15.550 1.00 96.62 292 MET A N 1
ATOM 2325 C CA . MET A 1 292 ? -3.188 -11.895 -16.077 1.00 96.62 292 MET A CA 1
ATOM 2326 C C . MET A 1 292 ? -4.140 -11.302 -17.121 1.00 96.62 292 MET A C 1
ATOM 2328 O O . MET A 1 292 ? -4.742 -10.260 -16.861 1.00 96.62 292 MET A O 1
ATOM 2332 N N . PRO A 1 293 ? -4.359 -11.973 -18.267 1.00 96.38 293 PRO A N 1
ATOM 2333 C CA . PRO A 1 293 ? -5.305 -11.492 -19.263 1.00 96.38 293 PRO A CA 1
ATOM 2334 C C . PRO A 1 293 ? -6.750 -11.632 -18.779 1.00 96.38 293 PRO A C 1
ATOM 2336 O O . PRO A 1 293 ? -7.115 -12.600 -18.106 1.00 96.38 293 PRO A O 1
ATOM 2339 N N . VAL A 1 294 ? -7.583 -10.696 -19.221 1.00 95.62 294 VAL A N 1
ATOM 2340 C CA . VAL A 1 294 ? -9.039 -10.748 -19.099 1.00 95.62 294 VAL A CA 1
ATOM 2341 C C . VAL A 1 294 ? -9.618 -10.908 -20.495 1.00 95.62 294 VAL A C 1
ATOM 2343 O O . VAL A 1 294 ? -9.230 -10.188 -21.412 1.00 95.62 294 VAL A O 1
ATOM 2346 N N . TYR A 1 295 ? -10.526 -11.864 -20.671 1.00 95.00 295 TYR A N 1
ATOM 2347 C CA . TYR A 1 295 ? -11.174 -12.107 -21.958 1.00 95.00 295 TYR A CA 1
ATOM 2348 C C . TYR A 1 295 ? -12.595 -11.543 -21.956 1.00 95.00 295 TYR A C 1
ATOM 2350 O O . TYR A 1 295 ? -13.277 -11.571 -20.929 1.00 95.00 295 TYR A O 1
ATOM 2358 N N . LEU A 1 296 ? -13.039 -11.068 -23.120 1.00 92.31 296 LEU A N 1
ATOM 2359 C CA . LEU A 1 296 ? -14.398 -10.567 -23.329 1.00 92.31 296 LEU A CA 1
ATOM 2360 C C . LEU A 1 296 ? -15.442 -11.635 -22.972 1.00 92.31 296 LEU A C 1
ATOM 2362 O O . LEU A 1 296 ? -15.242 -12.822 -23.235 1.00 92.31 296 LEU A O 1
ATOM 2366 N N . ASP A 1 297 ? -16.555 -11.195 -22.387 1.00 89.81 297 ASP A N 1
ATOM 2367 C CA . ASP A 1 297 ? -17.704 -12.025 -22.006 1.00 89.81 297 ASP A CA 1
ATOM 2368 C C . ASP A 1 297 ? -17.381 -13.161 -21.024 1.00 89.81 297 ASP A C 1
ATOM 2370 O O . ASP A 1 297 ? -18.058 -14.191 -20.966 1.00 89.81 297 ASP A O 1
ATOM 2374 N N . THR A 1 298 ? -16.364 -12.942 -20.191 1.00 94.12 298 THR A N 1
ATOM 2375 C CA . THR A 1 298 ? -16.034 -13.819 -19.066 1.00 94.12 298 THR A CA 1
ATOM 2376 C C . THR A 1 298 ? -16.535 -13.262 -17.742 1.00 94.12 298 THR A C 1
ATOM 2378 O O . THR A 1 298 ? -16.770 -12.062 -17.585 1.00 94.12 298 THR A O 1
ATOM 2381 N N . LEU A 1 299 ? -16.644 -14.138 -16.744 1.00 92.81 299 LEU A N 1
ATOM 2382 C CA . LEU A 1 299 ? -16.938 -13.760 -15.369 1.00 92.81 299 LEU A CA 1
ATOM 2383 C C . LEU A 1 299 ? -15.915 -12.753 -14.829 1.00 92.81 299 LEU A C 1
ATOM 2385 O O . LEU A 1 299 ? -16.311 -11.811 -14.152 1.00 92.81 299 LEU A O 1
ATOM 2389 N N . LEU A 1 300 ? -14.627 -12.916 -15.159 1.00 94.75 300 LEU A N 1
ATOM 2390 C CA . LEU A 1 300 ? -13.567 -11.989 -14.746 1.00 94.75 300 LEU A CA 1
ATOM 2391 C C . LEU A 1 300 ? -13.821 -10.569 -15.265 1.00 94.75 300 LEU A C 1
ATOM 2393 O O . LEU A 1 300 ? -13.761 -9.622 -14.485 1.00 94.75 300 LEU A O 1
ATOM 2397 N N . GLU A 1 301 ? -14.170 -10.432 -16.547 1.00 94.88 301 GLU A N 1
ATOM 2398 C CA . GLU A 1 301 ? -14.505 -9.135 -17.145 1.00 94.88 301 GLU A CA 1
ATOM 2399 C C . GLU A 1 301 ? -15.724 -8.505 -16.461 1.00 94.88 301 GLU A C 1
ATOM 2401 O O . GLU A 1 301 ? -15.661 -7.361 -16.005 1.00 94.88 301 GLU A O 1
ATOM 2406 N N . LYS A 1 302 ? -16.838 -9.245 -16.357 1.00 92.69 302 LYS A N 1
ATOM 2407 C CA . LYS A 1 302 ? -18.076 -8.704 -15.770 1.00 92.69 302 LYS A CA 1
ATOM 2408 C C . LYS A 1 302 ? -17.894 -8.339 -14.299 1.00 92.69 302 LYS A C 1
ATOM 2410 O O . LYS A 1 302 ? -18.440 -7.332 -13.848 1.00 92.69 302 LYS A O 1
ATOM 2415 N N . MET A 1 303 ? -17.107 -9.123 -13.568 1.00 93.50 303 MET A N 1
ATOM 2416 C CA . MET A 1 303 ? -16.748 -8.870 -12.178 1.00 93.50 303 MET A CA 1
ATOM 2417 C C . MET A 1 303 ? -15.945 -7.565 -12.043 1.00 93.50 303 MET A C 1
ATOM 2419 O O . MET A 1 303 ? -16.347 -6.693 -11.274 1.00 93.50 303 MET A O 1
ATOM 2423 N N . ALA A 1 304 ? -14.865 -7.396 -12.815 1.00 96.00 304 ALA A N 1
ATOM 2424 C CA . ALA A 1 304 ? -14.046 -6.182 -12.793 1.00 96.00 304 ALA A CA 1
ATOM 2425 C C . ALA A 1 304 ? -14.858 -4.933 -13.178 1.00 96.00 304 ALA A C 1
ATOM 2427 O O . ALA A 1 304 ? -14.819 -3.916 -12.484 1.00 96.00 304 ALA A O 1
ATOM 2428 N N . LEU A 1 305 ? -15.660 -5.029 -14.242 1.00 95.69 305 LEU A N 1
ATOM 2429 C CA . LEU A 1 305 ? -16.509 -3.936 -14.710 1.00 95.69 305 LEU A CA 1
ATOM 2430 C C . LEU A 1 305 ? -17.561 -3.528 -13.671 1.00 95.69 305 LEU A C 1
ATOM 2432 O O . LEU A 1 305 ? -17.786 -2.337 -13.450 1.00 95.69 305 LEU A O 1
ATOM 2436 N N . SER A 1 306 ? -18.201 -4.503 -13.024 1.00 93.69 306 SER A N 1
ATOM 2437 C CA . SER A 1 306 ? -19.208 -4.239 -11.991 1.00 93.69 306 SER A CA 1
ATOM 2438 C C . SER A 1 306 ? -18.589 -3.594 -10.753 1.00 93.69 306 SER A C 1
ATOM 2440 O O . SER A 1 306 ? -19.172 -2.655 -10.212 1.00 93.69 306 SER A O 1
ATOM 2442 N N . ALA A 1 307 ? -17.386 -4.026 -10.358 1.00 95.19 307 ALA A N 1
ATOM 2443 C CA . ALA A 1 307 ? -16.663 -3.443 -9.234 1.00 95.19 307 ALA A CA 1
ATOM 2444 C C . ALA A 1 307 ? -16.347 -1.954 -9.458 1.00 95.19 307 ALA A C 1
ATOM 2446 O O . ALA A 1 307 ? -16.678 -1.111 -8.620 1.00 95.19 307 ALA A O 1
ATOM 2447 N N . VAL A 1 308 ? -15.790 -1.608 -10.625 1.00 97.25 308 VAL A N 1
ATOM 2448 C CA . VAL A 1 308 ? -15.464 -0.212 -10.965 1.00 97.25 308 VAL A CA 1
ATOM 2449 C C . VAL A 1 308 ? -16.728 0.645 -11.066 1.00 97.25 308 VAL A C 1
ATOM 2451 O O . VAL A 1 308 ? -16.773 1.745 -10.517 1.00 97.25 308 VAL A O 1
ATOM 2454 N N . ARG A 1 309 ? -17.791 0.145 -11.710 1.00 96.06 309 ARG A N 1
ATOM 2455 C CA . ARG A 1 309 ? -19.061 0.884 -11.831 1.00 96.06 309 ARG A CA 1
ATOM 2456 C C . ARG A 1 309 ? -19.714 1.162 -10.482 1.00 96.06 309 ARG A C 1
ATOM 2458 O O . ARG A 1 309 ? -20.230 2.260 -10.287 1.00 96.06 309 ARG A O 1
ATOM 2465 N N . GLN A 1 310 ? -19.685 0.204 -9.561 1.00 93.44 310 GLN A N 1
ATOM 2466 C CA . GLN A 1 310 ? -20.241 0.404 -8.226 1.00 93.44 310 GLN A CA 1
ATOM 2467 C C . GLN A 1 310 ? -19.443 1.433 -7.424 1.00 93.44 310 GLN A C 1
ATOM 2469 O O . GLN A 1 310 ? -20.032 2.284 -6.767 1.00 93.44 310 GLN A O 1
ATOM 2474 N N . GLN A 1 311 ? -18.114 1.414 -7.522 1.00 94.56 311 GLN A N 1
ATOM 2475 C CA . GLN A 1 311 ? -17.259 2.426 -6.900 1.00 94.56 311 GLN A CA 1
ATOM 2476 C C . GLN A 1 311 ? -17.536 3.831 -7.449 1.00 94.56 311 GLN A C 1
ATOM 2478 O O . GLN A 1 311 ? -17.681 4.771 -6.669 1.00 94.56 311 GLN A O 1
ATOM 2483 N N . ILE A 1 312 ? -17.701 3.970 -8.771 1.00 96.00 312 ILE A N 1
ATOM 2484 C CA . ILE A 1 312 ? -18.133 5.229 -9.401 1.00 96.00 312 ILE A CA 1
ATOM 2485 C C . ILE A 1 312 ? -19.499 5.667 -8.851 1.00 96.00 312 ILE A C 1
ATOM 2487 O O . ILE A 1 312 ? -19.667 6.825 -8.470 1.00 96.00 312 ILE A O 1
ATOM 2491 N N . ALA A 1 313 ? -20.474 4.755 -8.787 1.00 92.69 313 ALA A N 1
ATOM 2492 C CA . ALA A 1 313 ? -21.809 5.052 -8.269 1.00 92.69 313 ALA A CA 1
ATOM 2493 C C . ALA A 1 313 ? -21.775 5.498 -6.795 1.00 92.69 313 ALA A C 1
ATOM 2495 O O . ALA A 1 313 ? -22.423 6.482 -6.441 1.00 92.69 313 ALA A O 1
ATOM 2496 N N . SER A 1 314 ? -20.974 4.827 -5.965 1.00 89.75 314 SER A N 1
ATOM 2497 C CA . SER A 1 314 ? -20.777 5.157 -4.551 1.00 89.75 314 SER A CA 1
ATOM 2498 C C . SER A 1 314 ? -20.161 6.553 -4.372 1.00 89.75 314 SER A C 1
ATOM 2500 O O . SER A 1 314 ? -20.725 7.384 -3.654 1.00 89.75 314 SER A O 1
ATOM 2502 N N . GLY A 1 315 ? -19.088 6.875 -5.107 1.00 91.56 315 GLY A N 1
ATOM 2503 C CA . GLY A 1 315 ? -18.484 8.215 -5.088 1.00 91.56 315 GLY A CA 1
ATOM 2504 C C . GLY A 1 315 ? -19.453 9.310 -5.549 1.00 91.56 315 GLY A C 1
ATOM 2505 O O . GLY A 1 315 ? -19.585 10.344 -4.898 1.00 91.56 315 GLY A O 1
ATOM 2506 N N . ASN A 1 316 ? -20.220 9.056 -6.615 1.00 92.44 316 ASN A N 1
ATOM 2507 C CA . ASN A 1 316 ? -21.234 9.997 -7.104 1.00 92.44 316 ASN A CA 1
ATOM 2508 C C . ASN A 1 316 ? -22.360 10.234 -6.085 1.00 92.44 316 ASN A C 1
ATOM 2510 O O . ASN A 1 316 ? -22.838 11.358 -5.965 1.00 92.44 316 ASN A O 1
ATOM 2514 N N . SER A 1 317 ? -22.778 9.202 -5.345 1.00 88.12 317 SER A N 1
ATOM 2515 C CA . SER A 1 317 ? -23.852 9.319 -4.346 1.00 88.12 317 SER A CA 1
ATOM 2516 C C . SER A 1 317 ? -23.487 10.202 -3.147 1.00 88.12 317 SER A C 1
ATOM 2518 O O . SER A 1 317 ? -24.371 10.773 -2.513 1.00 88.12 317 SER A O 1
ATOM 2520 N N . THR A 1 318 ? -22.190 10.338 -2.865 1.00 86.38 318 THR A N 1
ATOM 2521 C CA . THR A 1 318 ? -21.643 11.113 -1.739 1.00 86.38 318 THR A CA 1
ATOM 2522 C C . THR A 1 318 ? -20.946 12.403 -2.181 1.00 86.38 318 THR A C 1
ATOM 2524 O O . THR A 1 318 ? -20.382 13.103 -1.348 1.00 86.38 318 THR A O 1
ATOM 2527 N N . ASP A 1 319 ? -20.967 12.716 -3.481 1.00 90.12 319 ASP A N 1
ATOM 2528 C CA . ASP A 1 319 ? -20.175 13.780 -4.113 1.00 90.12 319 ASP A CA 1
ATOM 2529 C C . ASP A 1 319 ? -18.688 13.776 -3.701 1.00 90.12 319 ASP A C 1
ATOM 2531 O O . ASP A 1 319 ? -18.053 14.806 -3.460 1.00 90.12 319 ASP A O 1
ATOM 2535 N N . THR A 1 320 ? -18.094 12.587 -3.657 1.00 93.25 320 THR A N 1
ATOM 2536 C CA . THR A 1 320 ? -16.664 12.399 -3.396 1.00 93.25 320 THR A CA 1
ATOM 2537 C C . THR A 1 320 ? -15.983 11.699 -4.576 1.00 93.25 320 THR A C 1
ATOM 2539 O O . THR A 1 320 ? -16.648 11.087 -5.420 1.00 93.25 320 THR A O 1
ATOM 2542 N N . PRO A 1 321 ? -14.650 11.810 -4.722 1.00 96.69 321 PRO A N 1
ATOM 2543 C CA . PRO A 1 321 ? -13.909 10.929 -5.618 1.00 96.69 321 PRO A CA 1
ATOM 2544 C C . PRO A 1 321 ? -14.121 9.457 -5.240 1.00 96.69 321 PRO A C 1
ATOM 2546 O O . PRO A 1 321 ? -14.369 9.135 -4.083 1.00 96.69 321 PRO A O 1
ATOM 2549 N N . TRP A 1 322 ? -13.979 8.557 -6.208 1.00 97.00 322 TRP A N 1
ATOM 2550 C CA . TRP A 1 322 ? -14.039 7.110 -5.974 1.00 97.00 322 TRP A CA 1
ATOM 2551 C C . TRP A 1 322 ? -12.642 6.479 -6.018 1.00 97.00 322 TRP A C 1
ATOM 2553 O O . TRP A 1 322 ? -11.662 7.160 -6.322 1.00 97.00 322 TRP A O 1
ATOM 2563 N N . GLY A 1 323 ? -12.541 5.184 -5.705 1.00 96.50 323 GLY A N 1
ATOM 2564 C CA . GLY A 1 323 ? -11.264 4.466 -5.615 1.00 96.50 323 GLY A CA 1
ATOM 2565 C C . GLY A 1 323 ? -10.958 4.008 -4.192 1.00 96.50 323 GLY A C 1
ATOM 2566 O O . GLY A 1 323 ? -9.872 4.244 -3.680 1.00 96.50 323 GLY A O 1
ATOM 2567 N N . VAL A 1 324 ? -11.926 3.383 -3.531 1.00 96.00 324 VAL A N 1
ATOM 2568 C CA . VAL A 1 324 ? -11.765 2.804 -2.197 1.00 96.00 324 VAL A CA 1
ATOM 2569 C C . VAL A 1 324 ? -11.037 1.467 -2.319 1.00 96.00 324 VAL A C 1
ATOM 2571 O O . VAL A 1 324 ? -11.461 0.579 -3.065 1.00 96.00 324 VAL A O 1
ATOM 2574 N N . SER A 1 325 ? -9.934 1.320 -1.598 1.00 95.88 325 SER A N 1
ATOM 2575 C CA . SER A 1 325 ? -9.159 0.083 -1.533 1.00 95.88 325 SER A CA 1
ATOM 2576 C C . SER A 1 325 ? -8.354 0.055 -0.233 1.00 95.88 325 SER A C 1
ATOM 2578 O O . SER A 1 325 ? -8.394 1.016 0.531 1.00 95.88 325 SER A O 1
ATOM 2580 N N . GLU A 1 326 ? -7.622 -1.021 0.041 1.00 93.81 326 GLU A N 1
ATOM 2581 C CA . GLU A 1 326 ? -6.680 -1.066 1.165 1.00 93.81 326 GLU A CA 1
ATOM 2582 C C . GLU A 1 326 ? -5.656 0.068 1.090 1.00 93.81 326 GLU A C 1
ATOM 2584 O O . GLU A 1 326 ? -5.072 0.316 0.035 1.00 93.81 326 GLU A O 1
ATOM 2589 N N . SER A 1 327 ? -5.486 0.801 2.189 1.00 95.94 327 SER A N 1
ATOM 2590 C CA . SER A 1 327 ? -4.589 1.953 2.219 1.00 95.94 327 SER A CA 1
ATOM 2591 C C . SER A 1 327 ? -4.231 2.392 3.632 1.00 95.94 327 SER A C 1
ATOM 2593 O O . SER A 1 327 ? -4.836 1.984 4.632 1.00 95.94 327 SER A O 1
ATOM 2595 N N . GLY A 1 328 ? -3.257 3.297 3.703 1.00 94.25 328 GLY A N 1
ATOM 2596 C CA . GLY A 1 328 ? -3.097 4.183 4.848 1.00 94.25 328 GLY A CA 1
ATOM 2597 C C . GLY A 1 328 ? -4.323 5.087 5.050 1.00 94.25 328 GLY A C 1
ATOM 2598 O O . GLY A 1 328 ? -5.006 5.439 4.087 1.00 94.25 328 GLY A O 1
ATOM 2599 N N . TYR A 1 329 ? -4.599 5.476 6.294 1.00 94.38 329 TYR A N 1
ATOM 2600 C CA . TYR A 1 329 ? -5.693 6.388 6.663 1.00 94.38 329 TYR A CA 1
ATOM 2601 C C . TYR A 1 329 ? -5.262 7.368 7.762 1.00 94.38 329 TYR A C 1
ATOM 2603 O O . TYR A 1 329 ? -4.206 7.194 8.372 1.00 94.38 329 TYR A O 1
ATOM 2611 N N . ALA A 1 330 ? -6.059 8.408 8.027 1.00 92.81 330 ALA A N 1
ATOM 2612 C CA . ALA A 1 330 ? -5.712 9.499 8.941 1.00 92.81 330 ALA A CA 1
ATOM 2613 C C . ALA A 1 330 ? -5.892 9.113 10.425 1.00 92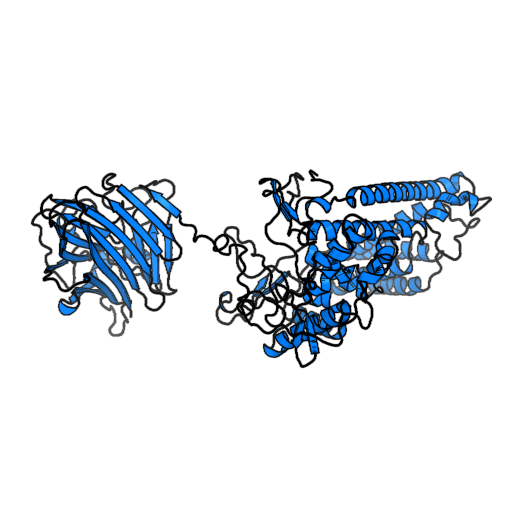.81 330 ALA A C 1
ATOM 2615 O O . ALA A 1 330 ? -6.635 9.739 11.177 1.00 92.81 330 ALA A O 1
ATOM 2616 N N . ALA A 1 331 ? -5.199 8.061 10.857 1.00 88.56 331 ALA A N 1
ATOM 2617 C CA . ALA A 1 331 ? -4.901 7.793 12.259 1.00 88.56 331 ALA A CA 1
ATOM 2618 C C . ALA A 1 331 ? -3.441 7.414 12.421 1.00 88.56 331 ALA A C 1
ATOM 2620 O O . ALA A 1 331 ? -2.803 6.938 11.484 1.00 88.56 331 ALA A O 1
ATOM 2621 N N . PHE A 1 332 ? -2.950 7.589 13.639 1.00 86.75 332 PHE A N 1
ATOM 2622 C CA . PHE A 1 332 ? -1.543 7.467 13.959 1.00 86.75 332 PHE A CA 1
ATOM 2623 C C . PHE A 1 332 ? -1.324 6.432 15.061 1.00 86.75 332 PHE A C 1
ATOM 2625 O O . PHE A 1 332 ? -2.131 6.343 15.987 1.00 86.75 332 PHE A O 1
ATOM 2632 N N . ASP A 1 333 ? -0.238 5.663 14.964 1.00 79.19 333 ASP A N 1
ATOM 2633 C CA . ASP A 1 333 ? 0.284 4.931 16.121 1.00 79.19 333 ASP A CA 1
ATOM 2634 C C . ASP A 1 333 ? 1.004 5.883 17.093 1.00 79.19 333 ASP A C 1
ATOM 2636 O O . ASP A 1 333 ? 1.138 7.088 16.865 1.00 79.19 333 ASP A O 1
ATOM 2640 N N . VAL A 1 334 ? 1.518 5.309 18.181 1.00 74.62 334 VAL A N 1
ATOM 2641 C CA . VAL A 1 334 ? 2.329 5.999 19.196 1.00 74.62 334 VAL A CA 1
ATOM 2642 C C . VAL A 1 334 ? 3.595 6.664 18.642 1.00 74.62 334 VAL A C 1
ATOM 2644 O O . VAL A 1 334 ? 4.146 7.545 19.293 1.00 74.62 334 VAL A O 1
ATOM 2647 N N . ASN A 1 335 ? 4.054 6.264 17.453 1.00 75.44 335 ASN A N 1
ATOM 2648 C CA . ASN A 1 335 ? 5.234 6.808 16.784 1.00 75.44 335 ASN A CA 1
ATOM 2649 C C . ASN A 1 335 ? 4.867 7.816 15.683 1.00 75.44 335 ASN A C 1
ATOM 2651 O O . ASN A 1 335 ? 5.741 8.234 14.926 1.00 75.44 335 ASN A O 1
ATOM 2655 N N . HIS A 1 336 ? 3.596 8.215 15.590 1.00 80.31 336 HIS A N 1
ATOM 2656 C CA . HIS A 1 336 ? 3.071 9.099 14.552 1.00 80.31 336 HIS A CA 1
ATOM 2657 C C . HIS A 1 336 ? 3.145 8.532 13.123 1.00 80.31 336 HIS A C 1
ATOM 2659 O O . HIS A 1 336 ? 3.163 9.296 12.155 1.00 80.31 336 HIS A O 1
ATOM 2665 N N . ASN A 1 337 ? 3.119 7.207 12.959 1.00 83.31 337 ASN A N 1
ATOM 2666 C CA . ASN A 1 337 ? 2.961 6.583 11.646 1.00 83.31 337 ASN A CA 1
ATOM 2667 C C . ASN A 1 337 ? 1.485 6.412 11.301 1.00 83.31 337 ASN A C 1
ATOM 2669 O O . ASN A 1 337 ? 0.698 5.938 12.128 1.00 83.31 337 ASN A O 1
ATOM 2673 N N . TYR A 1 338 ? 1.128 6.720 10.052 1.00 90.38 338 TYR A N 1
ATOM 2674 C CA . TYR A 1 338 ? -0.197 6.409 9.524 1.00 90.38 338 TYR A CA 1
ATOM 2675 C C . TYR A 1 338 ? -0.517 4.920 9.679 1.00 90.38 338 TYR A C 1
ATOM 2677 O O . TYR A 1 338 ? 0.312 4.059 9.385 1.00 90.38 338 TYR A O 1
ATOM 2685 N N . GLN A 1 339 ? -1.731 4.625 10.125 1.00 91.25 339 GLN A N 1
ATOM 2686 C CA . GLN A 1 339 ? -2.238 3.261 10.221 1.00 91.25 339 GLN A CA 1
ATOM 2687 C C . GLN A 1 339 ? -2.731 2.759 8.863 1.00 91.25 339 GLN A C 1
ATOM 2689 O O . GLN A 1 339 ? -3.128 3.554 8.013 1.00 91.25 339 GLN A O 1
ATOM 2694 N N . TYR A 1 340 ? -2.713 1.439 8.670 1.00 89.62 340 TYR A N 1
ATOM 2695 C CA . TYR A 1 340 ? -3.060 0.773 7.412 1.00 89.62 340 TYR A CA 1
ATOM 2696 C C . TYR A 1 340 ? -4.194 -0.231 7.621 1.00 89.62 340 TYR A C 1
ATOM 2698 O O . TYR A 1 340 ? -4.197 -0.970 8.609 1.00 89.62 340 TYR A O 1
ATOM 2706 N N . ARG A 1 341 ? -5.172 -0.262 6.710 1.00 88.94 341 ARG A N 1
ATOM 2707 C CA . ARG A 1 341 ? -6.310 -1.189 6.784 1.00 88.94 341 ARG A CA 1
ATOM 2708 C C . ARG A 1 341 ? -6.949 -1.408 5.408 1.00 88.94 341 ARG A C 1
ATOM 2710 O O . ARG A 1 341 ? -6.893 -0.546 4.540 1.00 88.94 341 ARG A O 1
ATOM 2717 N N . ALA A 1 342 ? -7.627 -2.545 5.246 1.00 87.31 342 ALA A N 1
ATOM 2718 C CA . ALA A 1 342 ? -8.518 -2.796 4.116 1.00 87.31 342 ALA A CA 1
ATOM 2719 C C . ALA A 1 342 ? -9.821 -1.974 4.205 1.00 87.31 342 ALA A C 1
ATOM 2721 O O . ALA A 1 342 ? -10.573 -2.103 5.183 1.00 87.31 342 ALA A O 1
ATOM 2722 N N . PHE A 1 343 ? -10.094 -1.193 3.156 1.00 92.00 343 PHE A N 1
ATOM 2723 C CA . PHE A 1 343 ? -11.350 -0.478 2.917 1.00 92.00 343 PHE A CA 1
ATOM 2724 C C . PHE A 1 343 ? -12.030 -1.021 1.664 1.00 92.00 343 PHE A C 1
ATOM 2726 O O . PHE A 1 343 ? -11.365 -1.501 0.752 1.00 92.00 343 PHE A O 1
ATOM 2733 N N . GLY A 1 344 ? -13.349 -0.900 1.588 1.00 88.00 344 GLY A N 1
ATOM 2734 C CA . GLY A 1 344 ? -14.082 -1.269 0.389 1.00 88.00 344 GLY A CA 1
ATOM 2735 C C . GLY A 1 344 ? -15.537 -0.846 0.449 1.00 88.00 344 GLY A C 1
ATOM 2736 O O . GLY A 1 344 ? -16.004 -0.304 1.450 1.00 88.00 344 GLY A O 1
ATOM 2737 N N . THR A 1 345 ? -16.240 -1.063 -0.658 1.00 86.56 345 THR A N 1
ATOM 2738 C CA . THR A 1 345 ? -17.641 -0.645 -0.785 1.00 86.56 345 THR A CA 1
ATOM 2739 C C . THR A 1 345 ? -18.588 -1.693 -0.183 1.00 86.56 345 THR A C 1
ATOM 2741 O O . THR A 1 345 ? -18.459 -2.882 -0.493 1.00 86.56 345 THR A O 1
ATOM 2744 N N . PRO A 1 346 ? -19.549 -1.295 0.667 1.00 84.06 346 PRO A N 1
ATOM 2745 C CA . PRO A 1 346 ? -20.445 -2.225 1.356 1.00 84.06 346 PRO A CA 1
ATOM 2746 C C . PRO A 1 346 ? -21.329 -3.050 0.423 1.00 84.06 346 PRO A C 1
ATOM 2748 O O . PRO A 1 346 ? -21.708 -4.161 0.777 1.00 84.06 346 PRO A O 1
ATOM 2751 N N . GLU A 1 347 ? -21.660 -2.543 -0.766 1.00 85.12 347 GLU A N 1
ATOM 2752 C CA . GLU A 1 347 ? -22.468 -3.286 -1.737 1.00 85.12 347 GLU A CA 1
ATOM 2753 C C . GLU A 1 347 ? -21.704 -4.453 -2.383 1.00 85.12 347 GLU A C 1
ATOM 2755 O O . GLU A 1 347 ? -22.320 -5.355 -2.952 1.00 85.12 347 GLU A O 1
ATOM 2760 N N . LEU A 1 348 ? -20.370 -4.450 -2.280 1.00 87.56 348 LEU A N 1
ATOM 2761 C CA . LEU A 1 348 ? -19.479 -5.478 -2.825 1.00 87.56 348 LEU A CA 1
ATOM 2762 C C . LEU A 1 348 ? -18.759 -6.302 -1.755 1.00 87.56 348 LEU A C 1
ATOM 2764 O O . LEU A 1 348 ? -18.135 -7.304 -2.099 1.00 87.56 348 LEU A O 1
ATOM 2768 N N . GLY A 1 349 ? -18.812 -5.892 -0.488 1.00 86.75 349 GLY A N 1
ATOM 2769 C CA . GLY A 1 349 ? -18.089 -6.528 0.610 1.00 86.75 349 GLY A CA 1
ATOM 2770 C C . GLY A 1 349 ? -18.997 -7.279 1.583 1.00 86.75 349 GLY A C 1
ATOM 2771 O O . GLY A 1 349 ? -20.111 -6.857 1.881 1.00 86.75 349 GLY A O 1
ATOM 2772 N N . LEU A 1 350 ? -18.503 -8.390 2.130 1.00 84.31 350 LEU A N 1
ATOM 2773 C CA . LEU A 1 350 ? -19.177 -9.130 3.207 1.00 84.31 350 LEU A CA 1
ATOM 2774 C C . LEU A 1 350 ? -18.885 -8.562 4.604 1.00 84.31 350 LEU A C 1
ATOM 2776 O O . LEU A 1 350 ? -19.643 -8.804 5.550 1.00 84.31 350 LEU A O 1
ATOM 2780 N N . LYS A 1 351 ? -17.767 -7.845 4.755 1.00 79.44 351 LYS A N 1
ATOM 2781 C CA . LYS A 1 351 ? -17.289 -7.332 6.040 1.00 79.44 351 LYS A CA 1
ATOM 2782 C C . LYS A 1 351 ? -18.257 -6.305 6.642 1.00 79.44 351 LYS A C 1
ATOM 2784 O O . LYS A 1 351 ? -18.779 -5.425 5.965 1.00 79.44 351 LYS A O 1
ATOM 2789 N N . ARG A 1 352 ? -18.472 -6.382 7.961 1.00 70.44 352 ARG A N 1
ATOM 2790 C CA . ARG A 1 352 ? -19.264 -5.383 8.702 1.00 70.44 352 ARG A CA 1
ATOM 2791 C C . ARG A 1 352 ? -18.492 -4.070 8.871 1.00 70.44 352 ARG A C 1
ATOM 2793 O O . ARG A 1 352 ? -17.275 -4.085 9.039 1.00 70.44 352 ARG A O 1
ATOM 2800 N N . GLY A 1 353 ? -19.221 -2.954 8.898 1.00 70.75 353 GLY A N 1
ATOM 2801 C CA . GLY A 1 353 ? -18.655 -1.625 9.161 1.00 70.75 353 GLY A CA 1
ATOM 2802 C C . GLY A 1 353 ? -17.894 -1.013 7.982 1.00 70.75 353 GLY A C 1
ATOM 2803 O O . GLY A 1 353 ? -17.107 -0.092 8.169 1.00 70.75 353 GLY A O 1
ATOM 2804 N N . LEU A 1 354 ? -18.106 -1.516 6.758 1.00 77.44 354 LEU A N 1
ATOM 2805 C CA . LEU A 1 354 ? -17.529 -0.914 5.547 1.00 77.44 354 LEU A CA 1
ATOM 2806 C C . LEU A 1 354 ? -18.049 0.511 5.294 1.00 77.44 354 LEU A C 1
ATOM 2808 O O . LEU A 1 354 ? -17.337 1.314 4.713 1.00 77.44 354 LEU A O 1
ATOM 2812 N N . ASN A 1 355 ? -19.243 0.840 5.797 1.00 76.94 355 ASN A N 1
ATOM 2813 C CA . ASN A 1 355 ? -19.805 2.195 5.766 1.00 76.94 355 ASN A CA 1
ATOM 2814 C C . ASN A 1 355 ? -19.184 3.155 6.791 1.00 76.94 355 ASN A C 1
ATOM 2816 O O . ASN A 1 355 ? -19.408 4.357 6.699 1.00 76.94 355 ASN A O 1
ATOM 2820 N N . ASP A 1 356 ? -18.446 2.647 7.782 1.00 76.00 356 ASP A N 1
ATOM 2821 C CA . ASP A 1 356 ? -18.004 3.458 8.922 1.00 76.00 356 ASP A CA 1
ATOM 2822 C C . ASP A 1 356 ? -16.794 4.339 8.571 1.00 76.00 356 ASP A C 1
ATOM 2824 O O . ASP A 1 356 ? -16.453 5.254 9.311 1.00 76.00 356 ASP A O 1
ATOM 2828 N N . ASN A 1 357 ? -16.093 4.036 7.473 1.00 83.75 357 ASN A N 1
ATOM 2829 C CA . ASN A 1 357 ? -14.906 4.768 7.038 1.00 83.75 357 ASN A CA 1
ATOM 2830 C C . ASN A 1 357 ? -14.989 5.021 5.538 1.00 83.75 357 ASN A C 1
ATOM 2832 O O . ASN A 1 357 ? -15.252 4.094 4.774 1.00 83.75 357 ASN A O 1
ATOM 2836 N N . HIS A 1 358 ? -14.684 6.247 5.121 1.00 90.56 358 HIS A N 1
ATOM 2837 C CA . HIS A 1 358 ? -14.629 6.605 3.708 1.00 90.56 358 HIS A CA 1
ATOM 2838 C C . HIS A 1 358 ? -13.231 7.097 3.357 1.00 90.56 358 HIS A C 1
ATOM 2840 O O . HIS A 1 358 ? -12.878 8.246 3.613 1.00 90.56 358 HIS A O 1
ATOM 2846 N N . VAL A 1 359 ? -12.413 6.199 2.809 1.00 95.31 359 VAL A N 1
ATOM 2847 C CA . VAL A 1 359 ? -11.011 6.464 2.470 1.00 95.31 359 VAL A CA 1
ATOM 2848 C C . VAL A 1 359 ? -10.794 6.150 0.998 1.00 95.31 359 VAL A C 1
ATOM 2850 O O . VAL A 1 359 ? -11.022 5.028 0.547 1.00 95.31 359 VAL A O 1
ATOM 2853 N N . VAL A 1 360 ? -10.366 7.154 0.238 1.00 97.50 360 VAL A N 1
ATOM 2854 C CA . VAL A 1 360 ? -10.147 7.052 -1.205 1.00 97.50 360 VAL A CA 1
ATOM 2855 C C . VAL A 1 360 ? -8.656 6.974 -1.485 1.00 97.50 360 VAL A C 1
ATOM 2857 O O . VAL A 1 360 ? -7.916 7.910 -1.189 1.00 97.50 360 VAL A O 1
ATOM 2860 N N . ALA A 1 361 ? -8.224 5.882 -2.106 1.00 97.75 361 ALA A N 1
ATOM 2861 C CA . ALA A 1 361 ? -6.838 5.617 -2.447 1.00 97.75 361 ALA A CA 1
ATOM 2862 C C . ALA A 1 361 ? -6.614 5.825 -3.960 1.00 97.75 361 ALA A C 1
ATOM 2864 O O . ALA A 1 361 ? -7.138 5.064 -4.780 1.00 97.75 361 ALA A O 1
ATOM 2865 N N . PRO A 1 362 ? -5.826 6.829 -4.390 1.00 98.31 362 PRO A N 1
ATOM 2866 C CA . PRO A 1 362 ? -5.633 7.119 -5.812 1.00 98.31 362 PRO A CA 1
ATOM 2867 C C . PRO A 1 362 ? -5.133 5.933 -6.650 1.00 98.31 362 PRO A C 1
ATOM 2869 O O . PRO A 1 362 ? -5.518 5.807 -7.814 1.00 98.31 362 PRO A O 1
ATOM 2872 N N . TYR A 1 363 ? -4.333 5.028 -6.073 1.00 98.25 363 TYR A N 1
ATOM 2873 C CA . TYR A 1 363 ? -3.846 3.844 -6.791 1.00 98.25 363 TYR A CA 1
ATOM 2874 C C . TYR A 1 363 ? -4.980 2.905 -7.232 1.00 98.25 363 TYR A C 1
ATOM 2876 O O . TYR A 1 363 ? -4.882 2.282 -8.286 1.00 98.25 363 TYR A O 1
ATOM 2884 N N . ALA A 1 364 ? -6.088 2.845 -6.488 1.00 98.12 364 ALA A N 1
ATOM 2885 C CA . ALA A 1 364 ? -7.262 2.070 -6.876 1.00 98.12 364 ALA A CA 1
ATOM 2886 C C . ALA A 1 364 ? -7.917 2.640 -8.143 1.00 98.12 364 ALA A C 1
ATOM 2888 O O . ALA A 1 364 ? -8.384 1.894 -9.002 1.00 98.12 364 ALA A O 1
ATOM 2889 N N . THR A 1 365 ? -7.897 3.968 -8.290 1.00 98.50 365 THR A N 1
ATOM 2890 C CA . THR A 1 365 ? -8.325 4.629 -9.530 1.00 98.50 365 THR A CA 1
ATOM 2891 C C . THR A 1 365 ? -7.329 4.374 -10.662 1.00 98.50 365 THR A C 1
ATOM 2893 O O . THR A 1 365 ? -7.752 4.156 -11.793 1.00 98.50 365 THR A O 1
ATOM 2896 N N . LEU A 1 366 ? -6.018 4.339 -10.380 1.00 98.50 366 LEU A N 1
ATOM 2897 C CA . LEU A 1 366 ? -5.014 3.950 -11.381 1.00 98.50 366 LEU A CA 1
ATOM 2898 C C . LEU A 1 366 ? -5.260 2.524 -11.892 1.00 98.50 366 LEU A C 1
ATOM 2900 O O . LEU A 1 366 ? -5.256 2.319 -13.100 1.00 98.50 366 LEU A O 1
ATOM 2904 N N . LEU A 1 367 ? -5.554 1.557 -11.017 1.00 98.56 367 LEU A N 1
ATOM 2905 C CA . LEU A 1 367 ? -5.912 0.193 -11.431 1.00 98.56 367 LEU A CA 1
ATOM 2906 C C . LEU A 1 367 ? -7.133 0.166 -12.363 1.00 98.56 367 LEU A C 1
ATOM 2908 O O . LEU A 1 367 ? -7.165 -0.603 -13.323 1.00 98.56 367 LEU A O 1
ATOM 2912 N N . ALA A 1 368 ? -8.121 1.030 -12.119 1.00 98.50 368 ALA A N 1
ATOM 2913 C CA . ALA A 1 368 ? -9.325 1.119 -12.940 1.00 98.50 368 ALA A CA 1
ATOM 2914 C C . ALA A 1 368 ? -9.073 1.630 -14.373 1.00 98.50 368 ALA A C 1
ATOM 2916 O O . ALA A 1 368 ? -9.957 1.476 -15.218 1.00 98.50 368 ALA A O 1
ATOM 2917 N N . LEU A 1 369 ? -7.876 2.152 -14.687 1.00 98.25 369 LEU A N 1
ATOM 2918 C CA . LEU A 1 369 ? -7.476 2.463 -16.066 1.00 98.25 369 LEU A CA 1
ATOM 2919 C C . LEU A 1 369 ? -7.560 1.237 -16.983 1.00 98.25 369 LEU A C 1
ATOM 2921 O O . LEU A 1 369 ? -7.903 1.390 -18.148 1.00 98.25 369 LEU A O 1
ATOM 2925 N N . MET A 1 370 ? -7.318 0.034 -16.449 1.00 97.88 370 MET A N 1
ATOM 2926 C CA . MET A 1 370 ? -7.397 -1.228 -17.199 1.00 97.88 370 MET A CA 1
ATOM 2927 C C . MET A 1 370 ? -8.836 -1.644 -17.553 1.00 97.88 370 MET A C 1
ATOM 2929 O O . MET A 1 370 ? -9.031 -2.629 -18.259 1.00 97.88 370 MET A O 1
ATOM 2933 N N . VAL A 1 371 ? -9.851 -0.945 -17.030 1.00 97.62 371 VAL A N 1
ATOM 2934 C CA . VAL A 1 371 ? -11.269 -1.314 -17.178 1.00 97.62 371 VAL A CA 1
ATOM 2935 C C . VAL A 1 371 ? -12.080 -0.182 -17.808 1.00 97.62 371 VAL A C 1
ATOM 2937 O O . VAL A 1 371 ? -12.754 -0.396 -18.810 1.00 97.62 371 VAL A O 1
ATOM 2940 N N . LEU A 1 372 ? -12.025 1.019 -17.223 1.00 98.12 372 LEU A N 1
ATOM 2941 C CA . LEU A 1 372 ? -12.753 2.217 -17.661 1.00 98.12 372 LEU A CA 1
ATOM 2942 C C . LEU A 1 372 ? -11.787 3.422 -17.692 1.00 98.12 372 LEU A C 1
ATOM 2944 O O . LEU A 1 372 ? -11.776 4.239 -16.763 1.00 98.12 372 LEU A O 1
ATOM 2948 N N . PRO A 1 373 ? -10.918 3.523 -18.721 1.00 97.94 373 PRO A N 1
ATOM 2949 C CA . PRO A 1 373 ? -9.812 4.480 -18.738 1.00 97.94 373 PRO A CA 1
ATOM 2950 C C . PRO A 1 373 ? -10.263 5.942 -18.760 1.00 97.94 373 PRO A C 1
ATOM 2952 O O . PRO A 1 373 ? -9.599 6.788 -18.155 1.00 97.94 373 PRO A O 1
ATOM 2955 N N . GLN A 1 374 ? -11.382 6.265 -19.413 1.00 98.25 374 GLN A N 1
ATOM 2956 C CA . GLN A 1 374 ? -11.885 7.638 -19.478 1.00 98.25 374 GLN A CA 1
ATOM 2957 C C . GLN A 1 374 ? -12.357 8.120 -18.098 1.00 98.25 374 GLN A C 1
ATOM 2959 O O . GLN A 1 374 ? -11.949 9.188 -17.634 1.00 98.25 374 GLN A O 1
ATOM 2964 N N . GLU A 1 375 ? -13.167 7.317 -17.412 1.00 98.62 375 GLU A N 1
ATOM 2965 C CA . GLU A 1 375 ? -13.708 7.608 -16.086 1.00 98.62 375 GLU A CA 1
ATOM 2966 C C . GLU A 1 375 ? -12.602 7.657 -15.030 1.00 98.62 375 GLU A C 1
ATOM 2968 O O . GLU A 1 375 ? -12.567 8.580 -14.211 1.00 98.62 375 GLU A O 1
ATOM 2973 N N . ALA A 1 376 ? -11.667 6.703 -15.075 1.00 98.50 376 ALA A N 1
ATOM 2974 C CA . ALA A 1 376 ? -10.502 6.689 -14.198 1.00 98.50 376 ALA A CA 1
ATOM 2975 C C . ALA A 1 376 ? -9.649 7.951 -14.391 1.00 98.50 376 ALA A C 1
ATOM 2977 O O . ALA A 1 376 ? -9.294 8.610 -13.414 1.00 98.50 376 ALA A O 1
ATOM 2978 N N . THR A 1 377 ? -9.396 8.362 -15.637 1.00 98.56 377 THR A N 1
ATOM 2979 C CA . THR A 1 377 ? -8.645 9.593 -15.931 1.00 98.56 377 THR A CA 1
ATOM 2980 C C . THR A 1 377 ? -9.340 10.835 -15.371 1.00 98.56 377 THR A C 1
ATOM 2982 O O . THR A 1 377 ? -8.696 11.668 -14.729 1.00 98.56 377 THR A O 1
ATOM 2985 N N . ALA A 1 378 ? -10.658 10.961 -15.553 1.00 98.44 378 ALA A N 1
ATOM 2986 C CA . ALA A 1 378 ? -11.422 12.082 -15.007 1.00 98.44 378 ALA A CA 1
ATOM 2987 C C . ALA A 1 378 ? -11.340 12.143 -13.470 1.00 98.44 378 ALA A C 1
ATOM 2989 O O . ALA A 1 378 ? -11.148 13.221 -12.896 1.00 98.44 378 ALA A O 1
ATOM 2990 N N . ASN A 1 379 ? -11.420 10.989 -12.804 1.00 98.62 379 ASN A N 1
ATOM 2991 C CA . ASN A 1 379 ? -11.308 10.902 -11.352 1.00 98.62 379 ASN A CA 1
ATOM 2992 C C . ASN A 1 379 ? -9.886 11.206 -10.849 1.00 98.62 379 ASN A C 1
ATOM 2994 O O . ASN A 1 379 ? -9.731 11.936 -9.875 1.00 98.62 379 ASN A O 1
ATOM 2998 N N . LEU A 1 380 ? -8.839 10.755 -11.548 1.00 98.50 380 LEU A N 1
ATOM 2999 C CA . LEU A 1 380 ? -7.445 11.106 -11.235 1.00 98.50 380 LEU A CA 1
ATOM 3000 C C . LEU A 1 380 ? -7.202 12.617 -11.337 1.00 98.50 380 LEU A C 1
ATOM 3002 O O . LEU A 1 380 ? -6.590 13.211 -10.450 1.00 98.50 380 LEU A O 1
ATOM 3006 N N . ILE A 1 381 ? -7.745 13.273 -12.368 1.00 98.38 381 ILE A N 1
ATOM 3007 C CA . ILE A 1 381 ? -7.687 14.736 -12.497 1.00 98.38 381 ILE A CA 1
ATOM 3008 C C . ILE A 1 381 ? -8.407 15.415 -11.322 1.00 98.38 381 ILE A C 1
ATOM 3010 O O . ILE A 1 381 ? -7.895 16.401 -10.785 1.00 98.38 381 ILE A O 1
ATOM 3014 N N . ARG A 1 382 ? -9.571 14.897 -10.897 1.00 98.00 382 ARG A N 1
ATOM 3015 C CA . ARG A 1 382 ? -10.294 15.387 -9.709 1.00 98.00 382 ARG A CA 1
ATOM 3016 C C . ARG A 1 382 ? -9.439 15.240 -8.447 1.00 98.00 382 ARG A C 1
ATOM 3018 O O . ARG A 1 382 ? -9.239 16.228 -7.747 1.00 98.00 382 ARG A O 1
ATOM 3025 N N . LEU A 1 383 ? -8.876 14.058 -8.203 1.00 98.31 383 LEU A N 1
ATOM 3026 C CA . LEU A 1 383 ? -7.991 13.775 -7.069 1.00 98.31 383 LEU A CA 1
ATOM 3027 C C . LEU A 1 383 ? -6.775 14.712 -7.052 1.00 98.31 383 LEU A C 1
ATOM 3029 O O . LEU A 1 383 ? -6.471 15.319 -6.026 1.00 98.31 383 LEU A O 1
ATOM 3033 N N . LYS A 1 384 ? -6.119 14.917 -8.200 1.00 97.69 384 LYS A N 1
ATOM 3034 C CA . LYS A 1 384 ? -4.990 15.851 -8.323 1.00 97.69 384 LYS A CA 1
ATOM 3035 C C . LYS A 1 384 ? -5.390 17.282 -7.950 1.00 97.69 384 LYS A C 1
ATOM 3037 O O . LYS A 1 384 ? -4.672 17.933 -7.195 1.00 97.69 384 LYS A O 1
ATOM 3042 N N . LYS A 1 385 ? -6.548 17.765 -8.420 1.00 97.44 385 LYS A N 1
ATOM 3043 C CA . LYS A 1 385 ? -7.085 19.093 -8.052 1.00 97.44 385 LYS A CA 1
ATOM 3044 C C . LYS A 1 385 ? -7.380 19.221 -6.554 1.00 97.44 385 LYS A C 1
ATOM 3046 O O . LYS A 1 385 ? -7.312 20.324 -6.026 1.00 97.44 385 LYS A O 1
ATOM 3051 N N . MET A 1 386 ? -7.665 18.111 -5.876 1.00 97.06 386 MET A N 1
ATOM 3052 C CA . MET A 1 386 ? -7.866 18.048 -4.424 1.00 97.06 386 MET A CA 1
ATOM 3053 C C . MET A 1 386 ? -6.554 17.940 -3.628 1.00 97.06 386 MET A C 1
ATOM 3055 O O . MET A 1 386 ? -6.588 17.813 -2.408 1.00 97.06 386 MET A O 1
ATOM 3059 N N . GLY A 1 387 ? -5.392 17.995 -4.289 1.00 96.88 387 GLY A N 1
ATOM 3060 C CA . GLY A 1 387 ? -4.084 17.932 -3.633 1.00 96.88 387 GLY A CA 1
ATOM 3061 C C . GLY A 1 387 ? -3.568 16.513 -3.386 1.00 96.88 387 GLY A C 1
ATOM 3062 O O . GLY A 1 387 ? -2.598 16.343 -2.653 1.00 96.88 387 GLY A O 1
ATOM 3063 N N . ALA A 1 388 ? -4.164 15.492 -4.012 1.00 97.12 388 ALA A N 1
ATOM 3064 C CA . ALA A 1 388 ? -3.786 14.087 -3.838 1.00 97.12 388 ALA A CA 1
ATOM 3065 C C . ALA A 1 388 ? -2.412 13.704 -4.427 1.00 97.12 388 ALA A C 1
ATOM 3067 O O . ALA A 1 388 ? -2.106 12.519 -4.491 1.00 97.12 388 ALA A O 1
ATOM 3068 N N . SER A 1 389 ? -1.598 14.652 -4.897 1.00 95.56 389 SER A N 1
ATOM 3069 C CA . SER A 1 389 ? -0.310 14.388 -5.550 1.00 95.56 389 SER A CA 1
ATOM 3070 C C . SER A 1 389 ? 0.837 15.164 -4.912 1.00 95.56 389 SER A C 1
ATOM 3072 O O . SER A 1 389 ? 0.668 16.339 -4.583 1.00 95.56 389 SER A O 1
ATOM 3074 N N . GLY A 1 390 ? 2.009 14.540 -4.838 1.00 91.94 390 GLY A N 1
ATOM 3075 C CA . GLY A 1 390 ? 3.274 15.148 -4.434 1.00 91.94 390 GLY A CA 1
ATOM 3076 C C . GLY A 1 390 ? 4.451 14.650 -5.280 1.00 91.94 390 GLY A C 1
ATOM 3077 O O . GLY A 1 390 ? 4.272 14.216 -6.418 1.00 91.94 390 GLY A O 1
ATOM 3078 N N . ASP A 1 391 ? 5.658 14.722 -4.716 1.00 87.44 391 ASP A N 1
ATOM 3079 C CA . ASP A 1 391 ? 6.932 14.457 -5.406 1.00 87.44 391 ASP A CA 1
ATOM 3080 C C . ASP A 1 391 ? 7.028 13.077 -6.081 1.00 87.44 391 ASP A C 1
ATOM 3082 O O . ASP A 1 391 ? 7.670 12.955 -7.121 1.00 87.44 391 ASP A O 1
ATOM 3086 N N . TYR A 1 392 ? 6.401 12.042 -5.511 1.00 91.12 392 TYR A N 1
ATOM 3087 C CA . TYR A 1 392 ? 6.466 10.666 -6.026 1.00 91.12 392 TYR A CA 1
ATOM 3088 C C . TYR A 1 392 ? 5.152 10.207 -6.667 1.00 91.12 392 TYR A C 1
ATOM 3090 O O . TYR A 1 392 ? 4.839 9.021 -6.667 1.00 91.12 392 TYR A O 1
ATOM 3098 N N . GLY A 1 393 ? 4.368 11.144 -7.205 1.00 93.81 393 GLY A N 1
ATOM 3099 C CA . GLY A 1 393 ? 3.063 10.857 -7.794 1.00 93.81 393 GLY A CA 1
ATOM 3100 C C . GLY A 1 393 ? 1.935 11.035 -6.786 1.00 93.81 393 GLY A C 1
ATOM 3101 O O . GLY A 1 393 ? 1.956 11.960 -5.973 1.00 93.81 393 GLY A O 1
ATOM 3102 N N . TYR A 1 394 ? 0.904 10.197 -6.863 1.00 97.62 394 TYR A N 1
ATOM 3103 C CA . TYR A 1 394 ? -0.226 10.308 -5.944 1.00 97.62 394 TYR A CA 1
ATOM 3104 C C . TYR A 1 394 ? 0.158 9.848 -4.534 1.00 97.62 394 TYR A C 1
ATOM 3106 O O . TYR A 1 394 ? 0.845 8.840 -4.372 1.00 97.62 394 TYR A O 1
ATOM 3114 N N . TYR A 1 395 ? -0.300 10.590 -3.527 1.00 98.00 395 TYR A N 1
ATOM 3115 C CA . TYR A 1 395 ? -0.239 10.186 -2.127 1.00 98.00 395 TYR A CA 1
ATOM 3116 C C . TYR A 1 395 ? -1.091 8.941 -1.875 1.00 98.00 395 TYR A C 1
ATOM 3118 O O . TYR A 1 395 ? -1.942 8.570 -2.684 1.00 98.00 395 TYR A O 1
ATOM 3126 N N . GLU A 1 396 ? -0.869 8.329 -0.718 1.00 97.12 396 GLU A N 1
ATOM 3127 C CA . GLU A 1 396 ? -1.512 7.089 -0.305 1.00 97.12 396 GLU A CA 1
ATOM 3128 C C . GLU A 1 396 ? -3.046 7.148 -0.331 1.00 97.12 396 GLU A C 1
ATOM 3130 O O . GLU A 1 396 ? -3.678 6.274 -0.925 1.00 97.12 396 GLU A O 1
ATOM 3135 N N . ALA A 1 397 ? -3.648 8.172 0.286 1.00 97.81 397 ALA A N 1
ATOM 3136 C CA . ALA A 1 397 ? -5.102 8.291 0.365 1.00 97.81 397 ALA A CA 1
ATOM 3137 C C . ALA A 1 397 ? -5.606 9.698 0.731 1.00 97.81 397 ALA A C 1
ATOM 3139 O O . ALA A 1 397 ? -4.867 10.544 1.245 1.00 97.81 397 ALA A O 1
ATOM 3140 N N . LEU A 1 398 ? -6.900 9.917 0.493 1.00 97.81 398 LEU A N 1
ATOM 3141 C CA . LEU A 1 398 ? -7.717 10.992 1.053 1.00 97.81 398 LEU A CA 1
ATOM 3142 C C . LEU A 1 398 ? -8.752 10.365 1.994 1.00 97.81 398 LEU A C 1
ATOM 3144 O O . LEU A 1 398 ? -9.554 9.536 1.569 1.00 97.81 398 LEU A O 1
ATOM 3148 N N . ASP A 1 399 ? -8.734 10.766 3.260 1.00 96.38 399 ASP A N 1
ATOM 3149 C CA . ASP A 1 399 ? -9.636 10.270 4.299 1.00 96.38 399 ASP A CA 1
ATOM 3150 C C . ASP A 1 399 ? -10.772 11.273 4.536 1.00 96.38 399 ASP A C 1
ATOM 3152 O O . ASP A 1 399 ? -10.527 12.418 4.924 1.00 96.38 399 ASP A O 1
ATOM 3156 N N . PHE A 1 400 ? -12.006 10.842 4.284 1.00 94.56 400 PHE A N 1
ATOM 3157 C CA . PHE A 1 400 ? -13.244 11.610 4.437 1.00 94.56 400 PHE A CA 1
ATOM 3158 C C . PHE A 1 400 ? -14.029 11.199 5.696 1.00 94.56 400 PHE A C 1
ATOM 3160 O O . PHE A 1 400 ? -15.173 11.612 5.881 1.00 94.56 400 PHE A O 1
ATOM 3167 N N . THR A 1 401 ? -13.455 10.359 6.560 1.00 92.00 401 THR A N 1
ATOM 3168 C CA . THR A 1 401 ? -14.145 9.825 7.740 1.00 92.00 401 THR A CA 1
ATOM 3169 C C . THR A 1 401 ? -14.366 10.924 8.780 1.00 92.00 401 THR A C 1
ATOM 3171 O O . THR A 1 401 ? -13.405 11.405 9.377 1.00 92.00 401 THR A O 1
ATOM 3174 N N . ALA A 1 402 ? -15.628 11.289 9.033 1.00 87.88 402 ALA A N 1
ATOM 3175 C CA . ALA A 1 402 ? -16.007 12.436 9.867 1.00 87.88 402 ALA A CA 1
ATOM 3176 C C . ALA A 1 402 ? -15.336 12.450 11.253 1.00 87.88 402 ALA A C 1
ATOM 3178 O O . ALA A 1 402 ? -14.794 13.476 11.654 1.00 87.88 402 ALA A O 1
ATOM 3179 N N . ASP A 1 403 ? -15.280 11.301 11.932 1.00 87.50 403 ASP A N 1
ATOM 3180 C CA . ASP A 1 403 ? -14.700 11.163 13.278 1.00 87.50 403 ASP A CA 1
ATOM 3181 C C . ASP A 1 403 ? -13.189 11.467 13.344 1.00 87.50 403 ASP A C 1
ATOM 3183 O O . ASP A 1 403 ? -12.628 11.620 14.428 1.00 87.50 403 ASP A O 1
ATOM 3187 N N . ARG A 1 404 ? -12.507 11.538 12.193 1.00 88.12 404 ARG A N 1
ATOM 3188 C CA . ARG A 1 404 ? -11.062 11.806 12.085 1.00 88.12 404 ARG A CA 1
ATOM 3189 C C . ARG A 1 404 ? -10.748 13.229 11.628 1.00 88.12 404 ARG A C 1
ATOM 3191 O O . ARG A 1 404 ? -9.575 13.586 11.523 1.00 88.12 404 ARG A O 1
ATOM 3198 N N . LEU A 1 405 ? -11.766 14.021 11.297 1.00 90.12 405 LEU A N 1
ATOM 3199 C CA . LEU A 1 405 ? -11.604 15.344 10.703 1.00 90.12 405 LEU A CA 1
ATOM 3200 C C . LEU A 1 405 ? -11.809 16.439 11.745 1.00 90.12 405 LEU A C 1
ATOM 3202 O O . LEU A 1 405 ? -12.697 16.367 12.592 1.00 90.12 405 LEU A O 1
ATOM 3206 N N . ALA A 1 406 ? -10.994 17.492 11.662 1.00 86.06 406 ALA A N 1
ATOM 3207 C CA . ALA A 1 406 ? -11.243 18.700 12.435 1.00 86.06 406 ALA A CA 1
ATOM 3208 C C . ALA A 1 406 ? -12.533 19.394 11.943 1.00 86.06 406 ALA A C 1
ATOM 3210 O O . ALA A 1 406 ? -12.863 19.302 10.755 1.00 86.06 406 ALA A O 1
ATOM 3211 N N . PRO A 1 407 ? -13.257 20.139 12.802 1.00 85.94 407 PRO A N 1
ATOM 3212 C CA . PRO A 1 407 ? -14.439 20.886 12.380 1.00 85.94 407 PRO A CA 1
ATOM 3213 C C . PRO A 1 407 ? -14.156 21.786 11.167 1.00 85.94 407 PRO A C 1
ATOM 3215 O O . PRO A 1 407 ? -13.233 22.599 11.182 1.00 85.94 407 PRO A O 1
ATOM 3218 N N . GLY A 1 408 ? -14.953 21.637 10.105 1.00 85.94 408 GLY A N 1
ATOM 3219 C CA . GLY A 1 408 ? -14.805 22.396 8.855 1.00 85.94 408 GLY A CA 1
ATOM 3220 C C . GLY A 1 408 ? -13.747 21.862 7.880 1.00 85.94 408 GLY A C 1
ATOM 3221 O O . GLY A 1 408 ? -13.616 22.404 6.783 1.00 85.94 408 GLY A O 1
ATOM 3222 N N . GLN A 1 409 ? -13.018 20.798 8.229 1.00 91.31 409 GLN A N 1
ATOM 3223 C CA . GLN A 1 409 ? -12.098 20.123 7.317 1.00 91.31 409 GLN A CA 1
ATOM 3224 C C . GLN A 1 409 ? -12.864 19.097 6.457 1.00 91.31 409 GLN A C 1
ATOM 3226 O O . GLN A 1 409 ? -13.464 18.183 7.015 1.00 91.31 409 GLN A O 1
ATOM 3231 N N . PRO A 1 410 ? -12.842 19.196 5.112 1.00 91.44 410 PRO A N 1
ATOM 3232 C CA . PRO A 1 410 ? -13.617 18.294 4.253 1.00 91.44 410 PRO A CA 1
ATOM 3233 C C . PRO A 1 410 ? -12.992 16.898 4.106 1.00 91.44 410 PRO A C 1
ATOM 3235 O O . PRO A 1 410 ? -13.704 15.936 3.844 1.00 91.44 410 PRO A O 1
ATOM 3238 N N . PHE A 1 411 ? -11.666 16.793 4.230 1.00 95.94 411 PHE A N 1
ATOM 3239 C CA . PHE A 1 411 ? -10.903 15.542 4.208 1.00 95.94 411 PHE A CA 1
ATOM 3240 C C . PHE A 1 411 ? -9.475 15.771 4.722 1.00 95.94 411 PHE A C 1
ATOM 3242 O O . PHE A 1 411 ? -8.990 16.908 4.788 1.00 95.94 411 PHE A O 1
ATOM 3249 N N . SER A 1 412 ? -8.774 14.687 5.046 1.00 96.12 412 SER A N 1
ATOM 3250 C CA . SER A 1 412 ? -7.352 14.681 5.394 1.00 96.12 412 SER A CA 1
ATOM 3251 C C . SER A 1 412 ? -6.541 13.932 4.339 1.00 96.12 412 SER A C 1
ATOM 3253 O O . SER A 1 412 ? -6.962 12.888 3.851 1.00 96.12 412 SER A O 1
ATOM 3255 N N . ILE A 1 413 ? -5.375 14.461 3.961 1.00 96.94 413 ILE A N 1
ATOM 3256 C CA . ILE A 1 413 ? -4.484 13.816 2.986 1.00 96.94 413 ILE A CA 1
ATOM 3257 C C . ILE A 1 413 ? -3.466 12.968 3.743 1.00 96.94 413 ILE A C 1
ATOM 3259 O O . ILE A 1 413 ? -2.670 13.494 4.524 1.00 96.94 413 ILE A O 1
ATOM 3263 N N . VAL A 1 414 ? -3.435 11.672 3.449 1.00 96.62 414 VAL A N 1
ATOM 3264 C CA . 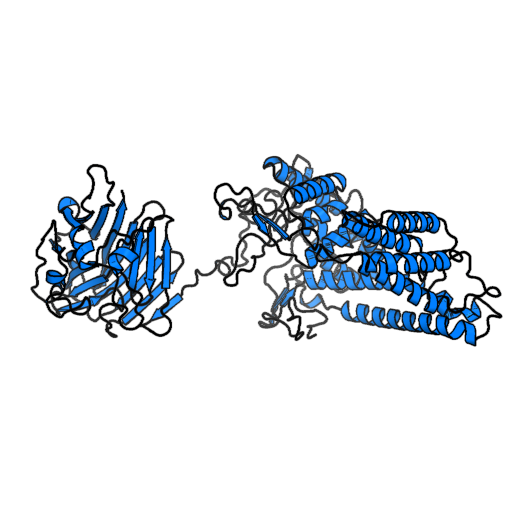VAL A 1 414 ? -2.450 10.728 3.981 1.00 96.62 414 VAL A CA 1
ATOM 3265 C C . VAL A 1 414 ? -1.160 10.877 3.180 1.00 96.62 414 VAL A C 1
ATOM 3267 O O . VAL A 1 414 ? -0.971 10.253 2.138 1.00 96.62 414 VAL A O 1
ATOM 3270 N N . LYS A 1 415 ? -0.270 11.763 3.639 1.00 95.50 415 LYS A N 1
ATOM 3271 C CA . LYS A 1 415 ? 0.986 12.103 2.945 1.00 95.50 415 LYS A CA 1
ATOM 3272 C C . LYS A 1 415 ? 2.078 11.042 3.135 1.00 95.50 415 LYS A C 1
ATOM 3274 O O . LYS A 1 415 ? 3.140 11.327 3.683 1.00 95.50 415 LYS A O 1
ATOM 3279 N N . SER A 1 416 ? 1.815 9.826 2.680 1.00 95.06 416 SER A N 1
ATOM 3280 C CA . SER A 1 416 ? 2.782 8.731 2.581 1.00 95.06 416 SER A CA 1
ATOM 3281 C C . SER A 1 416 ? 2.763 8.131 1.173 1.00 95.06 416 SER A C 1
ATOM 3283 O O . SER A 1 416 ? 1.910 8.475 0.351 1.00 95.06 416 SER A O 1
ATOM 3285 N N . TYR A 1 417 ? 3.737 7.267 0.886 1.00 95.31 417 TYR A N 1
ATOM 3286 C CA . TYR A 1 417 ? 3.819 6.521 -0.365 1.00 95.31 417 TYR A CA 1
ATOM 3287 C C . TYR A 1 417 ? 4.144 5.064 -0.058 1.00 95.31 417 TYR A C 1
ATOM 3289 O O . TYR A 1 417 ? 5.155 4.778 0.584 1.00 95.31 417 TYR A O 1
ATOM 3297 N N . MET A 1 418 ? 3.316 4.149 -0.553 1.00 94.19 418 MET A N 1
ATOM 3298 C CA . MET A 1 418 ? 3.582 2.716 -0.487 1.00 94.19 418 MET A CA 1
ATOM 3299 C C . MET A 1 418 ? 4.182 2.227 -1.805 1.00 94.19 418 MET A C 1
ATOM 3301 O O . MET A 1 418 ? 3.611 2.439 -2.875 1.00 94.19 418 MET A O 1
ATOM 3305 N N . ALA A 1 419 ? 5.327 1.542 -1.736 1.00 94.19 419 ALA A N 1
ATOM 3306 C CA . ALA A 1 419 ? 6.047 1.082 -2.926 1.00 94.19 419 ALA A CA 1
ATOM 3307 C C . ALA A 1 419 ? 5.178 0.199 -3.840 1.00 94.19 419 ALA A C 1
ATOM 3309 O O . ALA A 1 419 ? 5.202 0.362 -5.057 1.00 94.19 419 ALA A O 1
ATOM 3310 N N . HIS A 1 420 ? 4.366 -0.689 -3.260 1.00 93.88 420 HIS A N 1
ATOM 3311 C CA . HIS A 1 420 ? 3.478 -1.568 -4.020 1.00 93.88 420 HIS A CA 1
ATOM 3312 C C . HIS A 1 420 ? 2.319 -0.801 -4.678 1.00 93.88 420 HIS A C 1
ATOM 3314 O O . HIS A 1 420 ? 2.020 -1.063 -5.839 1.00 93.88 420 HIS A O 1
ATOM 3320 N N . HIS A 1 421 ? 1.721 0.198 -4.016 1.00 96.81 421 HIS A N 1
ATOM 3321 C CA . HIS A 1 421 ? 0.699 1.058 -4.631 1.00 96.81 421 HIS A CA 1
ATOM 3322 C C . HIS A 1 421 ? 1.254 1.853 -5.819 1.00 96.81 421 HIS A C 1
ATOM 3324 O O . HIS A 1 421 ? 0.615 1.914 -6.871 1.00 96.81 421 HIS A O 1
ATOM 3330 N N . GLN A 1 422 ? 2.468 2.399 -5.689 1.00 97.00 422 GLN A N 1
ATOM 3331 C CA . GLN A 1 422 ? 3.133 3.096 -6.794 1.00 97.00 422 GLN A CA 1
ATOM 3332 C C . GLN A 1 422 ? 3.464 2.141 -7.946 1.00 97.00 422 GLN A C 1
ATOM 3334 O O . GLN A 1 422 ? 3.166 2.444 -9.100 1.00 97.00 422 GLN A O 1
ATOM 3339 N N . ALA A 1 423 ? 4.020 0.962 -7.649 1.00 96.44 423 ALA A N 1
ATOM 3340 C CA . ALA A 1 423 ? 4.343 -0.040 -8.661 1.00 96.44 423 ALA A CA 1
ATOM 3341 C C . ALA A 1 423 ? 3.095 -0.509 -9.425 1.00 96.44 423 ALA A C 1
ATOM 3343 O O . ALA A 1 423 ? 3.103 -0.540 -10.654 1.00 96.44 423 ALA A O 1
ATOM 3344 N N . MET A 1 424 ? 2.001 -0.804 -8.717 1.00 97.44 424 MET A N 1
ATOM 3345 C CA . MET A 1 424 ? 0.722 -1.157 -9.338 1.00 97.44 424 MET A CA 1
ATOM 3346 C C . MET A 1 424 ? 0.177 -0.024 -10.211 1.00 97.44 424 MET A C 1
ATOM 3348 O O . MET A 1 424 ? -0.282 -0.276 -11.323 1.00 97.44 424 MET A O 1
ATOM 3352 N N . GLY A 1 425 ? 0.274 1.225 -9.748 1.00 97.56 425 GLY A N 1
ATOM 3353 C CA . GLY A 1 425 ? -0.118 2.396 -10.527 1.00 97.56 425 GLY A CA 1
ATOM 3354 C C . GLY A 1 425 ? 0.678 2.546 -11.828 1.00 97.56 425 GLY A C 1
ATOM 3355 O O . GLY A 1 425 ? 0.091 2.758 -12.890 1.00 97.56 425 GLY A O 1
ATOM 3356 N N . LEU A 1 426 ? 2.002 2.376 -11.768 1.00 97.06 426 LEU A N 1
ATOM 3357 C CA . LEU A 1 426 ? 2.880 2.405 -12.943 1.00 97.06 426 LEU A CA 1
ATOM 3358 C C . LEU A 1 426 ? 2.571 1.266 -13.919 1.00 97.06 426 LEU A C 1
ATOM 3360 O O . LEU A 1 426 ? 2.527 1.487 -15.129 1.00 97.06 426 LEU A O 1
ATOM 3364 N N . LEU A 1 427 ? 2.320 0.060 -13.407 1.00 97.44 427 LEU A N 1
ATOM 3365 C CA . LEU A 1 427 ? 1.936 -1.080 -14.233 1.00 97.44 427 LEU A CA 1
ATOM 3366 C C . LEU A 1 427 ? 0.574 -0.868 -14.905 1.00 97.44 427 LEU A C 1
ATOM 3368 O O . LEU A 1 427 ? 0.444 -1.194 -16.079 1.00 97.44 427 LEU A O 1
ATOM 3372 N N . ALA A 1 428 ? -0.407 -0.270 -14.226 1.00 98.19 428 ALA A N 1
ATOM 3373 C CA . ALA A 1 428 ? -1.706 0.047 -14.823 1.00 98.19 428 ALA A CA 1
ATOM 3374 C C . ALA A 1 428 ? -1.604 1.126 -15.919 1.00 98.19 428 ALA A C 1
ATOM 3376 O O . ALA A 1 428 ? -2.222 1.003 -16.975 1.00 98.19 428 ALA A O 1
ATOM 3377 N N . LEU A 1 429 ? -0.768 2.151 -15.715 1.00 97.38 429 LEU A N 1
ATOM 3378 C CA . LEU A 1 429 ? -0.453 3.140 -16.753 1.00 97.38 429 LEU A CA 1
ATOM 3379 C C . LEU A 1 429 ? 0.237 2.486 -17.952 1.00 97.38 429 LEU A C 1
ATOM 3381 O O . LEU A 1 429 ? -0.173 2.700 -19.090 1.00 97.38 429 LEU A O 1
ATOM 3385 N N . SER A 1 430 ? 1.253 1.655 -17.702 1.00 96.31 430 SER A N 1
ATOM 3386 C CA . SER A 1 430 ? 1.946 0.898 -18.747 1.00 96.31 430 SER A CA 1
ATOM 3387 C C . SER A 1 430 ? 0.991 -0.030 -19.494 1.00 96.31 430 SER A C 1
ATOM 3389 O O . SER A 1 430 ? 1.093 -0.137 -20.713 1.00 96.31 430 SER A O 1
ATOM 3391 N N . HIS A 1 431 ? 0.048 -0.657 -18.790 1.00 96.81 431 HIS A N 1
ATOM 3392 C CA . HIS A 1 431 ? -0.970 -1.506 -19.391 1.00 96.81 431 HIS A CA 1
ATOM 3393 C C . HIS A 1 431 ? -1.786 -0.723 -20.421 1.00 96.81 431 HIS A C 1
ATOM 3395 O O . HIS A 1 431 ? -1.937 -1.176 -21.551 1.00 96.81 431 HIS A O 1
ATOM 3401 N N . GLN A 1 432 ? -2.255 0.472 -20.058 1.00 95.31 432 GLN A N 1
ATOM 3402 C CA . GLN A 1 432 ? -3.102 1.273 -20.936 1.00 95.31 432 GLN A CA 1
ATOM 3403 C C . GLN A 1 432 ? -2.329 1.973 -22.065 1.00 95.31 432 GLN A C 1
ATOM 3405 O O . GLN A 1 432 ? -2.843 2.100 -23.172 1.00 95.31 432 GLN A O 1
ATOM 3410 N N . LEU A 1 433 ? -1.115 2.460 -21.793 1.00 95.38 433 LEU A N 1
ATOM 3411 C CA . LEU A 1 433 ? -0.339 3.270 -22.740 1.00 95.38 433 LEU A CA 1
ATOM 3412 C C . LEU A 1 433 ? 0.491 2.435 -23.718 1.00 95.38 433 LEU A C 1
ATOM 3414 O O . LEU A 1 433 ? 0.770 2.901 -24.818 1.00 95.38 433 LEU A O 1
ATOM 3418 N N . LEU A 1 434 ? 0.903 1.228 -23.318 1.00 94.19 434 LEU A N 1
ATOM 3419 C CA . LEU A 1 434 ? 1.837 0.385 -24.075 1.00 94.19 434 LEU A CA 1
ATOM 3420 C C . LEU A 1 434 ? 1.219 -0.947 -24.525 1.00 94.19 434 LEU A C 1
ATOM 3422 O O . LEU A 1 434 ? 1.962 -1.880 -24.821 1.00 94.19 434 LEU A O 1
ATOM 3426 N N . ASP A 1 435 ? -0.114 -1.042 -24.553 1.00 95.00 435 ASP A N 1
ATOM 3427 C CA . ASP A 1 435 ? -0.858 -2.235 -24.988 1.00 95.00 435 ASP A CA 1
ATOM 3428 C C . ASP A 1 435 ? -0.530 -3.498 -24.159 1.00 95.00 435 ASP A C 1
ATOM 3430 O O . ASP A 1 435 ? -0.130 -4.545 -24.665 1.00 95.00 435 ASP A O 1
ATOM 3434 N N . ALA A 1 436 ? -0.664 -3.378 -22.834 1.00 96.38 436 ALA A N 1
ATOM 3435 C CA . ALA A 1 436 ? -0.573 -4.480 -21.869 1.00 96.38 436 ALA A CA 1
ATOM 3436 C C . ALA A 1 436 ? 0.680 -5.386 -21.995 1.00 96.38 436 ALA A C 1
ATOM 3438 O O . ALA A 1 436 ? 0.568 -6.619 -21.977 1.00 96.38 436 ALA A O 1
ATOM 3439 N N . PRO A 1 437 ? 1.911 -4.835 -22.033 1.00 95.56 437 PRO A N 1
ATOM 3440 C CA . PRO A 1 437 ? 3.109 -5.620 -22.339 1.00 95.56 437 PRO A CA 1
ATOM 3441 C C . PRO A 1 437 ? 3.408 -6.693 -21.284 1.00 95.56 437 PRO A C 1
ATOM 3443 O O . PRO A 1 437 ? 3.944 -7.754 -21.608 1.00 95.56 437 PRO A O 1
ATOM 3446 N N . MET A 1 438 ? 3.052 -6.453 -20.018 1.00 97.44 438 MET A N 1
ATOM 3447 C CA . MET A 1 438 ? 3.231 -7.448 -18.956 1.00 97.44 438 MET A CA 1
ATOM 3448 C C . MET A 1 438 ? 2.271 -8.625 -19.098 1.00 97.44 438 MET A C 1
ATOM 3450 O O . MET A 1 438 ? 2.676 -9.755 -18.846 1.00 97.44 438 MET A O 1
ATOM 3454 N N . VAL A 1 439 ? 1.050 -8.391 -19.584 1.00 97.50 439 VAL A N 1
ATOM 3455 C CA . VAL A 1 439 ? 0.094 -9.462 -19.885 1.00 97.50 439 VAL A CA 1
ATOM 3456 C C . VAL A 1 439 ? 0.604 -10.327 -21.033 1.00 97.50 439 VAL A C 1
ATOM 3458 O O . VAL A 1 439 ? 0.586 -11.557 -20.945 1.00 97.50 439 VAL A O 1
ATOM 3461 N N . ALA A 1 440 ? 1.141 -9.701 -22.084 1.00 96.56 440 ALA A N 1
ATOM 3462 C CA . ALA A 1 440 ? 1.762 -10.417 -23.196 1.00 96.56 440 ALA A CA 1
ATOM 3463 C C . ALA A 1 440 ? 2.969 -11.260 -22.738 1.00 96.56 440 ALA A C 1
ATOM 3465 O O . ALA A 1 440 ? 3.101 -12.421 -23.129 1.00 96.56 440 ALA A O 1
ATOM 3466 N N . ARG A 1 441 ? 3.829 -10.711 -21.868 1.00 96.56 441 ARG A N 1
ATOM 3467 C CA . ARG A 1 441 ? 4.981 -11.429 -21.289 1.00 96.56 441 ARG A CA 1
ATOM 3468 C C . ARG A 1 441 ? 4.553 -12.579 -20.390 1.00 96.56 441 ARG A C 1
ATOM 3470 O O . ARG A 1 441 ? 5.071 -13.681 -20.558 1.00 96.56 441 ARG A O 1
ATOM 3477 N N . PHE A 1 442 ? 3.580 -12.363 -19.510 1.00 97.00 442 PHE A N 1
ATOM 3478 C CA . PHE A 1 442 ? 2.997 -13.409 -18.674 1.00 97.00 442 PHE A CA 1
ATOM 3479 C C . PHE A 1 442 ? 2.498 -14.561 -19.561 1.00 97.00 442 PHE A C 1
ATOM 3481 O O . PHE A 1 442 ? 2.956 -15.697 -19.451 1.00 97.00 442 PHE A O 1
ATOM 3488 N N . MET A 1 443 ? 1.667 -14.259 -20.559 1.00 96.69 443 MET A N 1
ATOM 3489 C CA . MET A 1 443 ? 1.121 -15.270 -21.469 1.00 96.69 443 MET A CA 1
ATOM 3490 C C . MET A 1 443 ? 2.115 -15.833 -22.491 1.00 96.69 443 MET A C 1
ATOM 3492 O O . MET A 1 443 ? 1.742 -16.729 -23.246 1.00 96.69 443 MET A O 1
ATOM 3496 N N . SER A 1 444 ? 3.368 -15.375 -22.522 1.00 95.50 444 SER A N 1
ATOM 3497 C CA . SER A 1 444 ? 4.430 -16.003 -23.321 1.00 95.50 444 SER A CA 1
ATOM 3498 C C . SER A 1 444 ? 5.025 -17.246 -22.649 1.00 95.50 444 SER A C 1
ATOM 3500 O O . SER A 1 444 ? 5.607 -18.093 -23.327 1.00 95.50 444 SER A O 1
ATOM 3502 N N . SER A 1 445 ? 4.832 -17.401 -21.334 1.00 94.62 445 SER A N 1
ATOM 3503 C CA . SER A 1 445 ? 5.253 -18.595 -20.604 1.00 94.62 445 SER A CA 1
ATOM 3504 C C . SER A 1 445 ? 4.386 -19.800 -20.974 1.00 94.62 445 SER A C 1
ATOM 3506 O O . SER A 1 445 ? 3.165 -19.781 -20.798 1.00 94.62 445 SER A O 1
ATOM 3508 N N . ALA A 1 446 ? 5.017 -20.890 -21.420 1.00 93.44 446 ALA A N 1
ATOM 3509 C CA . ALA A 1 446 ? 4.323 -22.143 -21.729 1.00 93.44 446 ALA A CA 1
ATOM 3510 C C . ALA A 1 446 ? 3.557 -22.707 -20.515 1.00 93.44 446 ALA A C 1
ATOM 3512 O O . ALA A 1 446 ? 2.465 -23.259 -20.670 1.00 93.44 446 ALA A O 1
ATOM 3513 N N . LEU A 1 447 ? 4.090 -22.511 -19.300 1.00 91.88 447 LEU A N 1
ATOM 3514 C CA . LEU A 1 447 ? 3.430 -22.908 -18.055 1.00 91.88 447 LEU A CA 1
ATOM 3515 C C . LEU A 1 447 ? 2.092 -22.180 -17.900 1.00 91.88 447 LEU A C 1
ATOM 3517 O O . LEU A 1 447 ? 1.065 -22.819 -17.688 1.00 91.88 447 LEU A O 1
ATOM 3521 N N . PHE A 1 448 ? 2.072 -20.860 -18.083 1.00 96.06 448 PHE A N 1
ATOM 3522 C CA . PHE A 1 448 ? 0.847 -20.070 -17.953 1.00 96.06 448 PHE A CA 1
ATOM 3523 C C . PHE A 1 448 ? -0.119 -20.295 -19.115 1.00 96.06 448 PHE A C 1
ATOM 3525 O O . PHE A 1 448 ? -1.328 -20.309 -18.898 1.00 96.06 448 PHE A O 1
ATOM 3532 N N . GLN A 1 449 ? 0.365 -20.563 -20.330 1.00 96.00 449 GLN A N 1
ATOM 3533 C CA . GLN A 1 449 ? -0.510 -20.934 -21.447 1.00 96.00 449 GLN A CA 1
ATOM 3534 C C . GLN A 1 449 ? -1.287 -22.233 -21.186 1.00 96.00 449 GLN A C 1
ATOM 3536 O O . GLN A 1 449 ? -2.449 -22.330 -21.587 1.00 96.00 449 GLN A O 1
ATOM 3541 N N . SER A 1 450 ? -0.691 -23.202 -20.480 1.00 94.06 450 SER A N 1
ATOM 3542 C CA . SER A 1 450 ? -1.328 -24.495 -20.183 1.00 94.06 450 SER A CA 1
ATOM 3543 C C . SER A 1 450 ? -2.629 -24.369 -19.377 1.00 94.06 450 SER A C 1
ATOM 3545 O O . SER A 1 450 ? -3.550 -25.164 -19.555 1.00 94.06 450 SER A O 1
ATOM 3547 N N . SER A 1 451 ? -2.733 -23.334 -18.537 1.00 96.00 451 SER A N 1
ATOM 3548 C CA . SER A 1 451 ? -3.876 -23.095 -17.645 1.00 96.00 451 SER A CA 1
ATOM 3549 C C . SER A 1 451 ? -4.811 -21.985 -18.134 1.00 96.00 451 SER A C 1
ATOM 3551 O O . SER A 1 451 ? -5.738 -21.600 -17.424 1.00 96.00 451 SER A O 1
ATOM 3553 N N . ARG A 1 452 ? -4.627 -21.498 -19.372 1.00 96.06 452 ARG A N 1
ATOM 3554 C CA . ARG A 1 452 ? -5.365 -20.356 -19.945 1.00 96.06 452 ARG A CA 1
ATOM 3555 C C . ARG A 1 452 ? -6.887 -20.473 -19.838 1.00 96.06 452 ARG A C 1
ATOM 3557 O O . ARG A 1 452 ? -7.564 -19.465 -19.660 1.00 96.06 452 ARG A O 1
ATOM 3564 N N . LEU A 1 453 ? -7.428 -21.687 -19.946 1.00 95.81 453 LEU A N 1
ATOM 3565 C CA . LEU A 1 453 ? -8.874 -21.933 -19.903 1.00 95.81 453 LEU A CA 1
ATOM 3566 C C . LEU A 1 453 ? -9.514 -21.558 -18.558 1.00 95.81 453 LEU A C 1
ATOM 3568 O O . LEU A 1 453 ? -10.700 -21.244 -18.532 1.00 95.81 453 LEU A O 1
ATOM 3572 N N . LEU A 1 454 ? -8.746 -21.521 -17.461 1.00 96.12 454 LEU A N 1
ATOM 3573 C CA . LEU A 1 454 ? -9.247 -21.077 -16.153 1.00 96.12 454 LEU A CA 1
ATOM 3574 C C . LEU A 1 454 ? -9.717 -19.613 -16.173 1.00 96.12 454 LEU A C 1
ATOM 3576 O O . LEU A 1 454 ? -10.592 -19.232 -15.402 1.00 96.12 454 LEU A O 1
ATOM 3580 N N . LEU A 1 455 ? -9.164 -18.801 -17.078 1.00 96.44 455 LEU A N 1
ATOM 3581 C CA . LEU A 1 455 ? -9.484 -17.377 -17.222 1.00 96.44 455 LEU A CA 1
ATOM 3582 C C . LEU A 1 455 ? -10.694 -17.119 -18.127 1.00 96.44 455 LEU A C 1
ATOM 3584 O O . LEU A 1 455 ? -11.066 -15.969 -18.334 1.00 96.44 455 LEU A O 1
ATOM 3588 N N . GLN A 1 456 ? -11.286 -18.173 -18.695 1.00 95.44 456 GLN A N 1
ATOM 3589 C CA . GLN A 1 456 ? -12.365 -18.092 -19.684 1.00 95.44 456 GLN A CA 1
ATOM 3590 C C . GLN A 1 456 ? -13.703 -18.611 -19.140 1.00 95.44 456 GLN A C 1
ATOM 3592 O O . GLN A 1 456 ? -14.572 -19.044 -19.895 1.00 95.44 456 GLN A O 1
ATOM 3597 N N . GLU A 1 457 ? -13.868 -18.580 -17.817 1.00 92.25 457 GLU A N 1
ATOM 3598 C CA . GLU A 1 457 ? -15.127 -18.919 -17.155 1.00 92.25 457 GLU A CA 1
ATOM 3599 C C . GLU A 1 457 ? -16.234 -17.959 -17.607 1.00 92.25 457 GLU A C 1
ATOM 3601 O O . GLU A 1 457 ? -16.072 -16.740 -17.542 1.00 92.25 457 GLU A O 1
ATOM 3606 N N . LYS A 1 458 ? -17.356 -18.507 -18.083 1.00 90.00 458 LYS A N 1
ATOM 3607 C CA . LYS A 1 458 ? -18.536 -17.725 -18.469 1.00 90.00 458 LYS A CA 1
ATOM 3608 C C . LYS A 1 458 ? -19.364 -17.359 -17.243 1.00 90.00 458 LYS A C 1
ATOM 3610 O O . LYS A 1 458 ? -19.351 -18.072 -16.243 1.00 90.00 458 LYS A O 1
ATOM 3615 N N . VAL A 1 459 ? -20.128 -16.276 -17.352 1.00 83.81 459 VAL A N 1
ATOM 3616 C CA . VAL A 1 459 ? -21.175 -15.973 -16.370 1.00 83.81 459 VAL A CA 1
ATOM 3617 C C . VAL A 1 459 ? -22.279 -17.038 -16.488 1.00 83.81 459 VAL A C 1
ATOM 3619 O O . VAL A 1 459 ? -22.708 -17.303 -17.611 1.00 83.81 459 VAL A O 1
ATOM 3622 N N . PRO A 1 460 ? -22.715 -17.673 -15.384 1.00 81.69 460 PRO A N 1
ATOM 3623 C CA . PRO A 1 460 ? -23.835 -18.613 -15.408 1.00 81.69 460 PRO A CA 1
ATOM 3624 C C . PRO A 1 460 ? -25.136 -17.944 -15.870 1.00 81.69 460 PRO A C 1
ATOM 3626 O O . PRO A 1 460 ? -25.398 -16.805 -15.490 1.00 81.69 460 PRO A O 1
ATOM 3629 N N . ASP A 1 461 ? -25.960 -18.662 -16.641 1.00 76.00 461 ASP A N 1
ATOM 3630 C CA . ASP A 1 461 ? -27.276 -18.169 -17.082 1.00 76.00 461 ASP A CA 1
ATOM 3631 C C . ASP A 1 461 ? -28.253 -18.033 -15.898 1.00 76.00 461 ASP A C 1
ATOM 3633 O O . ASP A 1 461 ? -28.965 -17.036 -15.780 1.00 76.00 461 ASP A O 1
ATOM 3637 N N . ASP A 1 462 ? -28.230 -19.010 -14.984 1.00 73.69 462 ASP A N 1
ATOM 3638 C CA . ASP A 1 462 ? -29.005 -19.009 -13.744 1.00 73.69 462 ASP A CA 1
ATOM 3639 C C . ASP A 1 462 ? -28.109 -18.610 -12.568 1.00 73.69 462 ASP A C 1
ATOM 3641 O O . ASP A 1 462 ? -27.245 -19.371 -12.121 1.00 73.69 462 ASP A O 1
ATOM 3645 N N . ILE A 1 463 ? -28.319 -17.397 -12.058 1.00 79.44 463 ILE A N 1
ATOM 3646 C CA . ILE A 1 463 ? -27.551 -16.844 -10.944 1.00 79.44 463 ILE A CA 1
ATOM 3647 C C . ILE A 1 463 ? -28.360 -16.969 -9.655 1.00 79.44 463 ILE A C 1
ATOM 3649 O O . ILE A 1 463 ? -29.390 -16.315 -9.481 1.00 79.44 463 ILE A O 1
ATOM 3653 N N . GLU A 1 464 ? -27.862 -17.770 -8.713 1.00 77.56 464 GLU A N 1
ATOM 3654 C CA . GLU A 1 464 ? -28.376 -17.762 -7.347 1.00 77.56 464 GLU A CA 1
ATOM 3655 C C . GLU A 1 464 ? -27.867 -16.507 -6.631 1.00 77.56 464 GLU A C 1
ATOM 3657 O O . GLU A 1 464 ? -26.688 -16.388 -6.290 1.00 77.56 464 GLU A O 1
ATOM 3662 N N . LEU A 1 465 ? -28.767 -15.541 -6.435 1.00 79.56 465 LEU A N 1
ATOM 3663 C CA . LEU A 1 465 ? -28.446 -14.314 -5.720 1.00 79.56 465 LEU A CA 1
ATOM 3664 C C . LEU A 1 465 ? -28.247 -14.615 -4.240 1.00 79.56 465 LEU A C 1
ATOM 3666 O O . LEU A 1 465 ? -29.144 -15.113 -3.548 1.00 79.56 465 LEU A O 1
ATOM 3670 N N . TYR A 1 466 ? -27.082 -14.225 -3.739 1.00 73.19 466 TYR A N 1
ATOM 3671 C CA . TYR A 1 466 ? -26.796 -14.209 -2.325 1.00 73.19 466 TYR A CA 1
ATOM 3672 C C . TYR A 1 466 ? -27.786 -13.273 -1.629 1.00 73.19 466 TYR A C 1
ATOM 3674 O O . TYR A 1 466 ? -27.710 -12.048 -1.699 1.00 73.19 466 TYR A O 1
ATOM 3682 N N . THR A 1 467 ? -28.760 -13.873 -0.952 1.00 56.50 467 THR A N 1
ATOM 3683 C CA . THR A 1 467 ? -29.670 -13.153 -0.068 1.00 56.50 467 THR A CA 1
ATOM 3684 C C . THR A 1 467 ? -29.037 -13.159 1.319 1.00 56.50 467 THR A C 1
ATOM 3686 O O . THR A 1 467 ? -28.679 -14.246 1.779 1.00 56.50 467 THR A O 1
ATOM 3689 N N . PRO A 1 468 ? -28.928 -12.023 2.032 1.00 52.88 468 PRO A N 1
ATOM 3690 C CA . PRO A 1 468 ? -28.367 -11.977 3.381 1.00 52.88 468 PRO A CA 1
ATOM 3691 C C . PRO A 1 468 ? -29.303 -12.675 4.387 1.00 52.88 468 PRO A C 1
ATOM 3693 O O . PRO A 1 468 ? -29.984 -12.057 5.200 1.00 52.88 468 PRO A O 1
ATOM 3696 N N . ARG A 1 469 ? -29.362 -14.006 4.334 1.00 34.34 469 ARG A N 1
ATOM 3697 C CA . ARG A 1 469 ? -30.005 -14.881 5.311 1.00 34.34 469 ARG A CA 1
ATOM 3698 C C . ARG A 1 469 ? -28.887 -15.497 6.134 1.00 34.34 469 ARG A C 1
ATOM 3700 O O . ARG A 1 469 ? -28.382 -16.557 5.792 1.00 34.34 469 ARG A O 1
ATOM 3707 N N . ARG A 1 470 ? -28.560 -14.824 7.241 1.00 35.34 470 ARG A N 1
ATOM 3708 C CA . ARG A 1 470 ? -27.409 -15.035 8.141 1.00 35.34 470 ARG A CA 1
ATOM 3709 C C . ARG A 1 470 ? -26.216 -14.185 7.737 1.00 35.34 470 ARG A C 1
ATOM 3711 O O . ARG A 1 470 ? -25.435 -14.519 6.862 1.00 35.34 470 ARG A O 1
ATOM 3718 N N . SER A 1 471 ? -26.069 -13.082 8.458 1.00 32.19 471 SER A N 1
ATOM 3719 C CA . SER A 1 471 ? -24.800 -12.382 8.573 1.00 32.19 471 SER A CA 1
ATOM 3720 C C . SER A 1 471 ? -23.714 -13.375 8.986 1.00 32.19 471 SER A C 1
ATOM 3722 O O . SER A 1 471 ? -23.819 -13.967 10.066 1.00 32.19 471 SER A O 1
ATOM 3724 N N . PHE A 1 472 ? -22.703 -13.554 8.142 1.00 38.44 472 PHE A N 1
ATOM 3725 C CA . PHE A 1 472 ? -21.523 -14.325 8.496 1.00 38.44 472 PHE A CA 1
ATOM 3726 C C . PHE A 1 472 ? -20.829 -13.646 9.678 1.00 38.44 472 PHE A C 1
ATOM 3728 O O . PHE A 1 472 ? -20.537 -12.450 9.665 1.00 38.44 472 PHE A O 1
ATOM 3735 N N . VAL A 1 473 ? -20.664 -14.417 10.748 1.00 35.78 473 VAL A N 1
ATOM 3736 C CA . VAL A 1 473 ? -19.777 -14.084 11.856 1.00 35.78 473 VAL A CA 1
ATOM 3737 C C . VAL A 1 473 ? -18.397 -14.534 11.403 1.00 35.78 473 VAL A C 1
ATOM 3739 O O . VAL A 1 473 ? -18.196 -15.723 11.161 1.00 35.78 473 VAL A O 1
ATOM 3742 N N . GLU A 1 474 ? -17.459 -13.602 11.276 1.00 35.19 474 GLU A N 1
ATOM 3743 C CA . GLU A 1 474 ? -16.046 -13.961 11.305 1.00 35.19 474 GLU A CA 1
ATOM 3744 C C . GLU A 1 474 ? -15.773 -14.662 12.645 1.00 35.19 474 GLU A C 1
ATOM 3746 O O . GLU A 1 474 ? -15.787 -14.044 13.708 1.00 35.19 474 GLU A O 1
ATOM 3751 N N . ASN A 1 475 ? -15.544 -15.974 12.579 1.00 33.34 475 ASN A N 1
ATOM 3752 C CA . ASN A 1 475 ? -14.815 -16.729 13.598 1.00 33.34 475 ASN A CA 1
ATOM 3753 C C . ASN A 1 475 ? -13.297 -16.684 13.312 1.00 33.34 475 ASN A C 1
ATOM 3755 O O . ASN A 1 475 ? -12.568 -17.607 13.662 1.00 33.34 475 ASN A O 1
ATOM 3759 N N . SER A 1 476 ? -12.801 -15.625 12.670 1.00 34.25 476 SER A N 1
ATOM 3760 C CA . SER A 1 476 ? -11.446 -15.133 12.915 1.00 34.25 476 SER A CA 1
ATOM 3761 C C . SER A 1 476 ? -11.565 -14.200 14.105 1.00 34.25 476 SER A C 1
ATOM 3763 O O . SER A 1 476 ? -12.021 -13.076 13.942 1.00 34.25 476 SER A O 1
ATOM 3765 N N . ASP A 1 477 ? -11.284 -14.725 15.295 1.00 34.88 477 ASP A N 1
ATOM 3766 C CA . ASP A 1 477 ? -11.561 -14.112 16.592 1.00 34.88 477 ASP A CA 1
ATOM 3767 C C . ASP A 1 477 ? -11.335 -12.580 16.587 1.00 34.88 477 ASP A C 1
ATOM 3769 O O . ASP A 1 477 ? -10.210 -12.107 16.773 1.00 34.88 477 ASP A O 1
ATOM 3773 N N . PRO A 1 478 ? -12.397 -11.758 16.428 1.00 33.72 478 PRO A N 1
ATOM 3774 C CA . PRO A 1 478 ? -12.278 -10.302 16.486 1.00 33.72 478 PRO A CA 1
ATOM 3775 C C . PRO A 1 478 ? -11.964 -9.840 17.918 1.00 33.72 478 PRO A C 1
ATOM 3777 O O . PRO A 1 478 ? -11.810 -8.648 18.186 1.00 33.72 478 PRO A O 1
ATOM 3780 N N . LYS A 1 479 ? -11.879 -10.784 18.868 1.00 33.62 479 LYS A N 1
ATOM 3781 C CA . LYS A 1 479 ? -11.494 -10.553 20.257 1.00 33.62 479 LYS A CA 1
ATOM 3782 C C . LYS A 1 479 ? -9.985 -10.431 20.483 1.00 33.62 479 LYS A C 1
ATOM 3784 O O . LYS A 1 479 ? -9.611 -10.190 21.625 1.00 33.62 479 LYS A O 1
ATOM 3789 N N . GLN A 1 480 ? -9.134 -10.513 19.457 1.00 32.38 480 GLN A N 1
ATOM 3790 C CA . GLN A 1 480 ? -7.692 -10.237 19.606 1.00 32.38 480 GLN A CA 1
ATOM 3791 C C . GLN A 1 480 ? -7.159 -9.030 18.820 1.00 32.38 480 GLN A C 1
ATOM 3793 O O . GLN A 1 480 ? -5.954 -8.806 18.808 1.00 32.38 480 GLN A O 1
ATOM 3798 N N . GLN A 1 481 ? -8.033 -8.202 18.238 1.00 32.91 481 GLN A N 1
ATOM 3799 C CA . GLN A 1 481 ? -7.634 -6.906 17.664 1.00 32.91 481 GLN A CA 1
ATOM 3800 C C . GLN A 1 481 ? -8.677 -5.791 17.849 1.00 32.91 481 GLN A C 1
ATOM 3802 O O . GLN A 1 481 ? -8.665 -4.779 17.153 1.00 32.91 481 GLN A O 1
ATOM 3807 N N . ARG A 1 482 ? -9.512 -5.883 18.893 1.00 31.86 482 ARG A N 1
ATOM 3808 C CA . ARG A 1 482 ? -9.607 -4.680 19.725 1.00 31.86 482 ARG A CA 1
ATOM 3809 C C . ARG A 1 482 ? -8.185 -4.475 20.217 1.00 31.86 482 ARG A C 1
ATOM 3811 O O . ARG A 1 482 ? -7.620 -5.433 20.746 1.00 31.86 482 ARG A O 1
ATOM 3818 N N . SER A 1 483 ? -7.606 -3.287 20.045 1.00 35.91 483 SER A N 1
ATOM 3819 C CA . SER A 1 483 ? -6.636 -2.851 21.040 1.00 35.91 483 SER A CA 1
ATOM 3820 C C . SER A 1 483 ? -7.289 -3.221 22.363 1.00 35.91 483 SER A C 1
ATOM 3822 O O . SER A 1 483 ? -8.373 -2.721 22.674 1.00 35.91 483 SER A O 1
ATOM 3824 N N . ILE A 1 484 ? -6.752 -4.222 23.067 1.00 35.41 484 ILE A N 1
ATOM 3825 C CA . ILE A 1 484 ? -7.014 -4.299 24.495 1.00 35.41 484 ILE A CA 1
ATOM 3826 C C . ILE A 1 484 ? -6.670 -2.873 24.902 1.00 35.41 484 ILE A C 1
ATOM 3828 O O . ILE A 1 484 ? -5.534 -2.489 24.612 1.00 35.41 484 ILE A O 1
ATOM 3832 N N . PRO A 1 485 ? -7.638 -2.042 25.340 1.00 45.00 485 PRO A N 1
ATOM 3833 C CA . PRO A 1 485 ? -7.309 -0.692 25.766 1.00 45.00 485 PRO A CA 1
ATOM 3834 C C . PRO A 1 485 ? -6.190 -0.911 26.753 1.00 45.00 485 PRO A C 1
ATOM 3836 O O . PRO A 1 485 ? -6.450 -1.638 27.712 1.00 45.00 485 PRO A O 1
ATOM 3839 N N . ASP A 1 486 ? -4.963 -0.501 26.398 1.00 51.59 486 ASP A N 1
ATOM 3840 C CA . ASP A 1 486 ? -3.738 -1.039 26.990 1.00 51.59 486 ASP A CA 1
ATOM 3841 C C . ASP A 1 486 ? -3.941 -0.947 28.492 1.00 51.59 486 ASP A C 1
ATOM 3843 O O . ASP A 1 486 ? -3.955 0.156 29.046 1.00 51.59 486 ASP A O 1
ATOM 3847 N N . GLN A 1 487 ? -4.278 -2.074 29.133 1.00 69.75 487 GLN A N 1
ATOM 3848 C CA . GLN A 1 487 ? -4.765 -2.017 30.499 1.00 69.75 487 GLN A CA 1
ATOM 3849 C C . GLN A 1 487 ? -3.503 -1.919 31.321 1.00 69.75 487 GLN A C 1
ATOM 3851 O O . GLN A 1 487 ? -2.922 -2.924 31.733 1.00 69.75 487 GLN A O 1
ATOM 3856 N N . ARG A 1 488 ? -3.028 -0.690 31.482 1.00 86.06 488 ARG A N 1
ATOM 3857 C CA . ARG A 1 488 ? -1.774 -0.423 32.155 1.00 86.06 488 ARG A CA 1
ATOM 3858 C C . ARG A 1 488 ? -2.042 -0.547 33.641 1.00 86.06 488 ARG A C 1
ATOM 3860 O O . ARG A 1 488 ? -2.787 0.246 34.218 1.00 86.06 488 ARG A O 1
ATOM 3867 N N . GLU A 1 489 ? -1.487 -1.595 34.231 1.00 87.81 489 GLU A N 1
ATOM 3868 C CA . GLU A 1 489 ? -1.645 -1.903 35.642 1.00 87.81 489 GLU A CA 1
ATOM 3869 C C . GLU A 1 489 ? -0.371 -1.549 36.409 1.00 87.81 489 GLU A C 1
ATOM 3871 O O . GLU A 1 489 ? 0.737 -1.891 36.000 1.00 87.81 489 GLU A O 1
ATOM 3876 N N . PHE A 1 490 ? -0.542 -0.868 37.538 1.00 86.50 490 PHE A N 1
ATOM 3877 C CA . PHE A 1 490 ? 0.543 -0.365 38.370 1.00 86.50 490 PHE A CA 1
ATOM 3878 C C . PHE A 1 490 ? 0.299 -0.709 39.839 1.00 86.50 490 PHE A C 1
ATOM 3880 O O . PHE A 1 490 ? -0.842 -0.843 40.287 1.00 86.50 490 PHE A O 1
ATOM 3887 N N . SER A 1 491 ? 1.380 -0.814 40.606 1.00 79.19 491 SER A N 1
ATOM 3888 C CA . SER A 1 491 ? 1.346 -1.037 42.053 1.00 79.19 491 SER A CA 1
ATOM 3889 C C . SER A 1 491 ? 2.370 -0.149 42.757 1.00 79.19 491 SER A C 1
ATOM 3891 O O . SER A 1 491 ? 3.507 -0.058 42.297 1.00 79.19 491 SER A O 1
ATOM 3893 N N . GLY A 1 492 ? 1.987 0.440 43.892 1.00 68.06 492 GLY A N 1
ATOM 3894 C CA . GLY A 1 492 ? 2.850 1.316 44.698 1.00 68.06 492 GLY A CA 1
ATOM 3895 C C . GLY A 1 492 ? 3.036 2.721 44.111 1.00 68.06 492 GLY A C 1
ATOM 3896 O O . GLY A 1 492 ? 2.217 3.183 43.320 1.00 68.06 492 GLY A O 1
ATOM 3897 N N . SER A 1 493 ? 4.119 3.395 44.509 1.00 63.94 493 SER A N 1
ATOM 3898 C CA . SER A 1 493 ? 4.609 4.628 43.884 1.00 63.94 493 SER A CA 1
ATOM 3899 C C . SER A 1 493 ? 6.030 4.405 43.379 1.00 63.94 493 SER A C 1
ATOM 3901 O O . SER A 1 493 ? 6.957 4.442 44.187 1.00 63.94 493 SER A O 1
ATOM 3903 N N . ASP A 1 494 ? 6.251 4.172 42.084 1.00 61.88 494 ASP A N 1
ATOM 3904 C CA . ASP A 1 494 ? 7.603 4.385 41.545 1.00 61.88 494 ASP A CA 1
ATOM 3905 C C . ASP A 1 494 ? 7.733 5.880 41.211 1.00 61.88 494 ASP A C 1
ATOM 3907 O O . ASP A 1 494 ? 7.103 6.351 40.257 1.00 61.88 494 ASP A O 1
ATOM 3911 N N . PRO A 1 495 ? 8.500 6.668 41.993 1.00 56.41 495 PRO A N 1
ATOM 3912 C CA . PRO A 1 495 ? 8.611 8.106 41.776 1.00 56.41 495 PRO A CA 1
ATOM 3913 C C . PRO A 1 495 ? 9.472 8.458 40.555 1.00 56.41 495 PRO A C 1
ATOM 3915 O O . PRO A 1 495 ? 9.485 9.615 40.140 1.00 56.41 495 PRO A O 1
ATOM 3918 N N . ARG A 1 496 ? 10.210 7.502 39.966 1.00 61.03 496 ARG A N 1
ATOM 3919 C CA . ARG A 1 496 ? 11.185 7.799 38.900 1.00 61.03 496 ARG A CA 1
ATOM 3920 C C . ARG A 1 496 ? 10.539 8.021 37.535 1.00 61.03 496 ARG A C 1
ATOM 3922 O O . ARG A 1 496 ? 11.120 8.723 36.713 1.00 61.03 496 ARG A O 1
ATOM 3929 N N . GLN A 1 497 ? 9.356 7.451 37.300 1.00 67.88 497 GLN A N 1
ATOM 3930 C CA . GLN A 1 497 ? 8.567 7.643 36.078 1.00 67.88 497 GLN A CA 1
ATOM 3931 C C . GLN A 1 497 ? 7.066 7.584 36.407 1.00 67.88 497 GLN A C 1
ATOM 3933 O O . GLN A 1 497 ? 6.449 6.521 36.286 1.00 67.88 497 GLN A O 1
ATOM 3938 N N . PRO A 1 498 ? 6.454 8.698 36.854 1.00 75.44 498 PRO A N 1
ATOM 3939 C CA . PRO A 1 498 ? 5.044 8.703 37.200 1.00 75.44 498 PRO A CA 1
ATOM 3940 C C . PRO A 1 498 ? 4.188 8.444 35.961 1.00 75.44 498 PRO A C 1
ATOM 3942 O O . PRO A 1 498 ? 4.128 9.246 35.034 1.00 75.44 498 PRO A O 1
ATOM 3945 N N . GLN A 1 499 ? 3.495 7.312 35.970 1.00 88.06 499 GLN A N 1
ATOM 3946 C CA . GLN A 1 499 ? 2.513 6.973 34.948 1.00 88.06 499 GLN A CA 1
ATOM 3947 C C . GLN A 1 499 ? 1.250 7.800 35.175 1.00 88.06 499 GLN A C 1
ATOM 3949 O O . GLN A 1 499 ? 0.789 7.909 36.316 1.00 88.06 499 GLN A O 1
ATOM 3954 N N . LEU A 1 500 ? 0.710 8.382 34.105 1.00 90.44 500 LEU A N 1
ATOM 3955 C CA . LEU A 1 500 ? -0.464 9.255 34.137 1.00 90.44 500 LEU A CA 1
ATOM 3956 C C . LEU A 1 500 ? -1.535 8.814 33.132 1.00 90.44 500 LEU A C 1
ATOM 3958 O O . LEU A 1 500 ? -1.237 8.148 32.133 1.00 90.44 500 LEU A O 1
ATOM 3962 N N . GLN A 1 501 ? -2.773 9.206 33.421 1.00 93.44 501 GLN A N 1
ATOM 3963 C CA . GLN A 1 501 ? -3.930 9.108 32.540 1.00 93.44 501 GLN A CA 1
ATOM 3964 C C . GLN A 1 501 ? -4.579 10.488 32.430 1.00 93.44 501 GLN A C 1
ATOM 3966 O O . GLN A 1 501 ? -4.751 11.182 33.437 1.00 93.44 501 GLN A O 1
ATOM 3971 N N . LEU A 1 502 ? -4.927 10.868 31.203 1.00 93.38 502 LEU A N 1
ATOM 3972 C CA . LEU A 1 502 ? -5.664 12.086 30.886 1.00 93.38 502 LEU A CA 1
ATOM 3973 C C . LEU A 1 502 ? -7.072 11.695 30.441 1.00 93.38 502 LEU A C 1
ATOM 3975 O O . LEU A 1 502 ? -7.219 10.825 29.586 1.00 93.38 502 LEU A O 1
ATOM 3979 N N . LEU A 1 503 ? -8.090 12.327 31.018 1.00 93.62 503 LEU A N 1
ATOM 3980 C CA . LEU A 1 503 ? -9.493 12.177 30.635 1.00 93.62 503 LEU A CA 1
ATOM 3981 C C . LEU A 1 503 ? -10.052 13.555 30.273 1.00 93.62 503 LEU A C 1
ATOM 3983 O O . LEU A 1 503 ? -9.753 14.537 30.955 1.00 93.62 503 LEU A O 1
ATOM 3987 N N . SER A 1 504 ? -10.844 13.648 29.204 1.00 92.50 504 SER A N 1
ATOM 3988 C CA . SER A 1 504 ? -11.423 14.919 28.768 1.00 92.50 504 SER A CA 1
ATOM 3989 C C . SER A 1 504 ? -12.671 14.740 27.909 1.00 92.50 504 SER A C 1
ATOM 3991 O O . SER A 1 504 ? -12.785 13.757 27.181 1.00 92.50 504 SER A O 1
ATOM 3993 N N . ASN A 1 505 ? -13.566 15.725 27.970 1.00 89.31 505 ASN A N 1
ATOM 3994 C CA . ASN A 1 505 ? -14.724 15.912 27.090 1.00 89.31 505 ASN A CA 1
ATOM 3995 C C . ASN A 1 505 ? -14.603 17.224 26.273 1.00 89.31 505 ASN A C 1
ATOM 3997 O O . ASN A 1 505 ? -15.597 17.887 26.000 1.00 89.31 505 ASN A O 1
ATOM 4001 N N . ALA A 1 506 ? -13.371 17.597 25.904 1.00 87.19 506 ALA A N 1
ATOM 4002 C CA . ALA A 1 506 ? -12.956 18.866 25.290 1.00 87.19 506 ALA A CA 1
ATOM 4003 C C . ALA A 1 506 ? -12.889 20.074 26.241 1.00 87.19 506 ALA A C 1
ATOM 4005 O O . ALA A 1 506 ? -11.846 20.723 26.271 1.00 87.19 506 ALA A O 1
ATOM 4006 N N . ASP A 1 507 ? -13.931 20.353 27.028 1.00 90.94 507 ASP A N 1
ATOM 4007 C CA . ASP A 1 507 ? -13.976 21.537 27.905 1.00 90.94 507 ASP A CA 1
ATOM 4008 C C . ASP A 1 507 ? -13.464 21.252 29.331 1.00 90.94 507 ASP A C 1
ATOM 4010 O O . ASP A 1 507 ? -12.823 22.110 29.950 1.00 90.94 507 ASP A O 1
ATOM 4014 N N . TYR A 1 508 ? -13.695 20.042 29.847 1.00 93.62 508 TYR A N 1
ATOM 4015 C CA . TYR A 1 508 ? -13.161 19.537 31.110 1.00 93.62 508 TYR A CA 1
ATOM 4016 C C . TYR A 1 508 ? -11.932 18.655 30.861 1.00 93.62 508 TYR A C 1
ATOM 4018 O O . TYR A 1 508 ? -11.935 17.777 29.991 1.00 93.62 508 TYR A O 1
ATOM 4026 N N . HIS A 1 509 ? -10.883 18.837 31.658 1.00 94.94 509 HIS A N 1
ATOM 4027 C CA . HIS A 1 509 ? -9.669 18.027 31.623 1.00 94.94 509 HIS A CA 1
ATOM 4028 C C . HIS A 1 509 ? -9.321 17.523 33.021 1.00 94.94 509 HIS A C 1
ATOM 4030 O O . HIS A 1 509 ? -9.248 18.293 33.977 1.00 94.94 509 HIS A O 1
ATOM 4036 N N . LEU A 1 510 ? -9.049 16.228 33.121 1.00 95.50 510 LEU A N 1
ATOM 4037 C CA . LEU A 1 510 ? -8.610 15.559 34.334 1.00 95.50 510 LEU A CA 1
ATOM 4038 C C . LEU A 1 510 ? -7.297 14.833 34.057 1.00 95.50 510 LEU A C 1
ATOM 4040 O O . LEU A 1 510 ? -7.216 13.999 33.157 1.00 95.50 510 LEU A O 1
ATOM 4044 N N . MET A 1 511 ? -6.281 15.110 34.867 1.00 94.69 511 MET A N 1
ATOM 4045 C CA . MET A 1 511 ? -5.044 14.335 34.901 1.00 94.69 511 MET A CA 1
ATOM 4046 C C . MET A 1 511 ? -4.943 13.617 36.239 1.00 94.69 511 MET A C 1
ATOM 4048 O O . MET A 1 511 ? -4.996 14.272 37.277 1.00 94.69 511 MET A O 1
ATOM 4052 N N . VAL A 1 512 ? -4.721 12.302 36.224 1.00 93.62 512 VAL A N 1
ATOM 4053 C CA . VAL A 1 512 ? -4.462 11.517 37.441 1.00 93.62 512 VAL A CA 1
ATOM 4054 C C . VAL A 1 512 ? -3.236 10.630 37.251 1.00 93.62 512 VAL A C 1
ATOM 4056 O O . VAL A 1 512 ? -3.060 9.990 36.215 1.00 93.62 512 VAL A O 1
ATOM 4059 N N . THR A 1 513 ? -2.372 10.587 38.260 1.00 91.88 513 THR A N 1
ATOM 4060 C CA . THR A 1 513 ? -1.202 9.710 38.307 1.00 91.88 513 THR A CA 1
ATOM 4061 C C . THR A 1 513 ? -1.562 8.345 38.882 1.00 91.88 513 THR A C 1
ATOM 4063 O O . THR A 1 513 ? -2.543 8.192 39.608 1.00 91.88 513 THR A O 1
ATOM 4066 N N . HIS A 1 514 ? -0.725 7.337 38.634 1.00 90.25 514 HIS A N 1
ATOM 4067 C CA . HIS A 1 514 ? -0.930 5.999 39.193 1.00 90.25 514 HIS A CA 1
ATOM 4068 C C . HIS A 1 514 ? -0.932 5.974 40.733 1.00 90.25 514 HIS A C 1
ATOM 4070 O O . HIS A 1 514 ? -1.443 5.025 41.321 1.00 90.25 514 HIS A O 1
ATOM 4076 N N . ALA A 1 515 ? -0.394 7.013 41.382 1.00 90.00 515 ALA A N 1
ATOM 4077 C CA . ALA A 1 515 ? -0.406 7.176 42.830 1.00 90.00 515 ALA A CA 1
ATOM 4078 C C . ALA A 1 515 ? -1.680 7.870 43.360 1.00 90.00 515 ALA A C 1
ATOM 4080 O O . ALA A 1 515 ? -1.889 7.872 44.569 1.00 90.00 515 ALA A O 1
ATOM 4081 N N . GLY A 1 516 ? -2.530 8.435 42.492 1.00 90.81 516 GLY A N 1
ATOM 4082 C CA . GLY A 1 516 ? -3.780 9.119 42.860 1.00 90.81 516 GLY A CA 1
ATOM 4083 C C . GLY A 1 516 ? -3.701 10.642 42.969 1.00 90.81 516 GLY A C 1
ATOM 4084 O O . GLY A 1 516 ? -4.674 11.279 43.365 1.00 90.81 516 GLY A O 1
ATOM 4085 N N . THR A 1 517 ? -2.566 11.246 42.616 1.00 92.25 517 THR A N 1
ATOM 4086 C CA . THR A 1 517 ? -2.417 12.712 42.540 1.00 92.25 517 THR A CA 1
ATOM 4087 C C . THR A 1 517 ? -2.848 13.243 41.189 1.00 92.25 517 THR A C 1
ATOM 4089 O O . THR A 1 517 ? -2.887 12.490 40.220 1.00 92.25 517 THR A O 1
ATOM 4092 N N . GLY A 1 518 ? -3.166 14.530 41.091 1.00 93.12 518 GLY A N 1
ATOM 4093 C CA . GLY A 1 518 ? -3.706 15.057 39.845 1.00 93.12 518 GLY A CA 1
ATOM 4094 C C . GLY A 1 518 ? -4.349 16.426 39.951 1.00 93.12 518 GLY A C 1
ATOM 4095 O O . GLY A 1 518 ? -4.293 17.067 41.000 1.00 93.12 518 GLY A O 1
ATOM 4096 N N . TYR A 1 519 ? -4.982 16.848 38.860 1.00 94.12 519 TYR A N 1
ATOM 4097 C CA . TYR A 1 519 ? -5.782 18.066 38.812 1.00 94.12 519 TYR A CA 1
ATOM 4098 C C . TYR A 1 519 ? -7.004 17.916 37.920 1.00 94.12 519 TYR A C 1
ATOM 4100 O O . TYR A 1 519 ? -7.004 17.115 36.984 1.00 94.12 519 TYR A O 1
ATOM 4108 N N . SER A 1 520 ? -7.975 18.787 38.174 1.00 95.69 520 SER A N 1
ATOM 4109 C CA . SER A 1 520 ? -9.114 19.046 37.307 1.00 95.69 520 SER A CA 1
ATOM 4110 C C . SER A 1 520 ? -9.056 20.486 36.786 1.00 95.69 520 SER A C 1
ATOM 4112 O O . SER A 1 520 ? -8.742 21.427 37.528 1.00 95.69 520 SER A O 1
ATOM 4114 N N . GLN A 1 521 ? -9.341 20.662 35.501 1.00 95.00 521 GLN A N 1
ATOM 4115 C CA . GLN A 1 521 ? -9.318 21.936 34.789 1.00 95.00 521 GLN A CA 1
ATOM 4116 C C . GLN A 1 521 ? -10.566 22.057 33.915 1.00 95.00 521 GLN A C 1
ATOM 4118 O O . GLN A 1 521 ? -11.027 21.068 33.357 1.00 95.00 521 GLN A O 1
ATOM 4123 N N . TRP A 1 522 ? -11.085 23.272 33.769 1.00 95.06 522 TRP A N 1
ATOM 4124 C CA . TRP A 1 522 ? -12.218 23.567 32.900 1.00 95.06 522 TRP A CA 1
ATOM 4125 C C . TRP A 1 522 ? -11.960 24.833 32.085 1.00 95.06 522 TRP A C 1
ATOM 4127 O O . TRP A 1 522 ? -11.642 25.872 32.663 1.00 95.06 522 TRP A O 1
ATOM 4137 N N . LYS A 1 523 ? -12.029 24.748 30.750 1.00 91.50 523 LYS A N 1
ATOM 4138 C CA . LYS A 1 523 ? -11.787 25.868 29.810 1.00 91.50 523 LYS A CA 1
ATOM 4139 C C . LYS A 1 523 ? -10.529 26.688 30.134 1.00 91.50 523 LYS A C 1
ATOM 4141 O O . LYS A 1 523 ? -10.516 27.916 30.091 1.00 91.50 523 LYS A O 1
ATOM 4146 N N . GLY A 1 524 ? -9.453 25.998 30.513 1.00 88.25 524 GLY A N 1
ATOM 4147 C CA . GLY A 1 524 ? -8.182 26.615 30.904 1.00 88.25 524 GLY A CA 1
ATOM 4148 C C . GLY A 1 524 ? -8.082 27.069 32.373 1.00 88.25 524 GLY A C 1
ATOM 4149 O O . GLY A 1 524 ? -6.970 27.314 32.849 1.00 88.25 524 GLY A O 1
ATOM 4150 N N . LEU A 1 525 ? -9.182 27.115 33.131 1.00 92.62 525 LEU A N 1
ATOM 4151 C CA . LEU A 1 525 ? -9.208 27.444 34.561 1.00 92.62 525 LEU A CA 1
ATOM 4152 C C . LEU A 1 525 ? -8.911 26.209 35.415 1.00 92.62 525 LEU A C 1
ATOM 4154 O O . LEU A 1 525 ? -9.571 25.180 35.286 1.00 92.62 525 LEU A O 1
ATOM 4158 N N . ALA A 1 526 ? -7.938 26.302 36.322 1.00 94.44 526 ALA A N 1
ATOM 4159 C CA . ALA A 1 526 ? -7.688 25.240 37.289 1.00 94.44 526 ALA A CA 1
ATOM 4160 C C . ALA A 1 526 ? -8.835 25.205 38.306 1.00 94.44 526 ALA A C 1
ATOM 4162 O O . ALA A 1 526 ? -9.081 26.197 38.997 1.00 94.44 526 ALA A O 1
ATOM 4163 N N . LEU A 1 527 ? -9.520 24.067 38.413 1.00 95.12 527 LEU A N 1
ATOM 4164 C CA . LEU A 1 527 ? -10.559 23.853 39.420 1.00 95.12 527 LEU A CA 1
ATOM 4165 C C . LEU A 1 527 ? -9.930 23.436 40.746 1.00 95.12 527 LEU A C 1
ATOM 4167 O O . LEU A 1 527 ? -10.269 23.981 41.796 1.00 95.12 527 LEU A O 1
ATOM 4171 N N . THR A 1 528 ? -8.962 22.520 40.679 1.00 94.50 528 THR A N 1
ATOM 4172 C CA . THR A 1 528 ? -8.249 21.993 41.845 1.00 94.50 528 THR A CA 1
ATOM 4173 C C . THR A 1 528 ? -6.771 22.357 41.815 1.00 94.50 528 THR A C 1
ATOM 4175 O O . THR A 1 528 ? -6.145 22.378 40.752 1.00 94.50 528 THR A O 1
ATOM 4178 N N . ARG A 1 529 ? -6.177 22.588 42.985 1.00 93.06 529 ARG A N 1
ATOM 4179 C CA . ARG A 1 529 ? -4.757 22.933 43.096 1.00 93.06 529 ARG A CA 1
ATOM 4180 C C . ARG A 1 529 ? -3.859 21.750 42.754 1.00 93.06 529 ARG A C 1
ATOM 4182 O O . ARG A 1 529 ? -4.026 20.662 43.295 1.00 93.06 529 ARG A O 1
ATOM 4189 N N . TRP A 1 530 ? -2.848 22.001 41.924 1.00 91.25 530 TRP A N 1
ATOM 4190 C CA . TRP A 1 530 ? -1.780 21.046 41.640 1.00 91.25 530 TRP A CA 1
ATOM 4191 C C . TRP A 1 530 ? -0.459 21.743 41.334 1.00 91.25 530 TRP A C 1
ATOM 4193 O O . TRP A 1 530 ? -0.428 22.886 40.864 1.00 91.25 530 TRP A O 1
ATOM 4203 N N . ARG A 1 531 ? 0.637 21.049 41.645 1.00 86.81 531 ARG A N 1
ATOM 4204 C CA . ARG A 1 531 ? 2.018 21.484 41.441 1.00 86.81 531 ARG A CA 1
ATOM 4205 C C . ARG A 1 531 ? 2.819 20.301 40.920 1.00 86.81 531 ARG A C 1
ATOM 4207 O O . ARG A 1 531 ? 2.749 19.216 41.496 1.00 86.81 531 ARG A O 1
ATOM 4214 N N . ALA A 1 532 ? 3.597 20.525 39.867 1.00 80.38 532 ALA A N 1
ATOM 4215 C CA . ALA A 1 532 ? 4.559 19.541 39.398 1.00 80.38 532 ALA A CA 1
ATOM 4216 C C . ALA A 1 532 ? 5.726 19.474 40.394 1.00 80.38 532 ALA A C 1
ATOM 4218 O O . ALA A 1 532 ? 6.620 20.315 40.371 1.00 80.38 532 ALA A O 1
ATOM 4219 N N . ASP A 1 533 ? 5.696 18.491 41.288 1.00 79.31 533 ASP A N 1
ATOM 4220 C CA . ASP A 1 533 ? 6.786 18.184 42.212 1.00 79.31 533 ASP A CA 1
ATOM 4221 C C . ASP A 1 533 ? 6.931 16.663 42.305 1.00 79.31 533 ASP A C 1
ATOM 4223 O O . ASP A 1 533 ? 6.081 15.983 42.878 1.00 79.31 533 ASP A O 1
ATOM 4227 N N . SER A 1 534 ? 8.003 16.129 41.721 1.00 69.25 534 SER A N 1
ATOM 4228 C CA . SER A 1 534 ? 8.304 14.693 41.712 1.00 69.25 534 SER A CA 1
ATOM 4229 C C . SER A 1 534 ? 8.784 14.156 43.064 1.00 69.25 534 SER A C 1
ATOM 4231 O O . SER A 1 534 ? 8.861 12.941 43.231 1.00 69.25 534 SER A O 1
ATOM 4233 N N . THR A 1 535 ? 9.093 15.032 44.026 1.00 74.75 535 THR A N 1
ATOM 4234 C CA . THR A 1 535 ? 9.594 14.654 45.355 1.00 74.75 535 THR A CA 1
ATOM 4235 C C . THR A 1 535 ? 8.451 14.471 46.345 1.00 74.75 535 THR A C 1
ATOM 4237 O O . THR A 1 535 ? 8.378 13.439 47.007 1.00 74.75 535 THR A O 1
ATOM 4240 N N . SER A 1 536 ? 7.555 15.459 46.458 1.00 76.38 536 SER A N 1
ATOM 4241 C CA . SER A 1 536 ? 6.420 15.392 47.390 1.00 76.38 536 SER A CA 1
ATOM 4242 C C . SER A 1 536 ? 5.176 14.762 46.759 1.00 76.38 536 SER A C 1
ATOM 4244 O O . SER A 1 536 ? 4.538 13.916 47.384 1.00 76.38 536 SER A O 1
ATOM 4246 N N . ASN A 1 537 ? 4.857 15.159 45.519 1.00 76.88 537 ASN A N 1
ATOM 4247 C CA . ASN A 1 537 ? 3.715 14.716 44.721 1.00 76.88 537 ASN A CA 1
ATOM 4248 C C . ASN A 1 537 ? 2.442 14.478 45.557 1.00 76.88 537 ASN A C 1
ATOM 4250 O O . ASN A 1 537 ? 1.917 13.372 45.562 1.00 76.88 537 ASN A O 1
ATOM 4254 N N . ASN A 1 538 ? 1.967 15.481 46.300 1.00 82.69 538 ASN A N 1
ATOM 4255 C CA . ASN A 1 538 ? 0.900 15.321 47.303 1.00 82.69 538 ASN A CA 1
ATOM 4256 C C . ASN A 1 538 ? -0.380 16.132 47.013 1.00 82.69 538 ASN A C 1
ATOM 4258 O O . ASN A 1 538 ? -1.235 16.262 47.889 1.00 82.69 538 ASN A O 1
ATOM 4262 N N . TYR A 1 539 ? -0.531 16.669 45.799 1.00 90.44 539 TYR A N 1
ATOM 4263 C CA . TYR A 1 539 ? -1.715 17.429 45.386 1.00 90.44 539 TYR A CA 1
ATOM 4264 C C . TYR A 1 539 ? -2.699 16.572 44.591 1.00 90.44 539 TYR A C 1
ATOM 4266 O O . TYR A 1 539 ? -2.314 15.861 43.662 1.00 90.44 539 TYR A O 1
ATOM 4274 N N . GLY A 1 540 ? -3.982 16.674 44.920 1.00 92.00 540 GLY A N 1
ATOM 4275 C CA . GLY A 1 540 ? -5.046 16.003 44.189 1.00 92.00 540 GLY A CA 1
ATOM 4276 C C . GLY A 1 540 ? -6.369 16.017 44.938 1.00 92.00 540 GLY A C 1
ATOM 4277 O O . GLY A 1 540 ? -6.507 16.616 46.005 1.00 92.00 540 GLY A O 1
ATOM 4278 N N . THR A 1 541 ? -7.341 15.323 44.360 1.00 93.75 541 THR A N 1
ATOM 4279 C CA . THR A 1 541 ? -8.629 15.051 44.994 1.00 93.75 541 THR A CA 1
ATOM 4280 C C . THR A 1 541 ? -8.563 13.688 45.660 1.00 93.75 541 THR A C 1
ATOM 4282 O O . THR A 1 541 ? -8.493 12.656 44.988 1.00 93.75 541 THR A O 1
ATOM 4285 N N . PHE A 1 542 ? -8.610 13.687 46.985 1.00 94.31 542 PHE A N 1
ATOM 4286 C CA . PHE A 1 542 ? -8.468 12.488 47.795 1.00 94.31 542 PHE A CA 1
ATOM 4287 C C . PHE A 1 542 ? -9.792 12.090 48.435 1.00 94.31 542 PHE A C 1
ATOM 4289 O O . PHE A 1 542 ? -10.643 12.926 48.736 1.00 94.31 542 PHE A O 1
ATOM 4296 N N . CYS A 1 543 ? -9.954 10.794 48.666 1.00 94.06 543 CYS A N 1
ATOM 4297 C CA . CYS A 1 543 ? -11.047 10.246 49.448 1.00 94.06 543 CYS A CA 1
ATOM 4298 C C . CYS A 1 543 ? -10.500 9.237 50.455 1.00 94.06 543 CYS A C 1
ATOM 4300 O O . CYS A 1 543 ? -9.655 8.407 50.104 1.00 94.06 543 CYS A O 1
ATOM 4302 N N . TYR A 1 544 ? -11.009 9.309 51.680 1.00 94.31 544 TYR A N 1
ATOM 4303 C CA . TYR A 1 544 ? -10.623 8.474 52.812 1.00 94.31 544 TYR A CA 1
ATOM 4304 C C . TYR A 1 544 ? -11.823 7.674 53.302 1.00 94.31 544 TYR A C 1
ATOM 4306 O O . TYR A 1 544 ? -12.942 8.185 53.313 1.00 94.31 544 TYR A O 1
ATOM 4314 N N . VAL A 1 545 ? -11.577 6.442 53.732 1.00 93.06 545 VAL A N 1
ATOM 4315 C CA . VAL A 1 545 ? -12.520 5.607 54.474 1.00 93.06 545 VAL A CA 1
ATOM 4316 C C . VAL A 1 545 ? -11.939 5.369 55.859 1.00 93.06 545 VAL A C 1
ATOM 4318 O O . VAL A 1 545 ? -10.880 4.754 55.978 1.00 93.06 545 VAL A O 1
ATOM 4321 N N . THR A 1 546 ? -12.628 5.849 56.888 1.00 92.81 546 THR A N 1
ATOM 4322 C CA . THR A 1 546 ? -12.231 5.687 58.290 1.00 92.81 546 THR A CA 1
ATOM 4323 C C . THR A 1 546 ? -13.138 4.668 58.963 1.00 92.81 546 THR A C 1
ATOM 4325 O O . THR A 1 546 ? -14.353 4.853 59.006 1.00 92.81 546 THR A O 1
ATOM 4328 N N . ASP A 1 547 ? -12.570 3.595 59.508 1.00 91.50 547 ASP A N 1
ATOM 4329 C CA . ASP A 1 547 ? -13.290 2.663 60.378 1.00 91.50 547 ASP A CA 1
ATOM 4330 C C . ASP A 1 547 ? -13.529 3.316 61.745 1.00 91.50 547 ASP A C 1
ATOM 4332 O O . ASP A 1 547 ? -12.584 3.584 62.487 1.00 91.50 547 ASP A O 1
ATOM 4336 N N . GLN A 1 548 ? -14.792 3.538 62.113 1.00 89.06 548 GLN A N 1
ATOM 4337 C CA . GLN A 1 548 ? -15.130 4.197 63.379 1.00 89.06 548 GLN A CA 1
ATOM 4338 C C . GLN A 1 548 ? -14.805 3.337 64.612 1.00 89.06 548 GLN A C 1
ATOM 4340 O O . GLN A 1 548 ? -14.754 3.859 65.724 1.00 89.06 548 GLN A O 1
ATOM 4345 N N . GLN A 1 549 ? -14.596 2.026 64.450 1.00 87.81 549 GLN A N 1
ATOM 4346 C CA . GLN A 1 549 ? -14.265 1.132 65.563 1.00 87.81 549 GLN A CA 1
ATOM 4347 C C . GLN A 1 549 ? -12.760 0.937 65.743 1.00 87.81 549 GLN A C 1
ATOM 4349 O O . GLN A 1 549 ? -12.287 0.920 66.876 1.00 87.81 549 GLN A O 1
ATOM 4354 N N . SER A 1 550 ? -12.011 0.744 64.654 1.00 88.00 550 SER A N 1
ATOM 4355 C CA . SER A 1 550 ? -10.558 0.518 64.727 1.00 88.00 550 SER A CA 1
ATOM 4356 C C . SER A 1 550 ? -9.722 1.786 64.561 1.00 88.00 550 SER A C 1
ATOM 4358 O O . SER A 1 550 ? -8.524 1.744 64.830 1.00 88.00 550 SER A O 1
ATOM 4360 N N . ALA A 1 551 ? -10.339 2.894 64.133 1.00 88.38 551 ALA A N 1
ATOM 4361 C CA . ALA A 1 551 ? -9.666 4.115 63.695 1.00 88.38 551 ALA A CA 1
ATOM 4362 C C . ALA A 1 551 ? -8.717 3.915 62.492 1.00 88.38 551 ALA A C 1
ATOM 4364 O O . ALA A 1 551 ? -7.897 4.787 62.209 1.00 88.38 551 ALA A O 1
ATOM 4365 N N . GLU A 1 552 ? -8.818 2.789 61.771 1.00 90.44 552 GLU A N 1
ATOM 4366 C CA . GLU A 1 552 ? -8.072 2.553 60.529 1.00 90.44 552 GLU A CA 1
ATOM 4367 C C . GLU A 1 552 ? -8.549 3.537 59.450 1.00 90.44 552 GLU A C 1
ATOM 4369 O O . GLU A 1 552 ? -9.739 3.584 59.137 1.00 90.44 552 GLU A O 1
ATOM 4374 N N . VAL A 1 553 ? -7.621 4.305 58.873 1.00 91.94 553 VAL A N 1
ATOM 4375 C CA . VAL A 1 553 ? -7.880 5.232 57.762 1.00 91.94 553 VAL A CA 1
ATOM 4376 C C . VAL A 1 553 ? -7.266 4.664 56.487 1.00 91.94 553 VAL A C 1
ATOM 4378 O O . VAL A 1 553 ? -6.068 4.397 56.428 1.00 91.94 553 VAL A O 1
ATOM 4381 N N . ILE A 1 554 ? -8.088 4.503 55.453 1.00 92.56 554 ILE A N 1
ATOM 4382 C CA . ILE A 1 554 ? -7.690 3.978 54.146 1.00 92.56 554 ILE A CA 1
ATOM 4383 C C . ILE A 1 554 ? -7.962 5.056 53.098 1.00 92.56 554 ILE A C 1
ATOM 4385 O O . ILE A 1 554 ? -9.113 5.440 52.891 1.00 92.56 554 ILE A O 1
ATOM 4389 N N . ALA A 1 555 ? -6.926 5.538 52.416 1.00 93.44 555 ALA A N 1
ATOM 4390 C CA . ALA A 1 555 ? -7.113 6.373 51.234 1.00 93.44 555 ALA A CA 1
ATOM 4391 C C . ALA A 1 555 ? -7.542 5.510 50.037 1.00 93.44 555 ALA A C 1
ATOM 4393 O O . ALA A 1 555 ? -7.242 4.323 49.965 1.00 93.44 555 ALA A O 1
ATOM 4394 N N . HIS A 1 556 ? -8.249 6.098 49.077 1.00 91.88 556 HIS A N 1
ATOM 4395 C CA . HIS A 1 556 ? -8.650 5.386 47.860 1.00 91.88 556 HIS A CA 1
ATOM 4396 C C . HIS A 1 556 ? -7.481 5.050 46.913 1.00 91.88 556 HIS A C 1
ATOM 4398 O O . HIS A 1 556 ? -7.631 4.206 46.036 1.00 91.88 556 HIS A O 1
ATOM 4404 N N . SER A 1 557 ? -6.334 5.703 47.098 1.00 92.38 557 SER A N 1
ATOM 4405 C CA . SER A 1 557 ? -5.117 5.617 46.290 1.00 92.38 557 SER A CA 1
ATOM 4406 C C . SER A 1 557 ? -3.881 5.702 47.192 1.00 92.38 557 SER A C 1
ATOM 4408 O O . SER A 1 557 ? -4.001 6.048 48.367 1.00 92.38 557 SER A O 1
ATOM 4410 N N . TYR A 1 558 ? -2.693 5.410 46.652 1.00 90.94 558 TYR A N 1
ATOM 4411 C CA . TYR A 1 558 ? -1.448 5.396 47.432 1.00 90.94 558 TYR A CA 1
ATOM 4412 C C . TYR A 1 558 ? -1.145 6.754 48.096 1.00 90.94 558 TYR A C 1
ATOM 4414 O O . TYR A 1 558 ? -0.897 6.833 49.302 1.00 90.94 558 TYR A O 1
ATOM 4422 N N . GLN A 1 559 ? -1.228 7.840 47.326 1.00 90.94 559 GLN A N 1
ATOM 4423 C CA . GLN A 1 559 ? -1.243 9.204 47.851 1.00 90.94 559 GLN A CA 1
ATOM 4424 C C . GLN A 1 559 ? -2.647 9.530 48.399 1.00 90.94 559 GLN A C 1
ATOM 4426 O O . GLN A 1 559 ? -3.645 9.062 47.843 1.00 90.94 559 GLN A O 1
ATOM 4431 N N . PRO A 1 560 ? -2.758 10.315 49.483 1.00 91.06 560 PRO A N 1
ATOM 4432 C CA . PRO A 1 560 ? -1.682 11.090 50.096 1.00 91.06 560 PRO A CA 1
ATOM 4433 C C . PRO A 1 560 ? -0.986 10.386 51.267 1.00 91.06 560 PRO A C 1
ATOM 4435 O O . PRO A 1 560 ? -0.017 10.906 51.802 1.00 91.06 560 PRO A O 1
ATOM 4438 N N . THR A 1 561 ? -1.481 9.223 51.701 1.00 89.06 561 THR A N 1
ATOM 4439 C CA . THR A 1 561 ? -0.985 8.557 52.922 1.00 89.06 561 THR A CA 1
ATOM 4440 C C . THR A 1 561 ? 0.405 7.943 52.768 1.00 89.06 561 THR A C 1
ATOM 4442 O O . THR A 1 561 ? 1.089 7.752 53.770 1.00 89.06 561 THR A O 1
ATOM 4445 N N . CYS A 1 562 ? 0.812 7.605 51.538 1.00 86.62 562 CYS A N 1
ATOM 4446 C CA . CYS A 1 562 ? 2.076 6.933 51.220 1.00 86.62 562 CYS A CA 1
ATOM 4447 C C . CYS A 1 562 ? 2.317 5.652 52.036 1.00 86.62 562 CYS A C 1
ATOM 4449 O O . CYS A 1 562 ? 3.457 5.264 52.283 1.00 86.62 562 CYS A O 1
ATOM 4451 N N . CYS A 1 563 ? 1.243 5.001 52.488 1.00 82.94 563 CYS A N 1
ATOM 4452 C CA . CYS A 1 563 ? 1.343 3.791 53.286 1.00 82.94 563 CYS A CA 1
ATOM 4453 C C . CYS A 1 563 ? 1.409 2.565 52.368 1.00 82.94 563 CYS A C 1
ATOM 4455 O O . CYS A 1 563 ? 0.590 2.423 51.469 1.00 82.94 563 CYS A O 1
ATOM 4457 N N . GLU A 1 564 ? 2.335 1.634 52.598 1.00 76.38 564 GLU A N 1
ATOM 4458 C CA . GLU A 1 564 ? 2.407 0.386 51.811 1.00 76.38 564 GLU A CA 1
ATOM 4459 C C . GLU A 1 564 ? 1.312 -0.632 52.178 1.00 76.38 564 GLU A C 1
ATOM 4461 O O . GLU A 1 564 ? 1.073 -1.604 51.456 1.00 76.38 564 GLU A O 1
ATOM 4466 N N . ARG A 1 565 ? 0.662 -0.431 53.330 1.00 76.25 565 ARG A N 1
ATOM 4467 C CA . ARG A 1 565 ? -0.488 -1.206 53.806 1.00 76.25 565 ARG A CA 1
ATOM 4468 C C . ARG A 1 565 ? -1.570 -0.217 54.222 1.00 76.25 565 ARG A C 1
ATOM 4470 O O . ARG A 1 565 ? -1.414 0.419 55.261 1.00 76.25 565 ARG A O 1
ATOM 4477 N N . PRO A 1 566 ? -2.637 -0.038 53.435 1.00 79.06 566 PRO A N 1
ATOM 4478 C CA . PRO A 1 566 ? -3.262 -1.002 52.525 1.00 79.06 566 PRO A CA 1
ATOM 4479 C C . PRO A 1 566 ? -2.519 -1.249 51.207 1.00 79.06 566 PRO A C 1
ATOM 4481 O O . PRO A 1 566 ? -1.731 -0.426 50.765 1.00 79.06 566 PRO A O 1
ATOM 4484 N N . HIS A 1 567 ? -2.778 -2.394 50.569 1.00 85.50 567 HIS A N 1
ATOM 4485 C CA . HIS A 1 567 ? -2.227 -2.679 49.240 1.00 85.50 567 HIS A CA 1
ATOM 4486 C C . HIS A 1 567 ? -2.976 -1.884 48.173 1.00 85.50 567 HIS A C 1
ATOM 4488 O O . HIS A 1 567 ? -4.202 -1.988 48.100 1.00 85.50 567 HIS A O 1
ATOM 4494 N N . TYR A 1 568 ? -2.229 -1.160 47.338 1.00 90.88 568 TYR A N 1
ATOM 4495 C CA . TYR A 1 568 ? -2.764 -0.316 46.274 1.00 90.88 568 TYR A CA 1
ATOM 4496 C C . TYR A 1 568 ? -2.462 -0.878 44.889 1.00 90.88 568 TYR A C 1
ATOM 4498 O O . TYR A 1 568 ? -1.323 -1.252 44.591 1.00 90.88 568 TYR A O 1
ATOM 4506 N N . LYS A 1 569 ? -3.485 -0.883 44.037 1.00 91.88 569 LYS A N 1
ATOM 4507 C CA . LYS A 1 569 ? -3.393 -1.244 42.626 1.00 91.88 569 LYS A CA 1
ATOM 4508 C C . LYS A 1 569 ? -4.110 -0.197 41.790 1.00 91.88 569 LYS A C 1
ATOM 4510 O O . LYS A 1 569 ? -5.214 0.204 42.145 1.00 91.88 569 LYS A O 1
ATOM 4515 N N . THR A 1 570 ? -3.514 0.189 40.673 1.00 93.06 570 THR A N 1
ATOM 4516 C CA . THR A 1 570 ? -4.093 1.174 39.759 1.00 93.06 570 THR A CA 1
ATOM 4517 C C . THR A 1 570 ? -4.186 0.584 38.367 1.00 93.06 570 THR A C 1
ATOM 4519 O O . THR A 1 570 ? -3.239 -0.060 37.918 1.00 93.06 570 THR A O 1
ATOM 4522 N N . ARG A 1 571 ? -5.304 0.802 37.677 1.00 92.75 571 ARG A N 1
ATOM 4523 C CA . ARG A 1 571 ? -5.479 0.427 36.271 1.00 92.75 571 ARG A CA 1
ATOM 4524 C C . ARG A 1 571 ? -5.919 1.637 35.472 1.00 92.75 571 ARG A C 1
ATOM 4526 O O . ARG A 1 571 ? -6.850 2.338 35.867 1.00 92.75 571 ARG A O 1
ATOM 4533 N N . PHE A 1 572 ? -5.270 1.849 34.339 1.00 92.00 572 PHE A N 1
ATOM 4534 C CA . PHE A 1 572 ? -5.714 2.801 33.331 1.00 92.00 572 PHE A CA 1
ATOM 4535 C C . PHE A 1 572 ? -6.289 2.042 32.144 1.00 92.00 572 PHE A C 1
ATOM 4537 O O . PHE A 1 572 ? -5.692 1.066 31.693 1.00 92.00 572 PHE A O 1
ATOM 4544 N N . ASN A 1 573 ? -7.451 2.476 31.667 1.00 84.06 573 ASN A N 1
ATOM 4545 C CA . ASN A 1 573 ? -8.096 1.952 30.472 1.00 84.06 573 ASN A CA 1
ATOM 4546 C C . ASN A 1 573 ? -8.865 3.082 29.760 1.00 84.06 573 ASN A C 1
ATOM 4548 O O . ASN A 1 573 ? -9.005 4.182 30.293 1.00 84.06 573 ASN A O 1
ATOM 4552 N N . ASP A 1 574 ? -9.384 2.808 28.564 1.00 76.88 574 ASP A N 1
ATOM 4553 C CA . ASP A 1 574 ? -10.131 3.796 27.768 1.00 76.88 574 ASP A CA 1
ATOM 4554 C C . ASP A 1 574 ? -11.449 4.236 28.430 1.00 76.88 574 ASP A C 1
ATOM 4556 O O . ASP A 1 574 ? -12.002 5.275 28.082 1.00 76.88 574 ASP A O 1
ATOM 4560 N N . ALA A 1 575 ? -11.966 3.457 29.385 1.00 74.81 575 ALA A N 1
ATOM 4561 C CA . ALA A 1 575 ? -13.196 3.770 30.103 1.00 74.81 575 ALA A CA 1
ATOM 4562 C C . ALA A 1 575 ? -12.970 4.665 31.333 1.00 74.81 575 ALA A C 1
ATOM 4564 O O . ALA A 1 575 ? -13.949 5.208 31.843 1.00 74.81 575 ALA A O 1
ATOM 4565 N N . GLY A 1 576 ? -11.728 4.834 31.805 1.00 88.81 576 GLY A N 1
ATOM 4566 C CA . GLY A 1 576 ? -11.413 5.646 32.976 1.00 88.81 576 GLY A CA 1
ATOM 4567 C C . GLY A 1 576 ? -10.186 5.184 33.764 1.00 88.81 576 GLY A C 1
ATOM 4568 O O . GLY A 1 576 ? -9.272 4.523 33.267 1.00 88.81 576 GLY A O 1
ATOM 4569 N N . ILE A 1 577 ? -10.160 5.573 35.036 1.00 94.56 577 ILE A N 1
ATOM 4570 C CA . ILE A 1 577 ? -9.103 5.221 35.990 1.00 94.56 577 ILE A CA 1
ATOM 4571 C C . ILE A 1 577 ? -9.708 4.391 37.113 1.00 94.56 577 ILE A C 1
ATOM 4573 O O . ILE A 1 577 ? -10.697 4.804 37.722 1.00 94.56 577 ILE A O 1
ATOM 4577 N N . GLU A 1 578 ? -9.088 3.261 37.436 1.00 94.69 578 GLU A N 1
ATOM 4578 C CA . GLU A 1 578 ? -9.485 2.419 38.561 1.00 94.69 578 GLU A CA 1
ATOM 4579 C C . GLU A 1 578 ? -8.401 2.356 39.637 1.00 94.69 578 GLU A C 1
ATOM 4581 O O . GLU A 1 578 ? -7.233 2.115 39.332 1.00 94.69 578 GLU A O 1
ATOM 4586 N N . PHE A 1 579 ? -8.804 2.488 40.901 1.00 94.00 579 PHE A N 1
ATOM 4587 C CA . PHE A 1 579 ? -7.963 2.222 42.067 1.00 94.00 579 PHE A CA 1
ATOM 4588 C C . PHE A 1 579 ? -8.577 1.126 42.933 1.00 94.00 579 PHE A C 1
ATOM 4590 O O . PHE A 1 579 ? -9.739 1.223 43.325 1.00 94.00 579 PHE A O 1
ATOM 4597 N N . ASP A 1 580 ? -7.778 0.131 43.300 1.00 93.50 580 ASP A N 1
ATOM 4598 C CA . ASP A 1 580 ? -8.097 -0.834 44.346 1.00 93.50 580 ASP A CA 1
ATOM 4599 C C . ASP A 1 580 ? -7.196 -0.583 45.558 1.00 93.50 580 ASP A C 1
ATOM 4601 O O . ASP A 1 580 ? -5.971 -0.609 45.438 1.00 93.50 580 ASP A O 1
ATOM 4605 N N . ALA A 1 581 ? -7.794 -0.400 46.734 1.00 92.44 581 ALA A N 1
ATOM 4606 C CA . ALA A 1 581 ? -7.094 -0.312 48.012 1.00 92.44 581 ALA A CA 1
ATOM 4607 C C . ALA A 1 581 ? -7.624 -1.387 48.967 1.00 92.44 581 ALA A C 1
ATOM 4609 O O . ALA A 1 581 ? -8.829 -1.503 49.180 1.00 92.44 581 ALA A O 1
ATOM 4610 N N . SER A 1 582 ? -6.747 -2.201 49.554 1.00 89.94 582 SER A N 1
ATOM 4611 C CA . SER A 1 582 ? -7.146 -3.297 50.451 1.00 89.94 582 SER A CA 1
ATOM 4612 C C . SER A 1 582 ? -6.489 -3.182 51.820 1.00 89.94 582 SER A C 1
ATOM 4614 O O . SER A 1 582 ? -5.300 -3.476 51.955 1.00 89.94 582 SER A O 1
ATOM 4616 N N . GLY A 1 583 ? -7.270 -2.779 52.827 1.00 87.50 583 GLY A N 1
ATOM 4617 C CA . GLY A 1 583 ? -6.853 -2.699 54.231 1.00 87.50 583 GLY A CA 1
ATOM 4618 C C . GLY A 1 583 ? -7.263 -3.918 55.048 1.00 87.50 583 GLY A C 1
ATOM 4619 O O . GLY A 1 583 ? -7.602 -4.976 54.496 1.00 87.50 583 GLY A O 1
ATOM 4620 N N . THR A 1 584 ? -7.226 -3.760 56.373 1.00 86.06 584 THR A N 1
ATOM 4621 C CA . THR A 1 584 ? -7.524 -4.831 57.332 1.00 86.06 584 THR A CA 1
ATOM 4622 C C . THR A 1 584 ? -9.020 -5.121 57.377 1.00 86.06 584 THR A C 1
ATOM 4624 O O . THR A 1 584 ? -9.435 -6.274 57.231 1.00 86.06 584 THR A O 1
ATOM 4627 N N . THR A 1 585 ? -9.838 -4.077 57.535 1.00 87.19 585 THR A N 1
ATOM 4628 C CA . THR A 1 585 ? -11.296 -4.217 57.683 1.00 87.19 585 THR A CA 1
ATOM 4629 C C . THR A 1 585 ? -12.046 -3.996 56.369 1.00 87.19 585 THR A C 1
ATOM 4631 O O . THR A 1 585 ? -13.022 -4.702 56.088 1.00 87.19 585 THR A O 1
ATOM 4634 N N . PHE A 1 586 ? -11.582 -3.062 55.535 1.00 90.00 586 PHE A N 1
ATOM 4635 C CA . PHE A 1 586 ? -12.254 -2.671 54.295 1.00 90.00 586 PHE A CA 1
ATOM 4636 C C . PHE A 1 586 ? -11.382 -2.866 53.053 1.00 90.00 586 PHE A C 1
ATOM 4638 O O . PHE A 1 586 ? -10.158 -2.745 53.099 1.00 90.00 586 PHE A O 1
ATOM 4645 N N . SER A 1 587 ? -12.030 -3.134 51.920 1.00 91.44 587 SER A N 1
ATOM 4646 C CA . SER A 1 587 ? -11.455 -2.913 50.591 1.00 91.44 587 SER A CA 1
ATOM 4647 C C . SER A 1 587 ? -12.254 -1.855 49.843 1.00 91.44 587 SER A C 1
ATOM 4649 O O . SER A 1 587 ? -13.485 -1.843 49.897 1.00 91.44 587 SER A O 1
ATOM 4651 N N . ILE A 1 588 ? -11.546 -0.987 49.137 1.00 92.81 588 ILE A N 1
ATOM 4652 C CA . ILE A 1 588 ? -12.081 0.130 48.375 1.00 92.81 588 ILE A CA 1
ATOM 4653 C C . ILE A 1 588 ? -11.781 -0.117 46.904 1.00 92.81 588 ILE A C 1
ATOM 4655 O O . ILE A 1 588 ? -10.639 -0.391 46.551 1.00 92.81 588 ILE A O 1
ATOM 4659 N N . HIS A 1 589 ? -12.799 0.016 46.063 1.00 93.88 589 HIS A N 1
ATOM 4660 C CA . HIS A 1 589 ? -12.645 0.085 44.616 1.00 93.88 589 HIS A CA 1
ATOM 4661 C C . HIS A 1 589 ? -13.163 1.435 44.127 1.00 93.88 589 HIS A C 1
ATOM 4663 O O . HIS A 1 589 ? -14.328 1.761 44.360 1.00 93.88 589 HIS A O 1
ATOM 4669 N N . THR A 1 590 ? -12.322 2.216 43.463 1.00 94.00 590 THR A N 1
ATOM 4670 C CA . THR A 1 590 ? -12.673 3.531 42.922 1.00 94.00 590 THR A CA 1
ATOM 4671 C C . THR A 1 590 ? -12.591 3.511 41.413 1.00 94.00 590 THR A C 1
ATOM 4673 O O . THR A 1 590 ? -11.580 3.078 40.885 1.00 94.00 590 THR A O 1
ATOM 4676 N N . HIS A 1 591 ? -13.611 4.029 40.736 1.00 94.31 591 HIS A N 1
ATOM 4677 C CA . HIS A 1 591 ? -13.625 4.226 39.291 1.00 94.31 591 HIS A CA 1
ATOM 4678 C C . HIS A 1 591 ? -13.893 5.699 38.970 1.00 94.31 591 HIS A C 1
ATOM 4680 O O . HIS A 1 591 ? -14.879 6.264 39.456 1.00 94.31 591 HIS A O 1
ATOM 4686 N N . ILE A 1 592 ? -13.013 6.315 38.185 1.00 94.56 592 ILE A N 1
ATOM 4687 C CA . ILE A 1 592 ? -13.020 7.741 37.851 1.00 94.56 592 ILE A CA 1
ATOM 4688 C C . ILE A 1 592 ? -13.212 7.912 36.349 1.00 94.56 592 ILE A C 1
ATOM 4690 O O . ILE A 1 592 ? -12.462 7.332 35.566 1.00 94.56 592 ILE A O 1
ATOM 4694 N N . VAL A 1 593 ? -14.182 8.741 35.970 1.00 93.69 593 VAL A N 1
ATOM 4695 C CA . VAL A 1 593 ? -14.518 9.054 34.575 1.00 93.69 593 VAL A CA 1
ATOM 4696 C C . VAL A 1 593 ? -14.832 10.540 34.415 1.00 93.69 593 VAL A C 1
ATOM 4698 O O . VAL A 1 593 ? -15.243 11.187 35.378 1.00 93.69 593 VAL A O 1
ATOM 4701 N N . VAL A 1 594 ? -14.692 11.064 33.198 1.00 92.75 594 VAL A N 1
ATOM 4702 C CA . VAL A 1 594 ? -15.233 12.373 32.794 1.00 92.75 594 VAL A CA 1
ATOM 4703 C C . VAL A 1 594 ? -16.473 12.116 31.940 1.00 92.75 594 VAL A C 1
ATOM 4705 O O . VAL A 1 594 ? -16.452 11.224 31.091 1.00 92.75 594 VAL A O 1
ATOM 4708 N N . SER A 1 595 ? -17.570 12.828 32.205 1.00 87.50 595 SER A N 1
ATOM 4709 C CA . SER A 1 595 ? -18.801 12.668 31.424 1.00 87.50 595 SER A CA 1
ATOM 4710 C C . SER A 1 595 ? -18.605 13.215 30.004 1.00 87.50 595 SER A C 1
ATOM 4712 O O . SER A 1 595 ? -18.099 14.324 29.854 1.00 87.50 595 SER A O 1
ATOM 4714 N N . PRO A 1 596 ? -19.015 12.483 28.954 1.00 82.75 596 PRO A N 1
ATOM 4715 C CA . PRO A 1 596 ? -18.954 12.996 27.587 1.00 82.75 596 PRO A CA 1
ATOM 4716 C C . PRO A 1 596 ? -20.009 14.079 27.304 1.00 82.75 596 PRO A C 1
ATOM 4718 O O . PRO A 1 596 ? -19.872 14.803 26.327 1.00 82.75 596 PRO A O 1
ATOM 4721 N N . GLU A 1 597 ? -21.057 14.179 28.129 1.00 84.31 597 GLU A N 1
ATOM 4722 C CA . GLU A 1 597 ? -22.199 15.084 27.909 1.00 84.31 597 GLU A CA 1
ATOM 4723 C C . GLU A 1 597 ? -22.153 16.348 28.781 1.00 84.31 597 GLU A C 1
ATOM 4725 O O . GLU A 1 597 ? -22.695 17.379 28.400 1.00 84.31 597 GLU A O 1
ATOM 4730 N N . ASP A 1 598 ? -21.513 16.271 29.950 1.00 87.31 598 ASP A N 1
ATOM 4731 C CA . ASP A 1 598 ? -21.478 17.336 30.956 1.00 87.31 598 ASP A CA 1
ATOM 4732 C C . ASP A 1 598 ? -20.034 17.567 31.422 1.00 87.31 598 ASP A C 1
ATOM 4734 O O . ASP A 1 598 ? -19.279 16.608 31.577 1.00 87.31 598 ASP A O 1
ATOM 4738 N N . ASP A 1 599 ? -19.675 18.807 31.759 1.00 91.94 599 ASP A N 1
ATOM 4739 C CA . ASP A 1 599 ? -18.357 19.179 32.304 1.00 91.94 599 ASP A CA 1
ATOM 4740 C C . ASP A 1 599 ? -18.204 18.771 33.777 1.00 91.94 599 ASP A C 1
ATOM 4742 O O . ASP A 1 599 ? -18.150 19.584 34.707 1.00 91.94 599 ASP A O 1
ATOM 4746 N N . VAL A 1 600 ? -18.185 17.457 33.993 1.00 90.31 600 VAL A N 1
ATOM 4747 C CA . VAL A 1 600 ? -18.158 16.821 35.308 1.00 90.31 600 VAL A CA 1
ATOM 4748 C C . VAL A 1 600 ? -17.253 15.596 35.313 1.00 90.31 600 VAL A C 1
ATOM 4750 O O . VAL A 1 600 ? -17.369 14.701 34.471 1.00 90.31 600 VAL A O 1
ATOM 4753 N N . GLU A 1 601 ? -16.396 15.505 36.329 1.00 93.50 601 GLU A N 1
ATOM 4754 C CA . GLU A 1 601 ? -15.775 14.235 36.699 1.00 93.50 601 GLU A CA 1
ATOM 4755 C C . GLU A 1 601 ? -16.623 13.504 37.743 1.00 93.50 601 GLU A C 1
ATOM 4757 O O . GLU A 1 601 ? -17.165 14.093 38.683 1.00 93.50 601 GLU A O 1
ATOM 4762 N N . ILE A 1 602 ? -16.731 12.187 37.581 1.00 91.94 602 ILE A N 1
ATOM 4763 C CA . ILE A 1 602 ? -17.487 11.301 38.461 1.00 91.94 602 ILE A CA 1
ATOM 4764 C C . ILE A 1 602 ? -16.530 10.270 39.041 1.00 91.94 602 ILE A C 1
ATOM 4766 O O . ILE A 1 602 ? -15.886 9.515 38.314 1.00 91.94 602 ILE A O 1
ATOM 4770 N N . ARG A 1 603 ? -16.499 10.187 40.371 1.00 92.75 603 ARG A N 1
ATOM 4771 C CA . ARG A 1 603 ? -15.696 9.225 41.125 1.00 92.75 603 ARG A CA 1
ATOM 4772 C C . ARG A 1 603 ? -16.618 8.298 41.900 1.00 92.75 603 ARG A C 1
ATOM 4774 O O . ARG A 1 603 ? -17.293 8.688 42.853 1.00 92.75 603 ARG A O 1
ATOM 4781 N N . ARG A 1 604 ? -16.693 7.046 41.457 1.00 91.50 604 ARG A N 1
ATOM 4782 C CA . ARG A 1 604 ? -17.505 5.994 42.074 1.00 91.50 604 ARG A CA 1
ATOM 4783 C C . ARG A 1 604 ? -16.635 5.158 42.996 1.00 91.50 604 ARG A C 1
ATOM 4785 O O . ARG A 1 604 ? -15.777 4.434 42.517 1.00 91.50 604 ARG A O 1
ATOM 4792 N N . ILE A 1 605 ? -16.913 5.202 44.291 1.00 90.56 605 ILE A N 1
ATOM 4793 C CA . ILE A 1 605 ? -16.199 4.465 45.330 1.00 90.56 605 ILE A CA 1
ATOM 4794 C C . ILE A 1 605 ? -17.084 3.343 45.863 1.00 90.56 605 ILE A C 1
ATOM 4796 O O . ILE A 1 605 ? -18.210 3.561 46.296 1.00 90.56 605 ILE A O 1
ATOM 4800 N N . THR A 1 606 ? -16.570 2.124 45.863 1.00 90.06 606 THR A N 1
ATOM 4801 C CA . THR A 1 606 ? -17.230 0.948 46.424 1.00 90.06 606 THR A CA 1
ATOM 4802 C C . THR A 1 606 ? -16.454 0.483 47.641 1.00 90.06 606 THR A C 1
ATOM 4804 O O . THR A 1 606 ? -15.315 0.045 47.513 1.00 90.06 606 THR A O 1
ATOM 4807 N N . VAL A 1 607 ? -17.077 0.557 48.815 1.00 89.75 607 VAL A N 1
ATOM 4808 C CA . VAL A 1 607 ? -16.489 0.108 50.082 1.00 89.75 607 VAL A CA 1
ATOM 4809 C C . VAL A 1 607 ? -17.049 -1.266 50.418 1.00 89.75 607 VAL A C 1
ATOM 4811 O O . VAL A 1 607 ? -18.264 -1.445 50.509 1.00 89.75 607 VAL A O 1
ATOM 4814 N N . THR A 1 608 ? -16.173 -2.248 50.601 1.00 88.69 608 THR A N 1
ATOM 4815 C CA . THR A 1 608 ? -16.539 -3.633 50.918 1.00 88.69 608 THR A CA 1
ATOM 4816 C C . THR A 1 608 ? -15.999 -4.024 52.284 1.00 88.69 608 THR A C 1
ATOM 4818 O O . THR A 1 608 ? -14.804 -3.904 52.547 1.00 88.69 608 THR A O 1
ATOM 4821 N N . ASN A 1 609 ? -16.879 -4.521 53.154 1.00 88.25 609 ASN A N 1
ATOM 4822 C CA . ASN A 1 609 ? -16.511 -4.992 54.488 1.00 88.25 609 ASN A CA 1
ATOM 4823 C C . ASN A 1 609 ? -16.010 -6.437 54.449 1.00 88.25 609 ASN A C 1
ATOM 4825 O O . ASN A 1 609 ? -16.774 -7.364 54.163 1.00 88.25 609 ASN A O 1
ATOM 4829 N N . ARG A 1 610 ? -14.732 -6.622 54.791 1.00 85.50 610 ARG A N 1
ATOM 4830 C CA . ARG A 1 610 ? -14.048 -7.923 54.828 1.00 85.50 610 ARG A CA 1
ATOM 4831 C C . ARG A 1 610 ? -14.142 -8.610 56.192 1.00 85.50 610 ARG A C 1
ATOM 4833 O O . ARG A 1 610 ? -13.748 -9.766 56.326 1.00 85.50 610 ARG A O 1
ATOM 4840 N N . SER A 1 611 ? -14.662 -7.924 57.209 1.00 85.00 611 SER A N 1
ATOM 4841 C CA . SER A 1 611 ? -14.850 -8.483 58.548 1.00 85.00 611 SER A CA 1
ATOM 4842 C C . SER A 1 611 ? -16.141 -9.304 58.659 1.00 85.00 611 SER A C 1
ATOM 4844 O O . SER A 1 611 ? -17.015 -9.255 57.793 1.00 85.00 611 SER A O 1
ATOM 4846 N N . ARG A 1 612 ? -16.281 -10.064 59.754 1.00 83.50 612 ARG A N 1
ATOM 4847 C CA . ARG A 1 612 ? -17.458 -10.913 60.041 1.00 83.50 612 ARG A CA 1
ATOM 4848 C C . ARG A 1 612 ? -18.637 -10.166 60.680 1.00 83.50 612 ARG A C 1
ATOM 4850 O O . ARG A 1 612 ? -19.678 -10.770 60.911 1.00 83.50 612 ARG A O 1
ATOM 4857 N N . GLN A 1 613 ? -18.480 -8.883 60.996 1.00 86.31 613 GLN A N 1
ATOM 4858 C CA . GLN A 1 613 ? -19.490 -8.071 61.683 1.00 86.31 613 GLN A CA 1
ATOM 4859 C C . GLN A 1 613 ? -19.845 -6.848 60.841 1.00 86.31 613 GLN A C 1
ATOM 4861 O O . GLN A 1 613 ? -19.052 -6.424 60.004 1.00 86.31 613 GLN A O 1
ATOM 4866 N N . THR A 1 614 ? -21.030 -6.276 61.048 1.00 87.25 614 THR A N 1
ATOM 4867 C CA . THR A 1 614 ? -21.363 -4.965 60.474 1.00 87.25 614 THR A CA 1
ATOM 4868 C C . THR A 1 614 ? -20.405 -3.919 61.036 1.00 87.25 614 THR A C 1
ATOM 4870 O O . THR A 1 614 ? -20.214 -3.862 62.249 1.00 87.25 614 THR A O 1
ATOM 4873 N N . ARG A 1 615 ? -19.802 -3.108 60.163 1.00 88.56 615 ARG A N 1
ATOM 4874 C CA . ARG A 1 615 ? -18.822 -2.085 60.549 1.00 88.56 615 ARG A CA 1
ATOM 4875 C C . ARG A 1 615 ? -19.319 -0.693 60.156 1.00 88.56 615 ARG A C 1
ATOM 4877 O O . ARG A 1 615 ? -19.675 -0.522 58.987 1.00 88.56 615 ARG A O 1
ATOM 4884 N N . PRO A 1 616 ? -19.379 0.267 61.094 1.00 90.12 616 PRO A N 1
ATOM 4885 C CA . PRO A 1 616 ? -19.587 1.672 60.772 1.00 90.12 616 PRO A CA 1
ATOM 4886 C C . PRO A 1 616 ? -18.299 2.300 60.226 1.00 90.12 616 PRO A C 1
ATOM 4888 O O . PRO A 1 616 ? -17.204 2.007 60.709 1.00 90.12 616 PRO A O 1
ATOM 4891 N N . PHE A 1 617 ? -18.430 3.152 59.216 1.00 90.38 617 PHE A N 1
ATOM 4892 C CA . PHE A 1 617 ? -17.324 3.871 58.600 1.00 90.38 617 PHE A CA 1
ATOM 4893 C C . PHE A 1 617 ? -17.743 5.270 58.153 1.00 90.38 617 PHE A C 1
ATOM 4895 O O . PHE A 1 617 ? -18.916 5.523 57.867 1.00 90.38 617 PHE A O 1
ATOM 4902 N N . ASP A 1 618 ? -16.752 6.145 58.034 1.00 91.69 618 ASP A N 1
ATOM 4903 C CA . ASP A 1 618 ? -16.887 7.463 57.426 1.00 91.69 618 ASP A CA 1
ATOM 4904 C C . ASP A 1 618 ? -16.187 7.484 56.077 1.00 91.69 618 ASP A C 1
ATOM 4906 O O . ASP A 1 618 ? -15.028 7.087 55.977 1.00 91.69 618 ASP A O 1
ATOM 4910 N N . ILE A 1 619 ? -16.864 7.987 55.046 1.00 92.06 619 ILE A N 1
ATOM 4911 C CA . ILE A 1 619 ? -16.223 8.368 53.788 1.00 92.06 619 ILE A CA 1
ATOM 4912 C C . ILE A 1 619 ? -16.026 9.883 53.788 1.00 92.06 619 ILE A C 1
ATOM 4914 O O . ILE A 1 619 ? -16.986 10.621 53.979 1.00 92.06 619 ILE A O 1
ATOM 4918 N N . THR A 1 620 ? -14.789 10.354 53.629 1.00 94.75 620 THR A N 1
ATOM 4919 C CA . THR A 1 620 ? -14.446 11.788 53.650 1.00 94.75 620 THR A CA 1
ATOM 4920 C C . THR A 1 620 ? -13.693 12.163 52.377 1.00 94.75 620 THR A C 1
ATOM 4922 O O . THR A 1 620 ? -12.632 11.601 52.115 1.00 94.75 620 THR A O 1
ATOM 4925 N N . SER A 1 621 ? -14.204 13.109 51.586 1.00 95.19 621 SER A N 1
ATOM 4926 C CA . SER A 1 621 ? -13.493 13.668 50.423 1.00 95.19 621 SER A CA 1
ATOM 4927 C C . SER A 1 621 ? -12.629 14.863 50.819 1.00 95.19 621 SER A C 1
ATOM 4929 O O . SER A 1 621 ? -12.964 15.569 51.762 1.00 95.19 621 SER A O 1
ATOM 4931 N N . TYR A 1 622 ? -11.590 15.176 50.059 1.00 95.56 622 TYR A N 1
ATOM 4932 C CA . TYR A 1 622 ? -10.786 16.383 50.231 1.00 95.56 622 TYR A CA 1
ATOM 4933 C C . TYR A 1 622 ? -10.267 16.861 48.878 1.00 95.56 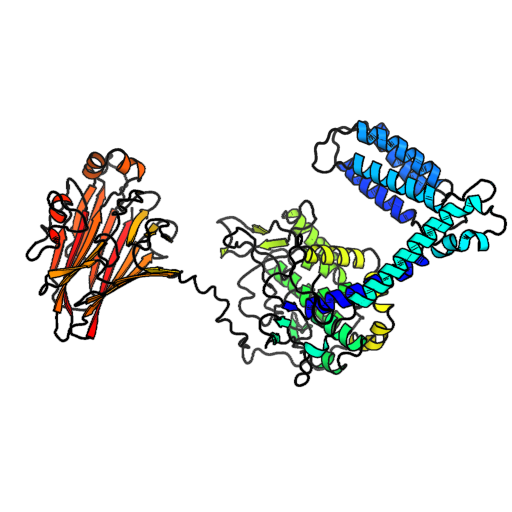622 TYR A C 1
ATOM 4935 O O . TYR A 1 622 ? -9.676 16.079 48.131 1.00 95.56 622 TYR A O 1
ATOM 4943 N N . THR A 1 623 ? -10.454 18.141 48.573 1.00 95.19 623 THR A N 1
ATOM 4944 C CA . THR A 1 623 ? -9.817 18.792 47.426 1.00 95.19 623 THR A CA 1
ATOM 4945 C C . THR A 1 623 ? -9.575 20.267 47.718 1.00 95.19 623 THR A C 1
ATOM 4947 O O . THR A 1 623 ? -10.377 20.914 48.389 1.00 95.19 623 THR A O 1
ATOM 4950 N N . GLU A 1 624 ? -8.469 20.804 47.217 1.00 94.75 624 GLU A N 1
ATOM 4951 C CA . GLU A 1 624 ? -8.123 22.221 47.340 1.00 94.75 624 GLU A CA 1
ATOM 4952 C C . GLU A 1 624 ? -8.621 22.980 46.107 1.00 94.75 624 GLU A C 1
ATOM 4954 O O . GLU A 1 624 ? -8.233 22.635 44.991 1.00 94.75 624 GLU A O 1
ATOM 4959 N N . VAL A 1 625 ? -9.477 23.989 46.288 1.00 94.50 625 VAL A N 1
ATOM 4960 C CA . VAL A 1 625 ? -10.163 24.694 45.186 1.00 94.50 625 VAL A CA 1
ATOM 4961 C C . VAL A 1 625 ? -9.410 25.958 44.749 1.00 94.50 625 VAL A C 1
ATOM 4963 O O . VAL A 1 625 ? -8.791 26.634 45.571 1.00 94.50 625 VAL A O 1
ATOM 4966 N N . VAL A 1 626 ? -9.448 26.274 43.447 1.00 93.81 626 VAL A N 1
ATOM 4967 C CA . VAL A 1 626 ? -8.698 27.394 42.839 1.00 93.81 626 VAL A CA 1
ATOM 4968 C C . VAL A 1 626 ? -9.587 28.340 42.012 1.00 93.81 626 VAL A C 1
ATOM 4970 O O . VAL A 1 626 ? -9.641 29.543 42.290 1.00 93.81 626 VAL A O 1
ATOM 4973 N N . LEU A 1 627 ? -10.279 27.809 40.997 1.00 92.75 627 LEU A N 1
ATOM 4974 C CA . LEU A 1 627 ? -11.158 28.528 40.054 1.00 92.75 627 LEU A CA 1
ATOM 4975 C C . LEU A 1 627 ? -10.489 29.666 39.265 1.00 92.75 627 LEU A C 1
ATOM 4977 O O . LEU A 1 627 ? -11.122 30.652 38.908 1.00 92.75 627 LEU A O 1
ATOM 4981 N N . ALA A 1 628 ? -9.194 29.555 38.990 1.00 91.44 628 ALA A N 1
ATOM 4982 C CA . ALA A 1 628 ? -8.407 30.588 38.317 1.00 91.44 628 ALA A CA 1
ATOM 4983 C C . ALA A 1 628 ? -7.371 29.954 37.379 1.00 91.44 628 ALA A C 1
ATOM 4985 O O . ALA A 1 628 ? -7.072 28.765 37.516 1.00 91.44 628 ALA A O 1
ATOM 4986 N N . PRO A 1 629 ? -6.765 30.717 36.450 1.00 91.00 629 PRO A N 1
ATOM 4987 C CA . PRO A 1 629 ? -5.621 30.226 35.692 1.00 91.00 629 PRO A CA 1
ATOM 4988 C C . PRO A 1 629 ? -4.519 29.718 36.632 1.00 91.00 629 PRO A C 1
ATOM 4990 O O . PRO A 1 629 ? -4.164 30.388 37.606 1.00 91.00 629 PRO A O 1
ATOM 4993 N N . ALA A 1 630 ? -3.947 28.549 36.331 1.00 90.25 630 ALA A N 1
ATOM 4994 C CA . ALA A 1 630 ? -2.967 27.891 37.204 1.00 90.25 630 ALA A CA 1
ATOM 4995 C C . ALA A 1 630 ? -1.756 28.787 37.531 1.00 90.25 630 ALA A C 1
ATOM 4997 O O . ALA A 1 630 ? -1.268 28.795 38.661 1.00 90.25 630 ALA A O 1
ATOM 4998 N N . ALA A 1 631 ? -1.310 29.598 36.565 1.00 88.75 631 ALA A N 1
ATOM 4999 C CA . ALA A 1 631 ? -0.216 30.551 36.748 1.00 88.75 631 ALA A CA 1
ATOM 5000 C C . ALA A 1 631 ? -0.530 31.640 37.796 1.00 88.75 631 ALA A C 1
ATOM 5002 O O . ALA A 1 631 ? 0.360 32.065 38.530 1.00 88.75 631 ALA A O 1
ATOM 5003 N N . SER A 1 632 ? -1.791 32.070 37.910 1.00 87.25 632 SER A N 1
ATOM 5004 C CA . SER A 1 632 ? -2.207 33.080 38.890 1.00 87.25 632 SER A CA 1
ATOM 5005 C C . SER A 1 632 ? -2.223 32.522 40.315 1.00 87.25 632 SER A C 1
ATOM 5007 O O . SER A 1 632 ? -1.746 33.184 41.236 1.00 87.25 632 SER A O 1
ATOM 5009 N N . ASP A 1 633 ? -2.718 31.294 40.493 1.00 89.25 633 ASP A N 1
ATOM 5010 C CA . ASP A 1 633 ? -2.667 30.587 41.782 1.00 89.25 633 ASP A CA 1
ATOM 5011 C C . ASP A 1 633 ? -1.222 30.261 42.192 1.00 89.25 633 ASP A C 1
ATOM 5013 O O . ASP A 1 633 ? -0.883 30.374 43.364 1.00 89.25 633 ASP A O 1
ATOM 5017 N N . MET A 1 634 ? -0.348 29.928 41.235 1.00 88.12 634 MET A N 1
ATOM 5018 C CA . MET A 1 634 ? 1.093 29.744 41.460 1.00 88.12 634 MET A CA 1
ATOM 5019 C C . MET A 1 634 ? 1.786 31.007 41.980 1.00 88.12 634 MET A C 1
ATOM 5021 O O . MET A 1 634 ? 2.585 30.922 42.910 1.00 88.12 634 MET A O 1
ATOM 5025 N N . ALA A 1 635 ? 1.504 32.164 41.376 1.00 86.88 635 ALA A N 1
ATOM 5026 C CA . ALA A 1 635 ? 2.196 33.411 41.692 1.00 86.88 635 ALA A CA 1
ATOM 5027 C C . ALA A 1 635 ? 1.814 33.969 43.073 1.00 86.88 635 ALA A C 1
ATOM 5029 O O . ALA A 1 635 ? 2.688 34.381 43.837 1.00 86.88 635 ALA A O 1
ATOM 5030 N N . HIS A 1 636 ? 0.517 33.974 43.410 1.00 86.75 636 HIS A N 1
ATOM 5031 C CA . HIS A 1 636 ? 0.016 34.559 44.659 1.00 86.75 636 HIS A CA 1
ATOM 5032 C C . HIS A 1 636 ? -1.138 33.738 45.281 1.00 86.75 636 HIS A C 1
ATOM 5034 O O . HIS A 1 636 ? -2.278 34.213 45.298 1.00 86.75 636 HIS A O 1
ATOM 5040 N N . PRO A 1 637 ? -0.875 32.539 45.849 1.00 85.50 637 PRO A N 1
ATOM 5041 C CA . PRO A 1 637 ? -1.926 31.643 46.349 1.00 85.50 637 PRO A CA 1
ATOM 5042 C C . PRO A 1 637 ? -2.807 32.286 47.429 1.00 85.50 637 PRO A C 1
ATOM 5044 O O . PRO A 1 637 ? -4.028 32.323 47.302 1.00 85.50 637 PRO A O 1
ATOM 5047 N N . ALA A 1 638 ? -2.187 32.880 48.456 1.00 86.44 638 ALA A N 1
ATOM 5048 C CA . ALA A 1 638 ? -2.906 33.501 49.571 1.00 86.44 638 ALA A CA 1
ATOM 5049 C C . ALA A 1 638 ? -3.819 34.650 49.114 1.00 86.44 638 ALA A C 1
ATOM 5051 O O . ALA A 1 638 ? -4.912 34.814 49.640 1.00 86.44 638 ALA A O 1
ATOM 5052 N N . PHE A 1 639 ? -3.393 35.421 48.108 1.00 84.88 639 PHE A N 1
ATOM 5053 C CA . PHE A 1 639 ? -4.216 36.479 47.526 1.00 84.88 639 PHE A CA 1
ATOM 5054 C C . PHE A 1 639 ? -5.343 35.907 46.660 1.00 84.88 639 PHE A C 1
ATOM 5056 O O . PHE A 1 639 ? -6.469 36.387 46.736 1.00 84.88 639 PHE A O 1
ATOM 5063 N N . SER A 1 640 ? -5.064 34.872 45.861 1.00 86.00 640 SER A N 1
ATOM 5064 C CA . SER A 1 640 ? -6.068 34.214 45.016 1.00 86.00 640 SER A CA 1
ATOM 5065 C C . SER A 1 640 ? -7.208 33.613 45.842 1.00 86.00 640 SER A C 1
ATOM 5067 O O . SER A 1 640 ? -8.373 33.799 45.482 1.00 86.00 640 SER A O 1
ATOM 5069 N N . ASN A 1 641 ? -6.876 32.969 46.966 1.00 89.00 641 ASN A N 1
ATOM 5070 C CA . ASN A 1 641 ? -7.826 32.338 47.882 1.00 89.00 641 ASN A CA 1
ATOM 5071 C C . ASN A 1 641 ? -8.865 33.320 48.438 1.00 89.00 641 ASN A C 1
ATOM 5073 O O . ASN A 1 641 ? -10.026 32.949 48.575 1.00 89.00 641 ASN A O 1
ATOM 5077 N N . LEU A 1 642 ? -8.490 34.585 48.681 1.00 86.88 642 LEU A N 1
ATOM 5078 C CA . LEU A 1 642 ? -9.416 35.602 49.201 1.00 86.88 642 LEU A CA 1
ATOM 5079 C C . LEU A 1 642 ? -10.638 35.802 48.299 1.00 86.88 642 LEU A C 1
ATOM 5081 O O . LEU A 1 642 ? -11.665 36.286 48.765 1.00 86.88 642 LEU A O 1
ATOM 5085 N N . PHE A 1 643 ? -10.546 35.488 47.009 1.00 88.62 643 PHE A N 1
ATOM 5086 C CA . PHE A 1 643 ? -11.649 35.681 46.073 1.00 88.62 643 PHE A CA 1
ATOM 5087 C C . PHE A 1 643 ? -12.594 34.487 45.998 1.00 88.62 643 PHE A C 1
ATOM 5089 O O . PHE A 1 643 ? -13.656 34.641 45.412 1.00 88.62 643 PHE A O 1
ATOM 5096 N N . VAL A 1 644 ? -12.252 33.334 46.572 1.00 91.88 644 VAL A N 1
ATOM 5097 C CA . VAL A 1 644 ? -13.118 32.153 46.544 1.00 91.88 644 VAL A CA 1
ATOM 5098 C C . VAL A 1 644 ? -14.128 32.232 47.687 1.00 91.88 644 VAL A C 1
ATOM 5100 O O . VAL A 1 644 ? -13.773 32.501 48.834 1.00 91.88 644 VAL A O 1
ATOM 5103 N N . GLN A 1 645 ? -15.396 31.995 47.372 1.00 93.00 645 GLN A N 1
ATOM 5104 C CA . GLN A 1 645 ? -16.471 31.835 48.343 1.00 93.00 645 GLN A CA 1
ATOM 5105 C C . GLN A 1 645 ? -17.093 30.456 48.205 1.00 93.00 645 GLN A C 1
ATOM 5107 O O . GLN A 1 645 ? -17.217 29.937 47.097 1.00 93.00 645 GLN A O 1
ATOM 5112 N N . THR A 1 646 ? -17.482 29.881 49.339 1.00 94.81 646 THR A N 1
ATOM 5113 C CA . THR A 1 646 ? -18.135 28.574 49.403 1.00 94.81 646 THR A CA 1
ATOM 5114 C C . THR A 1 646 ? -19.547 28.687 49.962 1.00 94.81 646 THR A C 1
ATOM 5116 O O . THR A 1 646 ? -19.822 29.544 50.798 1.00 94.81 646 THR A O 1
ATOM 5119 N N . GLU A 1 647 ? -20.441 27.819 49.514 1.00 94.69 647 GLU A N 1
ATOM 5120 C CA . GLU A 1 647 ? -21.812 27.704 50.008 1.00 94.69 647 GLU A CA 1
ATOM 5121 C C . GLU A 1 647 ? -22.174 26.223 50.125 1.00 94.69 647 GLU A C 1
ATOM 5123 O O . GLU A 1 647 ? -21.941 25.441 49.208 1.00 94.69 647 GLU A O 1
ATOM 5128 N N . ILE A 1 648 ? -22.734 25.825 51.259 1.00 94.75 648 ILE A N 1
ATOM 5129 C CA . ILE A 1 648 ? -23.218 24.478 51.533 1.00 94.75 648 ILE A CA 1
ATOM 5130 C C . ILE A 1 648 ? -24.695 24.422 51.159 1.00 94.75 648 ILE A C 1
ATOM 5132 O O . ILE A 1 648 ? -25.524 25.176 51.667 1.00 94.75 648 ILE A O 1
ATOM 5136 N N . VAL A 1 649 ? -25.032 23.472 50.294 1.00 93.56 649 VAL A N 1
ATOM 5137 C CA . VAL A 1 649 ? -26.401 23.209 49.857 1.00 93.56 649 VAL A CA 1
ATOM 5138 C C . VAL A 1 649 ? -26.862 21.890 50.474 1.00 93.56 649 VAL A C 1
ATOM 5140 O O . VAL A 1 649 ? -26.804 20.837 49.836 1.00 93.56 649 VAL A O 1
ATOM 5143 N N . ASP A 1 650 ? -27.349 21.945 51.718 1.00 86.31 650 ASP A N 1
ATOM 5144 C CA . ASP A 1 650 ? -27.702 20.761 52.525 1.00 86.31 650 ASP A CA 1
ATOM 5145 C C . ASP A 1 650 ? -28.646 19.791 51.802 1.00 86.31 650 ASP A C 1
ATOM 5147 O O . ASP A 1 650 ? -28.446 18.577 51.821 1.00 86.31 650 ASP A O 1
ATOM 5151 N N . ARG A 1 651 ? -29.658 20.319 51.097 1.00 85.75 651 ARG A N 1
ATOM 5152 C CA . ARG A 1 651 ? -30.644 19.510 50.355 1.00 85.75 651 ARG A CA 1
ATOM 5153 C C . ARG A 1 651 ? -30.000 18.632 49.276 1.00 85.75 651 ARG A C 1
ATOM 5155 O O . ARG A 1 651 ? -30.551 17.587 48.938 1.00 85.75 651 ARG A O 1
ATOM 5162 N N . LEU A 1 652 ? -28.893 19.091 48.697 1.00 84.38 652 LEU A N 1
ATOM 5163 C CA . LEU A 1 652 ? -28.155 18.393 47.644 1.00 84.38 652 LEU A CA 1
ATOM 5164 C C . LEU A 1 652 ? -26.924 17.657 48.182 1.00 84.38 652 LEU A C 1
ATOM 5166 O O . LEU A 1 652 ? -26.234 17.016 47.394 1.00 84.38 652 LEU A O 1
ATOM 5170 N N . GLU A 1 653 ? -26.658 17.744 49.491 1.00 88.38 653 GLU A N 1
ATOM 5171 C CA . GLU A 1 653 ? -25.445 17.227 50.131 1.00 88.38 653 GLU A CA 1
ATOM 5172 C C . GLU A 1 653 ? -24.174 17.667 49.383 1.00 88.38 653 GLU A C 1
ATOM 5174 O O . GLU A 1 653 ? -23.318 16.854 49.022 1.00 88.38 653 GLU A O 1
ATOM 5179 N N . ALA A 1 654 ? -24.091 18.970 49.096 1.00 91.81 654 ALA A N 1
ATOM 5180 C CA . ALA A 1 654 ? -23.104 19.530 48.185 1.00 91.81 654 ALA A CA 1
ATOM 5181 C C . ALA A 1 654 ? -22.504 20.849 48.676 1.00 91.81 654 ALA A C 1
ATOM 5183 O O . ALA A 1 654 ? -23.105 21.558 49.480 1.00 91.81 654 ALA A O 1
ATOM 5184 N N . ILE A 1 655 ? -21.337 21.189 48.131 1.00 94.88 655 ILE A N 1
ATOM 5185 C CA . ILE A 1 655 ? -20.657 22.468 48.320 1.00 94.88 655 ILE A CA 1
ATOM 5186 C C . ILE A 1 655 ? -20.514 23.139 46.952 1.00 94.88 655 ILE A C 1
ATOM 5188 O O . ILE A 1 655 ? -19.974 22.548 46.014 1.00 94.88 655 ILE A O 1
ATOM 5192 N N . LEU A 1 656 ? -20.987 24.374 46.847 1.00 94.31 656 LEU A N 1
ATOM 5193 C CA . LEU A 1 656 ? -20.721 25.283 45.743 1.00 94.31 656 LEU A CA 1
ATOM 5194 C C . LEU A 1 656 ? -19.494 26.130 46.068 1.00 94.31 656 LEU A C 1
ATOM 5196 O O . LEU A 1 656 ? -19.324 26.576 47.200 1.00 94.31 656 LEU A O 1
ATOM 5200 N N . ALA A 1 657 ? -18.657 26.379 45.071 1.00 94.00 657 ALA A N 1
ATOM 5201 C CA . ALA A 1 657 ? -17.544 27.305 45.147 1.00 94.00 657 ALA A CA 1
ATOM 5202 C C . ALA A 1 657 ? -17.553 28.213 43.922 1.00 94.00 657 ALA A C 1
ATOM 5204 O O . ALA A 1 657 ? -17.677 27.739 42.797 1.00 94.00 657 ALA A O 1
ATOM 5205 N N . HIS A 1 658 ? -17.393 29.512 44.129 1.00 92.25 658 HIS A N 1
ATOM 5206 C CA . HIS A 1 658 ? -17.297 30.485 43.045 1.00 92.25 658 HIS A CA 1
ATOM 5207 C C . HIS A 1 658 ? -16.307 31.582 43.413 1.00 92.25 658 HIS A C 1
ATOM 5209 O O . HIS A 1 658 ? -15.885 31.710 44.568 1.00 92.25 658 HIS A O 1
ATOM 5215 N N . ARG A 1 659 ? -15.915 32.385 42.423 1.00 89.38 659 ARG A N 1
ATOM 5216 C CA . ARG A 1 659 ? -15.097 33.575 42.668 1.00 89.38 659 ARG A CA 1
ATOM 5217 C C . ARG A 1 659 ? -15.973 34.808 42.791 1.00 89.38 659 ARG A C 1
ATOM 5219 O O . ARG A 1 659 ? -16.913 34.983 42.024 1.00 89.38 659 ARG A O 1
ATOM 5226 N N . ARG A 1 660 ? -15.625 35.683 43.733 1.00 86.06 660 ARG A N 1
ATOM 5227 C CA . ARG A 1 660 ? -16.236 37.003 43.865 1.00 86.06 660 ARG A CA 1
ATOM 5228 C C . ARG A 1 660 ? -15.930 37.827 42.615 1.00 86.06 660 ARG A C 1
ATOM 5230 O O . ARG A 1 660 ? -14.741 37.994 42.317 1.00 86.06 660 ARG A O 1
ATOM 5237 N N . PRO A 1 661 ? -16.955 38.356 41.929 1.00 82.06 661 PRO A N 1
ATOM 5238 C CA . PRO A 1 661 ? -16.743 39.243 40.799 1.00 82.06 661 PRO A CA 1
ATOM 5239 C C . PRO A 1 661 ? -16.009 40.507 41.262 1.00 82.06 661 PRO A C 1
ATOM 5241 O O . PRO A 1 661 ? -16.236 41.023 42.361 1.00 82.06 661 PRO A O 1
ATOM 5244 N N . ARG A 1 662 ? -15.084 40.981 40.434 1.00 79.69 662 ARG A N 1
ATOM 5245 C CA . ARG A 1 662 ? -14.350 42.241 40.596 1.00 79.69 662 ARG A CA 1
ATOM 5246 C C . ARG A 1 662 ? -15.096 43.403 39.951 1.00 79.69 662 ARG A C 1
ATOM 5248 O O . ARG A 1 662 ? -14.928 44.536 40.392 1.00 79.69 662 ARG A O 1
ATOM 5255 N N . GLU A 1 663 ? -15.919 43.108 38.949 1.00 80.69 663 GLU A N 1
ATOM 5256 C CA . GLU A 1 663 ? -16.776 44.055 38.237 1.00 80.69 663 GLU A CA 1
ATOM 5257 C C . GLU A 1 663 ? -18.232 43.576 38.246 1.00 80.69 663 GLU A C 1
ATOM 5259 O O . GLU A 1 663 ? -18.502 42.380 38.281 1.00 80.69 663 GLU A O 1
ATOM 5264 N N . GLU A 1 664 ? -19.187 44.504 38.196 1.00 74.88 664 GLU A N 1
ATOM 5265 C CA . GLU A 1 664 ? -20.624 44.225 38.377 1.00 74.88 664 GLU A CA 1
ATOM 5266 C C . GLU A 1 664 ? -21.209 43.244 37.337 1.00 74.88 664 GLU A C 1
ATOM 5268 O O . GLU A 1 664 ? -22.170 42.541 37.631 1.00 74.88 664 GLU A O 1
ATOM 5273 N N . ASN A 1 665 ? -20.585 43.143 36.156 1.00 76.31 665 ASN A N 1
ATOM 5274 C CA . ASN A 1 665 ? -21.002 42.271 35.050 1.00 76.31 665 ASN A CA 1
ATOM 5275 C C . ASN A 1 665 ? -20.015 41.119 34.766 1.00 76.31 665 ASN A C 1
ATOM 5277 O O . ASN A 1 665 ? -20.068 40.517 33.693 1.00 76.31 665 ASN A O 1
ATOM 5281 N N . GLU A 1 666 ? -19.075 40.832 35.672 1.00 79.88 666 GLU A N 1
ATOM 5282 C CA . GLU A 1 666 ? -18.126 39.730 35.482 1.00 79.88 666 GLU A CA 1
ATOM 5283 C C . GLU A 1 666 ? -18.840 38.377 35.627 1.00 79.88 666 GLU A C 1
ATOM 5285 O O . GLU A 1 666 ? -19.398 38.065 36.678 1.00 79.88 666 GLU A O 1
ATOM 5290 N N . VAL A 1 667 ? -18.800 37.558 34.571 1.00 77.62 667 VAL A N 1
ATOM 5291 C CA . VAL A 1 667 ? -19.278 36.169 34.614 1.00 77.62 667 VAL A CA 1
ATOM 5292 C C . VAL A 1 667 ? -18.232 35.327 35.339 1.00 77.62 667 VAL A C 1
ATOM 5294 O O . VAL A 1 667 ? -17.087 35.232 34.890 1.00 77.62 667 VAL A O 1
ATOM 5297 N N . THR A 1 668 ? -18.608 34.727 36.466 1.00 83.06 668 THR A N 1
ATOM 5298 C CA . THR A 1 668 ? -17.700 33.945 37.307 1.00 83.06 668 THR A CA 1
ATOM 5299 C C . THR A 1 668 ? -18.034 32.463 37.231 1.00 83.06 668 THR A C 1
ATOM 5301 O O . THR A 1 668 ? -19.192 32.073 37.274 1.00 83.06 668 THR A O 1
ATOM 5304 N N . ALA A 1 669 ? -17.004 31.623 37.125 1.00 87.31 669 ALA A N 1
ATOM 5305 C CA . ALA A 1 669 ? -17.188 30.178 37.098 1.00 87.31 669 ALA A CA 1
ATOM 5306 C C . ALA A 1 669 ? -17.679 29.654 38.458 1.00 87.31 669 ALA A C 1
ATOM 5308 O O . ALA A 1 669 ? -17.151 30.035 39.513 1.00 87.31 669 ALA A O 1
ATOM 5309 N N . TRP A 1 670 ? -18.636 28.731 38.407 1.00 90.62 670 TRP A N 1
ATOM 5310 C CA . TRP A 1 670 ? -19.193 28.015 39.545 1.00 90.62 670 TRP A CA 1
ATOM 5311 C C . TRP A 1 670 ? -18.771 26.557 39.506 1.00 90.62 670 TRP A C 1
ATOM 5313 O O . TRP A 1 670 ? -19.014 25.840 38.541 1.00 90.62 670 TRP A O 1
ATOM 5323 N N . MET A 1 671 ? -18.188 26.091 40.599 1.00 91.56 671 MET A N 1
ATOM 5324 C CA . MET A 1 671 ? -17.850 24.695 40.813 1.00 91.56 671 MET A CA 1
ATOM 5325 C C . MET A 1 671 ? -18.771 24.088 41.859 1.00 91.56 671 MET A C 1
ATOM 5327 O O . MET A 1 671 ? -19.085 24.697 42.877 1.00 91.56 671 MET A O 1
ATOM 5331 N N . PHE A 1 672 ? -19.173 22.852 41.617 1.00 91.38 672 PHE A N 1
ATOM 5332 C CA . PHE A 1 672 ? -20.060 22.070 42.455 1.00 91.38 672 PHE A CA 1
ATOM 5333 C C . PHE A 1 672 ? -19.373 20.760 42.837 1.00 91.38 672 PHE A C 1
ATOM 5335 O O . PHE A 1 672 ? -18.934 20.005 41.968 1.00 91.38 672 PHE A O 1
ATOM 5342 N N . HIS A 1 673 ? -19.300 20.479 44.137 1.00 93.75 673 HIS A N 1
ATOM 5343 C CA . HIS A 1 673 ? -18.797 19.226 44.701 1.00 93.75 673 HIS A CA 1
ATOM 5344 C C . HIS A 1 673 ? -19.904 18.552 45.504 1.00 93.75 673 HIS A C 1
ATOM 5346 O O . HIS A 1 673 ? -20.388 19.129 46.474 1.00 93.75 673 HIS A O 1
ATOM 5352 N N . ALA A 1 674 ? -20.304 17.339 45.130 1.00 91.56 674 ALA A N 1
ATOM 5353 C CA . ALA A 1 674 ? -21.386 16.620 45.806 1.00 91.56 674 ALA A CA 1
ATOM 5354 C C . ALA A 1 674 ? -21.057 15.155 46.041 1.00 91.56 674 ALA A C 1
ATOM 5356 O O . ALA A 1 674 ? -20.390 14.529 45.218 1.00 91.56 674 ALA A O 1
ATOM 5357 N N . MET A 1 675 ? -21.589 14.593 47.128 1.00 87.75 675 MET A N 1
ATOM 5358 C CA . MET A 1 675 ? -21.425 13.185 47.487 1.00 87.75 675 MET A CA 1
ATOM 5359 C C . MET A 1 675 ? -22.783 12.517 47.724 1.00 87.75 675 MET A C 1
ATOM 5361 O O . MET A 1 675 ? -23.571 12.947 48.559 1.00 87.75 675 MET A O 1
ATOM 5365 N N . ALA A 1 676 ? -23.041 11.421 47.013 1.00 83.31 676 ALA A N 1
ATOM 5366 C CA . ALA A 1 676 ? -24.271 10.646 47.100 1.00 83.31 676 ALA A CA 1
ATOM 5367 C C . ALA A 1 676 ? -23.987 9.159 47.374 1.00 83.31 676 ALA A C 1
ATOM 5369 O O . ALA A 1 676 ? -23.213 8.506 46.669 1.00 83.31 676 ALA A O 1
ATOM 5370 N N . ILE A 1 677 ? -24.686 8.585 48.358 1.00 73.94 677 ILE A N 1
ATOM 5371 C CA . ILE A 1 677 ? -24.681 7.136 48.634 1.00 73.94 677 ILE A CA 1
ATOM 5372 C C . ILE A 1 677 ? -25.881 6.484 47.956 1.00 73.94 677 ILE A C 1
ATOM 5374 O O . ILE A 1 677 ? -27.007 6.982 48.057 1.00 73.94 677 ILE A O 1
ATOM 5378 N N . HIS A 1 678 ? -25.660 5.346 47.302 1.00 65.50 678 HIS A N 1
ATOM 5379 C CA . HIS A 1 678 ? -26.745 4.550 46.743 1.00 65.50 678 HIS A CA 1
ATOM 5380 C C . HIS A 1 678 ? -27.451 3.740 47.845 1.00 65.50 678 HIS A C 1
ATOM 5382 O O . HIS A 1 678 ? -26.844 2.863 48.459 1.00 65.50 678 HIS A O 1
ATOM 5388 N N . GLY A 1 679 ? -28.739 4.017 48.073 1.00 58.72 679 GLY A N 1
ATOM 5389 C CA . GLY A 1 679 ? -29.583 3.339 49.065 1.00 58.72 679 GLY A CA 1
ATOM 5390 C C . GLY A 1 679 ? -30.195 4.298 50.093 1.00 58.72 679 GLY A C 1
ATOM 5391 O O . GLY A 1 679 ? -29.616 5.329 50.420 1.00 58.72 679 GLY A O 1
ATOM 5392 N N . ASN A 1 680 ? -31.388 3.960 50.591 1.00 49.66 680 ASN A N 1
ATOM 5393 C CA . ASN A 1 680 ? -32.132 4.778 51.551 1.00 49.66 680 ASN A CA 1
ATOM 5394 C C . ASN A 1 680 ? -31.763 4.365 52.988 1.00 49.66 680 ASN A C 1
ATOM 5396 O O . ASN A 1 680 ? -32.376 3.467 53.563 1.00 49.66 680 ASN A O 1
ATOM 5400 N N . THR A 1 681 ? -30.712 4.964 53.544 1.00 52.91 681 THR A N 1
ATOM 5401 C CA . THR A 1 681 ? -30.260 4.730 54.927 1.00 52.91 681 THR A CA 1
ATOM 5402 C C . THR A 1 681 ? -30.033 6.070 55.610 1.00 52.91 681 THR A C 1
ATOM 5404 O O . THR A 1 681 ? -29.470 6.959 54.976 1.00 52.91 681 THR A O 1
ATOM 5407 N N . GLY A 1 682 ? -30.453 6.213 56.873 1.00 59.94 682 GLY A N 1
ATOM 5408 C CA . GLY A 1 682 ? -30.268 7.423 57.684 1.00 59.94 682 GLY A CA 1
ATOM 5409 C C . GLY A 1 682 ? -28.790 7.775 57.860 1.00 59.94 682 GLY A C 1
ATOM 5410 O O . GLY A 1 682 ? -28.159 7.340 58.818 1.00 59.94 682 GLY A O 1
ATOM 5411 N N . ARG A 1 683 ? -28.248 8.515 56.891 1.00 71.38 683 ARG A N 1
ATOM 5412 C CA . ARG A 1 683 ? -26.864 8.983 56.836 1.00 71.38 683 ARG A CA 1
ATOM 5413 C C . ARG A 1 683 ? -26.762 10.376 57.439 1.00 71.38 683 ARG A C 1
ATOM 5415 O O . ARG A 1 683 ? -27.694 11.168 57.330 1.00 71.38 683 ARG A O 1
ATOM 5422 N N . GLN A 1 684 ? -25.627 10.654 58.064 1.00 82.19 684 GLN A N 1
ATOM 5423 C CA . GLN A 1 684 ? -25.264 11.991 58.519 1.00 82.19 684 GLN A CA 1
ATOM 5424 C C . GLN A 1 684 ? -24.190 12.530 57.581 1.00 82.19 684 GLN A C 1
ATOM 5426 O O . GLN A 1 684 ? -23.192 11.846 57.343 1.00 82.19 684 GLN A O 1
ATOM 5431 N N . THR A 1 685 ? -24.426 13.726 57.045 1.00 89.88 685 THR A N 1
ATOM 5432 C CA . THR A 1 685 ? -23.505 14.428 56.151 1.00 89.88 685 THR A CA 1
ATOM 5433 C C . THR A 1 685 ? -22.968 15.658 56.879 1.00 89.88 685 THR A C 1
ATOM 5435 O O . THR A 1 685 ? -23.741 16.397 57.485 1.00 89.88 685 THR A O 1
ATOM 5438 N N . SER A 1 686 ? -21.655 15.866 56.847 1.00 93.62 686 SER A N 1
ATOM 5439 C CA . SER A 1 686 ? -20.997 17.061 57.385 1.00 93.62 686 SER A CA 1
ATOM 5440 C C . SER A 1 686 ? -19.977 17.614 56.391 1.00 93.62 686 SER A C 1
ATOM 5442 O O . SER A 1 686 ? -19.541 16.909 55.477 1.00 93.62 686 SER A O 1
ATOM 5444 N N . PHE A 1 687 ? -19.621 18.890 56.550 1.00 95.50 687 PHE A N 1
ATOM 5445 C CA . PHE A 1 687 ? -18.885 19.661 55.548 1.00 95.50 687 PHE A CA 1
ATOM 5446 C C . PHE A 1 687 ? -17.736 20.444 56.174 1.00 95.50 687 PHE A C 1
ATOM 5448 O O . PHE A 1 687 ? -17.864 20.960 57.284 1.00 95.50 687 PHE A O 1
ATOM 5455 N N . GLU A 1 688 ? -16.632 20.576 55.445 1.00 96.31 688 GLU A N 1
ATOM 5456 C CA . GLU A 1 688 ? -15.538 21.483 55.789 1.00 96.31 688 GLU A CA 1
ATOM 5457 C C . GLU A 1 688 ? -15.070 22.224 54.541 1.00 96.31 688 GLU A C 1
ATOM 5459 O O . GLU A 1 688 ? -14.869 21.616 53.483 1.00 96.31 688 GLU A O 1
ATOM 5464 N N . THR A 1 689 ? -14.908 23.539 54.685 1.00 96.00 689 THR A N 1
ATOM 5465 C CA . THR A 1 689 ? -14.465 24.422 53.604 1.00 96.00 689 THR A CA 1
ATOM 5466 C C . THR A 1 689 ? -13.180 25.180 53.924 1.00 96.00 689 THR A C 1
ATOM 5468 O O . THR A 1 689 ? -12.609 25.796 53.029 1.00 96.00 689 THR A O 1
ATOM 5471 N N . ASP A 1 690 ? -12.659 25.090 55.154 1.00 94.19 690 ASP A N 1
ATOM 5472 C CA . ASP A 1 690 ? -11.391 25.696 55.566 1.00 94.19 690 ASP A CA 1
ATOM 5473 C C . ASP A 1 690 ? -10.281 24.636 55.705 1.00 94.19 690 ASP A C 1
ATOM 5475 O O . ASP A 1 690 ? -10.333 23.714 56.529 1.00 94.19 690 ASP A O 1
ATOM 5479 N N . ARG A 1 691 ? -9.218 24.791 54.910 1.00 93.94 691 ARG A N 1
ATOM 5480 C CA . ARG A 1 691 ? -8.068 23.883 54.873 1.00 93.94 691 ARG A CA 1
ATOM 5481 C C . ARG A 1 691 ? -7.332 23.810 56.203 1.00 93.94 691 ARG A C 1
ATOM 5483 O O . ARG A 1 691 ? -6.899 22.728 56.599 1.00 93.94 691 ARG A O 1
ATOM 5490 N N . ALA A 1 692 ? -7.177 24.933 56.904 1.00 92.44 692 ALA A N 1
ATOM 5491 C CA . ALA A 1 692 ? -6.475 24.975 58.182 1.00 92.44 692 ALA A CA 1
ATOM 5492 C C . ALA A 1 692 ? -7.246 24.212 59.266 1.00 92.44 692 ALA A C 1
ATOM 5494 O O . ALA A 1 692 ? -6.627 23.593 60.135 1.00 92.44 692 ALA A O 1
ATOM 5495 N N . ARG A 1 693 ? -8.584 24.214 59.189 1.00 92.50 693 ARG A N 1
ATOM 5496 C CA . ARG A 1 693 ? -9.461 23.416 60.059 1.00 92.50 693 ARG A CA 1
ATOM 5497 C C . ARG A 1 693 ? -9.435 21.937 59.699 1.00 92.50 693 ARG A C 1
ATOM 5499 O O . ARG A 1 693 ? -9.328 21.110 60.602 1.00 92.50 693 ARG A O 1
ATOM 5506 N N . PHE A 1 694 ? -9.466 21.608 58.407 1.00 95.31 694 PHE A N 1
ATOM 5507 C CA . PHE A 1 694 ? -9.425 20.220 57.954 1.00 95.31 694 PHE A CA 1
ATOM 5508 C C . PHE A 1 694 ? -8.089 19.537 58.291 1.00 95.31 694 PHE A C 1
ATOM 5510 O O . PHE A 1 694 ? -8.058 18.452 58.879 1.00 95.31 694 PHE A O 1
ATOM 5517 N N . LEU A 1 695 ? -6.971 20.171 57.927 1.00 94.88 695 LEU A N 1
ATOM 5518 C CA . LEU A 1 695 ? -5.637 19.606 58.126 1.00 94.88 695 LEU A CA 1
ATOM 5519 C C . LEU A 1 695 ? -5.182 19.717 59.581 1.00 94.88 695 LEU A C 1
ATOM 5521 O O . LEU A 1 695 ? -4.674 18.743 60.133 1.00 94.88 695 LEU A O 1
ATOM 5525 N N . GLY A 1 696 ? -5.381 20.871 60.217 1.00 93.50 696 GLY A N 1
ATOM 5526 C CA . GLY A 1 696 ? -4.785 21.194 61.509 1.00 93.50 696 GLY A CA 1
ATOM 5527 C C . GLY A 1 696 ? -3.336 21.683 61.393 1.00 93.50 696 GLY A C 1
ATOM 5528 O O . GLY A 1 696 ? -2.654 21.526 60.376 1.00 93.50 696 GLY A O 1
ATOM 5529 N N . ARG A 1 697 ? -2.838 22.320 62.458 1.00 92.50 697 ARG A N 1
ATOM 5530 C CA . ARG A 1 697 ? -1.503 22.938 62.460 1.00 92.50 697 ARG A CA 1
ATOM 5531 C C . ARG A 1 697 ? -0.400 21.885 62.294 1.00 92.50 697 ARG A C 1
ATOM 5533 O O . ARG A 1 697 ? -0.288 20.980 63.113 1.00 92.50 697 ARG A O 1
ATOM 5540 N N . GLY A 1 698 ? 0.465 22.083 61.296 1.00 90.88 698 GLY A N 1
ATOM 5541 C CA . GLY A 1 698 ? 1.657 21.256 61.059 1.00 90.88 698 GLY A CA 1
ATOM 5542 C C . GLY A 1 698 ? 1.382 19.903 60.402 1.00 90.88 698 GLY A C 1
ATOM 5543 O O . GLY A 1 698 ? 2.271 19.060 60.394 1.00 90.88 698 GLY A O 1
ATOM 5544 N N . ARG A 1 699 ? 0.171 19.700 59.878 1.00 93.00 699 ARG A N 1
ATOM 5545 C CA . ARG A 1 699 ? -0.279 18.449 59.264 1.00 93.00 699 ARG A CA 1
ATOM 5546 C C . ARG A 1 699 ? -0.511 18.616 57.771 1.00 93.00 699 ARG A C 1
ATOM 5548 O O . ARG A 1 699 ? -0.569 19.729 57.247 1.00 93.00 699 ARG A O 1
ATOM 5555 N N . THR A 1 700 ? -0.651 17.491 57.094 1.00 92.69 700 THR A N 1
ATOM 5556 C CA . THR A 1 700 ? -0.806 17.377 55.644 1.00 92.69 700 THR A CA 1
ATOM 5557 C C . THR A 1 700 ? -2.031 16.523 55.312 1.00 92.69 700 THR A C 1
ATOM 5559 O O . THR A 1 700 ? -2.630 15.933 56.214 1.00 92.69 700 THR A O 1
ATOM 5562 N N . PRO A 1 701 ? -2.434 16.412 54.032 1.00 93.06 701 PRO A N 1
ATOM 5563 C CA . PRO A 1 701 ? -3.486 15.472 53.647 1.00 93.06 701 PRO A CA 1
ATOM 5564 C C . PRO A 1 701 ? -3.201 14.015 54.066 1.00 93.06 701 PRO A C 1
ATOM 5566 O O . PRO A 1 701 ? -4.138 13.241 54.220 1.00 93.06 701 PRO A O 1
ATOM 5569 N N . ALA A 1 702 ? -1.937 13.641 54.306 1.00 91.62 702 ALA A N 1
ATOM 5570 C CA . ALA A 1 702 ? -1.564 12.304 54.770 1.00 91.62 702 ALA A CA 1
ATOM 5571 C C . ALA A 1 702 ? -2.035 11.991 56.206 1.00 91.62 702 ALA A C 1
ATOM 5573 O O . ALA A 1 702 ? -2.289 10.831 56.524 1.00 91.62 702 ALA A O 1
ATOM 5574 N N . ASP A 1 703 ? -2.142 13.006 57.070 1.00 92.00 703 ASP A N 1
ATOM 5575 C CA . ASP A 1 703 ? -2.349 12.877 58.521 1.00 92.00 703 ASP A CA 1
ATOM 5576 C C . ASP A 1 703 ? -3.330 13.926 59.090 1.00 92.00 703 ASP A C 1
ATOM 5578 O O . ASP A 1 703 ? -3.240 14.350 60.248 1.00 92.00 703 ASP A O 1
ATOM 5582 N N . ALA A 1 704 ? -4.287 14.350 58.259 1.00 94.44 704 ALA A N 1
ATOM 5583 C CA . ALA A 1 704 ? -5.221 15.435 58.545 1.00 94.44 704 ALA A CA 1
ATOM 5584 C C . ALA A 1 704 ? -5.981 15.258 59.873 1.00 94.44 704 ALA A C 1
ATOM 5586 O O . ALA A 1 704 ? -6.495 14.184 60.194 1.00 94.44 704 ALA A O 1
ATOM 5587 N N . GLN A 1 705 ? -6.112 16.349 60.635 1.00 94.75 705 GLN A N 1
ATOM 5588 C CA . GLN A 1 705 ? -6.836 16.378 61.907 1.00 94.75 705 GLN A CA 1
ATOM 5589 C C . GLN A 1 705 ? -8.284 15.943 61.782 1.00 94.75 705 GLN A C 1
ATOM 5591 O O . GLN A 1 705 ? -8.743 15.188 62.635 1.00 94.75 705 GLN A O 1
ATOM 5596 N N . ALA A 1 706 ? -8.962 16.324 60.703 1.00 93.88 706 ALA A N 1
ATOM 5597 C CA . ALA A 1 706 ? -10.326 15.899 60.453 1.00 93.88 706 ALA A CA 1
ATOM 5598 C C . ALA A 1 706 ? -10.488 14.369 60.477 1.00 93.88 706 ALA A C 1
ATOM 5600 O O . ALA A 1 706 ? -11.540 13.893 60.887 1.00 93.88 706 ALA A O 1
ATOM 5601 N N . LEU A 1 707 ? -9.481 13.587 60.075 1.00 92.62 707 LEU A N 1
ATOM 5602 C CA . LEU A 1 707 ? -9.575 12.123 59.989 1.00 92.62 707 LEU A CA 1
ATOM 5603 C C . LEU A 1 707 ? -9.379 11.414 61.339 1.00 92.62 707 LEU A C 1
ATOM 5605 O O . LEU A 1 707 ? -9.579 10.203 61.421 1.00 92.62 707 LEU A O 1
ATOM 5609 N N . MET A 1 708 ? -8.992 12.140 62.394 1.00 89.56 708 MET A N 1
ATOM 5610 C CA . MET A 1 708 ? -8.777 11.555 63.716 1.00 89.56 708 MET A CA 1
ATOM 5611 C C . MET A 1 708 ? -10.099 11.202 64.412 1.00 89.56 708 MET A C 1
ATOM 5613 O O . MET A 1 708 ? -11.077 11.946 64.274 1.00 89.56 708 MET A O 1
ATOM 5617 N N . PRO A 1 709 ? -10.128 10.128 65.225 1.00 83.44 709 PRO A N 1
ATOM 5618 C CA . PRO A 1 709 ? -11.322 9.723 65.964 1.00 83.44 709 PRO A CA 1
ATOM 5619 C C . PRO A 1 709 ? -11.929 10.870 66.778 1.00 83.44 709 PRO A C 1
ATOM 5621 O O . PRO A 1 709 ? -11.221 11.555 67.514 1.00 83.44 709 PRO A O 1
ATOM 5624 N N . GLY A 1 710 ? -13.244 11.063 66.652 1.00 80.00 710 GLY A N 1
ATOM 5625 C CA . GLY A 1 710 ? -13.993 12.091 67.385 1.00 80.00 710 GLY A CA 1
ATOM 5626 C C . GLY A 1 710 ? -13.874 13.517 66.834 1.00 80.00 710 GLY A C 1
ATOM 5627 O O . GLY A 1 710 ? -14.371 14.440 67.471 1.00 80.00 710 GLY A O 1
ATOM 5628 N N . SER A 1 711 ? -13.236 13.719 65.677 1.00 86.81 711 SER A N 1
ATOM 5629 C CA . SER A 1 711 ? -13.142 15.041 65.044 1.00 86.81 711 SER A CA 1
ATOM 5630 C C . SER A 1 711 ? -14.386 15.348 64.212 1.00 86.81 711 SER A C 1
ATOM 5632 O O . SER A 1 711 ? -14.772 14.551 63.355 1.00 86.81 711 SER A O 1
ATOM 5634 N N . GLU A 1 712 ? -14.974 16.524 64.412 1.00 87.19 712 GLU A N 1
ATOM 5635 C CA . GLU A 1 712 ? -16.136 17.007 63.658 1.00 87.19 712 GLU A CA 1
ATOM 5636 C C . GLU A 1 712 ? -15.718 18.015 62.580 1.00 87.19 712 GLU A C 1
ATOM 5638 O O . GLU A 1 712 ? -14.777 18.789 62.769 1.00 87.19 712 GLU A O 1
ATOM 5643 N N . LEU A 1 713 ? -16.419 17.998 61.443 1.00 93.25 713 LEU A N 1
ATOM 5644 C CA . LEU A 1 713 ? -16.278 19.027 60.414 1.00 93.25 713 LEU A CA 1
ATOM 5645 C C . LEU A 1 713 ? -17.135 20.237 60.800 1.00 93.25 713 LEU A C 1
ATOM 5647 O O . LEU A 1 713 ? -18.274 20.068 61.235 1.00 93.25 713 LEU A O 1
ATOM 5651 N N . THR A 1 714 ? -16.595 21.449 60.672 1.00 90.38 714 THR A N 1
ATOM 5652 C CA . THR A 1 714 ? -17.197 22.631 61.311 1.00 90.38 714 THR A CA 1
ATOM 5653 C C . THR A 1 714 ? -18.423 23.192 60.590 1.00 90.38 714 THR A C 1
ATOM 5655 O O . THR A 1 714 ? -19.167 23.969 61.186 1.00 90.38 714 THR A O 1
ATOM 5658 N N . GLY A 1 715 ? -18.631 22.839 59.318 1.00 90.62 715 GLY A N 1
ATOM 5659 C CA . GLY A 1 715 ? -19.712 23.379 58.493 1.00 90.62 715 GLY A CA 1
ATOM 5660 C C . GLY A 1 715 ? -19.557 24.865 58.158 1.00 90.62 715 GLY A C 1
ATOM 5661 O O . GLY A 1 715 ? -20.545 25.514 57.819 1.00 90.62 715 GLY A O 1
ATOM 5662 N N . GLN A 1 716 ? -18.351 25.437 58.278 1.00 88.81 716 GLN A N 1
ATOM 5663 C CA . GLN A 1 716 ? -18.124 26.825 57.873 1.00 88.81 716 GLN A CA 1
ATOM 5664 C C . GLN A 1 716 ? -18.306 26.992 56.360 1.00 88.81 716 GLN A C 1
ATOM 5666 O O . GLN A 1 716 ? -17.971 26.110 55.573 1.00 88.81 716 GLN A O 1
ATOM 5671 N N . GLN A 1 717 ? -18.842 28.142 55.961 1.00 90.31 717 GLN A N 1
ATOM 5672 C CA . GLN A 1 717 ? -19.080 28.520 54.571 1.00 90.31 717 GLN A CA 1
ATOM 5673 C C . GLN A 1 717 ? -18.935 30.038 54.414 1.00 90.31 717 GLN A C 1
ATOM 5675 O O . GLN A 1 717 ? -18.919 30.779 55.401 1.00 90.31 717 GLN A O 1
ATOM 5680 N N . GLY A 1 718 ? -18.851 30.515 53.178 1.00 88.94 718 GLY A N 1
ATOM 5681 C CA . GLY A 1 718 ? -18.651 31.916 52.829 1.00 88.94 718 GLY A CA 1
ATOM 5682 C C . GLY A 1 718 ? -17.205 32.205 52.430 1.00 88.94 718 GLY A C 1
ATOM 5683 O O . GLY A 1 718 ? -16.582 31.429 51.704 1.00 88.94 718 GLY A O 1
ATOM 5684 N N . ALA A 1 719 ? -16.676 33.352 52.863 1.00 84.00 719 ALA A N 1
ATOM 5685 C CA . ALA A 1 719 ? -15.311 33.778 52.554 1.00 84.00 719 ALA A CA 1
ATOM 5686 C C . ALA A 1 719 ? -14.308 33.159 53.541 1.00 84.00 719 ALA A C 1
ATOM 5688 O O . ALA A 1 719 ? -14.100 33.677 54.638 1.00 84.00 719 ALA A O 1
ATOM 5689 N N . VAL A 1 720 ? -13.686 32.054 53.136 1.00 83.06 720 VAL A N 1
ATOM 5690 C CA . VAL A 1 720 ? -12.662 31.334 53.906 1.00 83.06 720 VAL A CA 1
ATOM 5691 C C . VAL A 1 720 ? -11.256 31.700 53.416 1.00 83.06 720 VAL A C 1
ATOM 5693 O O . VAL A 1 720 ? -11.054 31.997 52.241 1.00 83.06 720 VAL A O 1
ATOM 5696 N N . LEU A 1 721 ? -10.269 31.715 54.318 1.00 85.19 721 LEU A N 1
ATOM 5697 C CA . LEU A 1 721 ? -8.904 32.170 53.998 1.00 85.19 721 LEU A CA 1
ATOM 5698 C C . LEU A 1 721 ? -8.108 31.167 53.148 1.00 85.19 721 LEU A C 1
ATOM 5700 O O . LEU A 1 721 ? -7.241 31.568 52.370 1.00 85.19 721 LEU A O 1
ATOM 5704 N N . ASP A 1 722 ? -8.378 29.874 53.310 1.00 89.25 722 ASP A N 1
ATOM 5705 C CA . ASP A 1 722 ? -7.708 28.793 52.586 1.00 89.25 722 ASP A CA 1
ATOM 5706 C C . ASP A 1 722 ? -8.758 27.737 52.189 1.00 89.25 722 ASP A C 1
ATOM 5708 O O . ASP A 1 722 ? -9.033 26.824 52.968 1.00 89.25 722 ASP A O 1
ATOM 5712 N N . PRO A 1 723 ? -9.438 27.914 51.042 1.00 93.06 723 PRO A N 1
ATOM 5713 C CA . PRO A 1 723 ? -10.631 27.158 50.689 1.00 93.06 723 PRO A CA 1
ATOM 5714 C C . PRO A 1 723 ? -10.312 25.712 50.281 1.00 93.06 723 PRO A C 1
ATOM 5716 O O . PRO A 1 723 ? -9.460 25.444 49.428 1.00 93.06 723 PRO A O 1
ATOM 5719 N N . VAL A 1 724 ? -11.071 24.772 50.836 1.00 95.19 724 VAL A N 1
ATOM 5720 C CA . VAL A 1 724 ? -11.147 23.360 50.424 1.00 95.19 724 VAL A CA 1
ATOM 5721 C C . VAL A 1 724 ? -12.598 22.965 50.210 1.00 95.19 724 VAL A C 1
ATOM 5723 O O . VAL A 1 724 ? -13.508 23.673 50.624 1.00 95.19 724 VAL A O 1
ATOM 5726 N N . LEU A 1 725 ? -12.824 21.819 49.576 1.00 95.44 725 LEU A N 1
ATOM 5727 C CA . LEU A 1 725 ? -14.137 21.186 49.522 1.00 95.44 725 LEU A CA 1
ATOM 5728 C C . LEU A 1 725 ? -14.013 19.794 50.135 1.00 95.44 725 LEU A C 1
ATOM 5730 O O . LEU A 1 725 ? -13.336 18.912 49.596 1.00 95.44 725 LEU A O 1
ATOM 5734 N N . SER A 1 726 ? -14.649 19.601 51.288 1.00 96.00 726 SER A N 1
ATOM 5735 C CA . SER A 1 726 ? -14.671 18.321 51.985 1.00 96.00 726 SER A CA 1
ATOM 5736 C C . SER A 1 726 ? -16.071 17.971 52.459 1.00 96.00 726 SER A C 1
ATOM 5738 O O . SER A 1 726 ? -16.725 18.756 53.139 1.00 96.00 726 SER A O 1
ATOM 5740 N N . ILE A 1 727 ? -16.513 16.768 52.101 1.00 95.00 727 ILE A N 1
ATOM 5741 C CA . ILE A 1 727 ? -17.788 16.197 52.516 1.00 95.00 727 ILE A CA 1
ATOM 5742 C C . ILE A 1 727 ? -17.482 14.892 53.235 1.00 95.00 727 ILE A C 1
ATOM 5744 O O . ILE A 1 727 ? -16.740 14.057 52.706 1.00 95.00 727 ILE A O 1
ATOM 5748 N N . ARG A 1 728 ? -18.064 14.711 54.420 1.00 93.69 728 ARG A N 1
ATOM 5749 C CA . ARG A 1 728 ? -18.055 13.450 55.157 1.00 93.69 728 ARG A CA 1
ATOM 5750 C C . ARG A 1 728 ? -19.452 12.865 55.219 1.00 93.69 728 ARG A C 1
ATOM 5752 O O . ARG A 1 728 ? -20.387 13.568 55.584 1.00 93.69 728 ARG A O 1
ATOM 5759 N N . GLN A 1 729 ? -19.568 11.571 54.943 1.00 91.00 729 GLN A N 1
ATOM 5760 C CA . GLN A 1 729 ? -20.794 10.811 55.174 1.00 91.00 729 GLN A CA 1
ATOM 5761 C C . GLN A 1 729 ? -20.523 9.564 56.015 1.00 91.00 729 GLN A C 1
ATOM 5763 O O . GLN A 1 729 ? -19.625 8.781 55.698 1.00 91.00 729 GLN A O 1
ATOM 5768 N N . SER A 1 730 ? -21.339 9.356 57.049 1.00 88.88 730 SER A N 1
ATOM 5769 C CA . SER A 1 730 ? -21.272 8.176 57.920 1.00 88.88 730 SER A CA 1
ATOM 5770 C C . SER A 1 730 ? -22.243 7.086 57.465 1.00 88.88 730 SER A C 1
ATOM 5772 O O . SER A 1 730 ? -23.408 7.356 57.150 1.00 88.88 730 SER A O 1
ATOM 5774 N N . SER A 1 731 ? -21.783 5.834 57.436 1.00 84.88 731 SER A N 1
ATOM 5775 C CA . SER A 1 731 ? -22.589 4.685 57.016 1.00 84.88 731 SER A CA 1
ATOM 5776 C C . SER A 1 731 ? -22.146 3.382 57.684 1.00 84.88 731 SER A C 1
ATOM 5778 O O . SER A 1 731 ? -21.001 3.227 58.086 1.00 84.88 731 SER A O 1
ATOM 5780 N N . ASP A 1 732 ? -23.040 2.402 57.781 1.00 85.44 732 ASP A N 1
ATOM 5781 C CA . ASP A 1 732 ? -22.724 1.033 58.203 1.00 85.44 732 ASP A CA 1
ATOM 5782 C C . ASP A 1 732 ? -22.565 0.106 56.990 1.00 85.44 732 ASP A C 1
ATOM 5784 O O . ASP A 1 732 ? -23.184 0.319 55.963 1.00 85.44 732 ASP A O 1
ATOM 5788 N N . VAL A 1 733 ? -21.787 -0.969 57.052 1.00 83.25 733 VAL A N 1
ATOM 5789 C CA . VAL A 1 733 ? -21.785 -1.978 55.975 1.00 83.25 733 VAL A CA 1
ATOM 5790 C C . VAL A 1 733 ? -21.750 -3.384 56.555 1.00 83.25 733 VAL A C 1
ATOM 5792 O O . VAL A 1 733 ? -20.934 -3.706 57.419 1.00 83.25 733 VAL A O 1
ATOM 5795 N N . LYS A 1 734 ? -22.674 -4.238 56.099 1.00 80.81 734 LYS A N 1
ATOM 5796 C CA . LYS A 1 734 ? -22.785 -5.635 56.549 1.00 80.81 734 LYS A CA 1
ATOM 5797 C C . LYS A 1 734 ? -21.596 -6.460 56.053 1.00 80.81 734 LYS A C 1
ATOM 5799 O O . LYS A 1 734 ? -21.053 -6.188 54.986 1.00 80.81 734 LYS A O 1
ATOM 5804 N N . SER A 1 735 ? -21.244 -7.500 56.806 1.00 79.25 735 SER A N 1
ATOM 5805 C CA . SER A 1 735 ? -20.205 -8.464 56.424 1.00 79.25 735 SER A CA 1
ATOM 5806 C C . SER A 1 735 ? -20.428 -9.013 55.008 1.00 79.25 735 SER A C 1
ATOM 5808 O O . SER A 1 735 ? -21.547 -9.402 54.664 1.00 79.25 735 SER A O 1
ATOM 5810 N N . GLY A 1 736 ? -19.377 -9.015 54.181 1.00 61.03 736 GLY A N 1
ATOM 5811 C CA . GLY A 1 736 ? -19.398 -9.591 52.834 1.00 61.03 736 GLY A CA 1
ATOM 5812 C C . GLY A 1 736 ? -20.250 -8.840 51.804 1.00 61.03 736 GLY A C 1
ATOM 5813 O O . GLY A 1 736 ? -20.406 -9.328 50.688 1.00 61.03 736 GLY A O 1
ATOM 5814 N N . ARG A 1 737 ? -20.811 -7.669 52.142 1.00 57.84 737 ARG A N 1
ATOM 5815 C CA . ARG A 1 737 ? -21.503 -6.793 51.184 1.00 57.84 737 ARG A CA 1
ATOM 5816 C C . ARG A 1 737 ? -20.673 -5.546 50.882 1.00 57.84 737 ARG A C 1
ATOM 5818 O O . ARG A 1 737 ? -19.971 -5.034 51.751 1.00 57.84 737 ARG A O 1
ATOM 5825 N N . GLY A 1 738 ? -20.788 -5.058 49.648 1.00 59.41 738 GLY A N 1
ATOM 5826 C CA . GLY A 1 738 ? -20.291 -3.747 49.234 1.00 59.41 738 GLY A CA 1
ATOM 5827 C C . GLY A 1 738 ? -21.376 -2.673 49.351 1.00 59.41 738 GLY A C 1
ATOM 5828 O O . GLY A 1 738 ? -22.557 -2.964 49.149 1.00 59.41 738 GLY A O 1
ATOM 5829 N N . ARG A 1 739 ? -20.989 -1.434 49.670 1.00 57.16 739 ARG A N 1
ATOM 5830 C CA . ARG A 1 739 ? -21.816 -0.228 49.491 1.00 57.16 739 ARG A CA 1
ATOM 5831 C C . ARG A 1 739 ? -21.167 0.689 48.455 1.00 57.16 739 ARG A C 1
ATOM 5833 O O . ARG A 1 739 ? -19.946 0.823 48.423 1.00 57.16 739 ARG A O 1
ATOM 5840 N N . HIS A 1 740 ? -21.990 1.305 47.608 1.00 55.31 740 HIS A N 1
ATOM 5841 C CA . HIS A 1 740 ? -21.542 2.207 46.547 1.00 55.31 740 HIS A CA 1
ATOM 5842 C C . HIS A 1 740 ? -21.794 3.667 46.933 1.00 55.31 740 HIS A C 1
ATOM 5844 O O . HIS A 1 740 ? -22.928 4.064 47.205 1.00 55.31 740 HIS A O 1
ATOM 5850 N N . HIS A 1 741 ? -20.739 4.465 46.873 1.00 51.66 741 HIS A N 1
ATOM 5851 C CA . HIS A 1 741 ? -20.726 5.912 47.022 1.00 51.66 741 HIS A CA 1
ATOM 5852 C C . HIS A 1 741 ? -20.297 6.529 45.691 1.00 51.66 741 HIS A C 1
ATOM 5854 O O . HIS A 1 741 ? -19.469 5.976 44.967 1.00 51.66 741 HIS A O 1
ATOM 5860 N N . ARG A 1 742 ? -20.875 7.663 45.322 1.00 49.47 742 ARG A N 1
ATOM 5861 C CA . ARG A 1 742 ? -20.459 8.449 44.161 1.00 49.47 742 ARG A CA 1
ATOM 5862 C C . ARG A 1 742 ? -20.234 9.865 44.637 1.00 49.47 742 ARG A C 1
ATOM 5864 O O . ARG A 1 742 ? -21.077 10.389 45.354 1.00 49.47 742 ARG A O 1
ATOM 5871 N N . TYR A 1 743 ? -19.146 10.484 44.221 1.00 56.88 743 TYR A N 1
ATOM 5872 C CA . TYR A 1 743 ? -19.035 11.929 44.304 1.00 56.88 743 TYR A CA 1
ATOM 5873 C C . TYR A 1 743 ? -18.681 12.501 42.939 1.00 56.88 743 TYR A C 1
ATOM 5875 O O . TYR A 1 743 ? -18.085 11.812 42.106 1.00 56.88 743 TYR A O 1
ATOM 5883 N N . ALA A 1 744 ? -19.137 13.720 42.692 1.00 51.38 744 ALA A N 1
ATOM 5884 C CA . ALA A 1 744 ? -19.014 14.395 41.412 1.00 51.38 744 ALA A CA 1
ATOM 5885 C C . ALA A 1 744 ? -18.477 15.810 41.623 1.00 51.38 744 ALA A C 1
ATOM 5887 O O . ALA A 1 744 ? -18.904 16.498 42.553 1.00 51.38 744 ALA A O 1
ATOM 5888 N N . LEU A 1 745 ? -17.558 16.215 40.750 1.00 51.31 745 LEU A N 1
ATOM 5889 C CA . LEU A 1 745 ? -17.004 17.564 40.676 1.00 51.31 745 LEU A CA 1
ATOM 5890 C C . LEU A 1 745 ? -17.387 18.142 39.311 1.00 51.31 745 LEU A C 1
ATOM 5892 O O . LEU A 1 745 ? -16.854 17.712 38.290 1.00 51.31 745 LEU A O 1
ATOM 5896 N N . ARG A 1 746 ? -18.336 19.081 39.292 1.00 56.38 746 ARG A N 1
ATOM 5897 C CA . ARG A 1 746 ? -18.853 19.752 38.084 1.00 56.38 746 ARG A CA 1
ATOM 5898 C C . ARG A 1 746 ? -18.442 21.221 38.095 1.00 56.38 746 ARG A C 1
ATOM 5900 O O . ARG A 1 746 ? -18.375 21.807 39.172 1.00 56.38 746 ARG A O 1
ATOM 5907 N N . CYS A 1 747 ? -18.197 21.817 36.934 1.00 41.31 747 CYS A N 1
ATOM 5908 C CA . CYS A 1 747 ? -18.049 23.267 36.796 1.00 41.31 747 CYS A CA 1
ATOM 5909 C C . CYS A 1 747 ? -18.964 23.784 35.681 1.00 41.31 747 CYS A C 1
ATOM 5911 O O . CYS A 1 747 ? -19.165 23.086 34.694 1.00 41.31 747 CYS A O 1
ATOM 5913 N N . ASP A 1 748 ? -19.526 24.976 35.857 1.00 38.91 748 ASP A N 1
ATOM 5914 C CA . ASP A 1 748 ? -20.367 25.666 34.874 1.00 38.91 748 ASP A CA 1
ATOM 5915 C C . ASP A 1 748 ? -20.158 27.193 34.994 1.00 38.91 748 ASP A C 1
ATOM 5917 O O . ASP A 1 748 ? -19.552 27.655 35.969 1.00 38.91 748 ASP A O 1
ATOM 5921 N N . THR A 1 749 ? -20.607 27.974 34.010 1.00 35.47 749 THR A N 1
ATOM 5922 C CA . THR A 1 749 ? -20.578 29.461 34.044 1.00 35.47 749 THR A CA 1
ATOM 5923 C C . THR A 1 749 ? -21.884 30.064 34.514 1.00 35.47 749 THR A C 1
ATOM 5925 O O . THR A 1 749 ? -22.944 29.565 34.077 1.00 35.47 749 THR A O 1
#

InterPro domains:
  IPR010383 Glycosyl hydrolase 94, supersandwich domain [PF06165] (490-739)
  IPR011013 Galactose mutarotase-like domain superfamily [SSF74650] (494-743)
  IPR019282 Glycoamylase-like, conserved domain [PF10091] (258-430)
  IPR037018 Glycoside hydrolase family 65, N-terminal domain [G3DSA:2.70.98.40] (479-749)
  IPR037820 NdvB, GH94N domain 1 [cd11753] (438-729)
  IPR052047 Glycosyl Hydrolase 94 Enzymes [PTHR37469] (497-730)

Secondary structure (DSSP, 8-state):
---BTTBPPS-B-TTT-PBPSS-EEEHHHHHHHHHHHHHHHHHHHHHTTSBS--HHHHHHHHHHHHHHHHHT-SS--HHHHHHHHHHHHHHTT--HHHHHHHHHHHHHHHHHHHHT----SSS-HHHHHHHHHHHHHHHHHHHTTT-BTTBPPPSSPPBHHHHHTHHHHSTT--HHHHHHHHHHHHHHHHHHHHHHHHHHHHH---GGGGEETTTTEEESEEETTTTEE-S-EE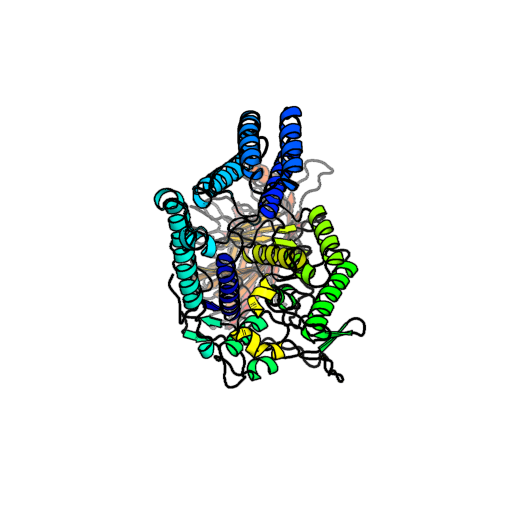-BSSSTTHHHHHHHHHTTSS-THHHHTSB-EEEEETTEEEEEBSS--HHHHHGGGGTS---TTSHHHHHHHHHHHHHHHHHHHTTS-----SEEEEEE-TTSPEEEE----TTTB-STTGGG--EE-HHHHHHGGGT-HHHHHHHHHHHHHTT-EETTEE-SEEE--GGGSPTT---EEE----HHHHHHHHHHHHHHHTT-HHHHHHTTSHHHHHTGGGGGPPPPSS--B---SSPPP--S-GGGSS-----EEEES--TTS--EEEEESSSEEEEEETTS-EEEEETTEEEE-----TTT---S-EEEEEETTT--EEESSSTTTT-SSSEEEEEEETTEEEEEEE-SSEEEEEEEEE-SSSSEEEEEEEEEE-SSS-EEEEEEEEEEEEEEEHHHHHH-HHHHHTTEEEEEEGGGTEEEEEEPPSSTT----EEEEEEEESS----EEEEEEEHHHHH-TT--TTS-GGGSTTPPP----EE-SSEEEEEEEEEEE-TT-EEEEEEEEEEE-

Radius of gyration: 37.79 Å; chains: 1; bounding box: 72×75×112 Å